Protein AF-0000000070054387 (afdb_homodimer)

InterPro domains:
  IPR000843 LacI-type HTH domain [PF00356] (3-48)
  IPR000843 LacI-type HTH domain [PR00036] (3-13)
  IPR000843 LacI-type HTH domain [PR00036] (13-23)
  IPR000843 LacI-type HTH domain [PS50932] (2-56)
  IPR000843 LacI-type HTH domain [SM00354] (1-71)
  IPR000843 LacI-type HTH domain [cd01392] (5-56)
  IPR010982 Lambda repressor-like, DNA-binding domain superfamily [G3DSA:1.10.260.40] (2-59)
  IPR010982 Lambda repressor-like, DNA-binding domain superfamily [SSF47413] (1-56)
  IPR028082 Periplasmic binding protein-like I [SSF53822] (61-331)
  IPR046335 Transcriptional regulator LacI/GalR-like, sensor domain [PF13377] (169-329)

Sequence (690 aa):
MATIKDVASLAGVSTATVSRVINQTAWVEPVTRGRVEKAMRDLNYRRNAAAIALAKRSGDMLGLLTGNLADPFFARLARGVEDVSRKQQYRLMVCSGGHDEEMEKAGLDFLINQGCEAIVVHASRLPDKELQRYAAHFPALVVVNRYIAGMANRCIWLENRSAARQATRYLLENGHRRIACVTSDLPIIDRQERLDGYRQALEEYGISPDPRWVISVPFNEEGGERAAHQLINSRLPLTAAVTFNDVMAAGIMRILHQRGVHLPQQLSIVGFDDVVLARYLYPALTTMHYPVEQMARCAAQMAIQLYQGVTPPPSSNRFKAELVIRDSVAPFFLGKCVVNSKDCDMATIKDVASLAGVSTATVSRVINQTAWVEPVTRGRVEKAMRDLNYRRNAAAIALAKRSGDMLGLLTGNLADPFFARLARGVEDVSRKQQYRLMVCSGGHDEEMEKAGLDFLINQGCEAIVVHASRLPDKELQRYAAHFPALVVVNRYIAGMANRCIWLENRSAARQATRYLLENGHRRIACVTSDLPIIDRQERLDGYRQALEEYGISPDPRWVISVPFNEEGGERAAHQLINSRLPLTAAVTFNDVMAAGIMRILHQRGVHLPQQLSIVGFDDVVLARYLYPALTTMHYPVEQMARCAAQMAIQLYQGVTPPPSSNRFKAELVIRDSVAPFFLGKCVVNSKDCD

Secondary structure (DSSP, 8-state):
---HHHHHHHHTS-HHHHHHHHHT-S---HHHHHHHHHHHHHTT----HHHHHHHSS-S-EEEEEES-TTSHHHHHHHHHHHHHHHHTTPEEEEEE-TT-HHHHHHHHHHHHHTT-SEEEE--SSS-HHHHHHHHHH-TTEEEES---GGGGGGEEEE-HHHHHHHHHHHHHHTT--SEEEEEESS--HHHHHHHHHHHHHHHHTT----GGGEEEE-SSHHHHHHHHHHHHHH-----EEEESSHHHHHHHHHHHHHTT--TTTS-EEE-SB--THHHHSSSPPBEEE--HHHHHHHHHHHHHHHHTTPPPP----EE--EEE--SS-----TT--SS-GGG--/---HHHHHHHHTS-HHHHHHHHHT-S---HHHHHHHHHHHHHTT----HHHHHHHHS-S-EEEEEES-TTSHHHHHHHHHHHHHHHHTTPEEEEEE-TT-HHHHHHHHHHHHHTT-SEEEE--SSS-HHHHHHHHHH-TTEEEES---GGGGGGEEEE-HHHHHHHHHHHHHHTT--SEEEEEESS--HHHHHHHHHHHHHHHHTT----GGGEEEE-SSHHHHHHHHHHHHHH-----EEEESSHHHHHHHHHHHHHTT--TTTS-EEE-SB--THHHHSSSPPBEEE--HHHHHHHHHHHHHHHHTTPPPP----EE--EEE--SS-----TT--SS-GGG--

Structure (mmCIF, N/CA/C/O backbone):
data_AF-0000000070054387-model_v1
#
loop_
_entity.id
_entity.type
_entity.pdbx_description
1 polymer 'HTH lacI-type domain-containing protein'
#
loop_
_atom_site.group_PDB
_atom_site.id
_atom_site.type_symbol
_atom_site.label_atom_id
_atom_site.label_alt_id
_atom_site.label_comp_id
_atom_site.label_asym_id
_atom_site.label_entity_id
_atom_site.label_seq_id
_atom_site.pdbx_PDB_ins_code
_atom_site.Cartn_x
_atom_site.Cartn_y
_atom_site.Cartn_z
_atom_site.occupancy
_atom_site.B_iso_or_equiv
_atom_site.auth_seq_id
_atom_site.auth_comp_id
_atom_site.auth_asym_id
_atom_site.auth_atom_id
_atom_site.pdbx_PDB_model_num
ATOM 1 N N . MET A 1 1 ? -13.156 -43.656 -15.141 1 55.91 1 MET A N 1
ATOM 2 C CA . MET A 1 1 ? -13.516 -42.312 -15.531 1 55.91 1 MET A CA 1
ATOM 3 C C . MET A 1 1 ? -13.188 -42.062 -17 1 55.91 1 MET A C 1
ATOM 5 O O . MET A 1 1 ? -12.242 -42.656 -17.547 1 55.91 1 MET A O 1
ATOM 9 N N . ALA A 1 2 ? -14.117 -41.531 -17.734 1 74.88 2 ALA A N 1
ATOM 10 C CA . ALA A 1 2 ? -13.93 -41.375 -19.172 1 74.88 2 ALA A CA 1
ATOM 11 C C . ALA A 1 2 ? -12.68 -40.531 -19.484 1 74.88 2 ALA A C 1
ATOM 13 O O . ALA A 1 2 ? -12.383 -39.562 -18.781 1 74.88 2 ALA A O 1
ATOM 14 N N . THR A 1 3 ? -11.836 -40.969 -20.312 1 75.12 3 THR A N 1
ATOM 15 C CA . THR A 1 3 ? -10.609 -40.312 -20.734 1 75.12 3 THR A CA 1
ATOM 16 C C . THR A 1 3 ? -10.828 -39.562 -22.031 1 75.12 3 THR A C 1
ATOM 18 O O . THR A 1 3 ? -11.867 -39.688 -22.672 1 75.12 3 THR A O 1
ATOM 21 N N . ILE A 1 4 ? -9.812 -38.719 -22.312 1 80 4 ILE A N 1
ATOM 22 C CA . ILE A 1 4 ? -9.875 -37.969 -23.562 1 80 4 ILE A CA 1
ATOM 23 C C . ILE A 1 4 ? -9.938 -38.969 -24.734 1 80 4 ILE A C 1
ATOM 25 O O . ILE A 1 4 ? -10.578 -38.688 -25.75 1 80 4 ILE A O 1
ATOM 29 N N . LYS A 1 5 ? -9.336 -40.125 -24.531 1 85.44 5 LYS A N 1
ATOM 30 C CA . LYS A 1 5 ? -9.375 -41.125 -25.562 1 85.44 5 LYS A CA 1
ATOM 31 C C . LYS A 1 5 ? -10.773 -41.719 -25.734 1 85.44 5 LYS A C 1
ATOM 33 O O . LYS A 1 5 ? -11.219 -41.969 -26.844 1 85.44 5 LYS A O 1
ATOM 38 N N . ASP A 1 6 ? -11.453 -41.781 -24.625 1 85.38 6 ASP A N 1
ATOM 39 C CA . ASP A 1 6 ? -12.828 -42.281 -24.656 1 85.38 6 ASP A CA 1
ATOM 40 C C . ASP A 1 6 ? -13.742 -41.281 -25.391 1 85.38 6 ASP A C 1
ATOM 42 O O . ASP A 1 6 ? -14.609 -41.688 -26.172 1 85.38 6 ASP A O 1
ATOM 46 N N . VAL A 1 7 ? -13.484 -40.031 -25.094 1 87.12 7 VAL A N 1
ATOM 47 C CA . VAL A 1 7 ? -14.258 -38.969 -25.75 1 87.12 7 VAL A CA 1
ATOM 48 C C . VAL A 1 7 ? -13.984 -39 -27.25 1 87.12 7 VAL A C 1
ATOM 50 O O . VAL A 1 7 ? -14.922 -38.906 -28.047 1 87.12 7 VAL A O 1
ATOM 53 N N . ALA A 1 8 ? -12.797 -39.125 -27.531 1 90.56 8 ALA A N 1
ATOM 54 C CA . ALA A 1 8 ? -12.398 -39.156 -28.922 1 90.56 8 ALA A CA 1
ATOM 55 C C . ALA A 1 8 ? -13.039 -40.344 -29.656 1 90.56 8 ALA A C 1
ATOM 57 O O . ALA A 1 8 ? -13.555 -40.188 -30.766 1 90.56 8 ALA A O 1
ATOM 58 N N . SER A 1 9 ? -12.984 -41.406 -29.031 1 91 9 SER A N 1
ATOM 59 C CA . SER A 1 9 ? -13.547 -42.625 -29.594 1 91 9 SER A CA 1
ATOM 60 C C . SER A 1 9 ? -15.055 -42.5 -29.797 1 91 9 SER A C 1
ATOM 62 O O . SER A 1 9 ? -15.57 -42.812 -30.859 1 91 9 SER A O 1
ATOM 64 N N . LEU A 1 10 ? -15.68 -41.938 -28.828 1 90 10 LEU A N 1
ATOM 65 C CA . LEU A 1 10 ? -17.125 -41.812 -28.906 1 90 10 LEU A CA 1
ATOM 66 C C . LEU A 1 10 ? -17.531 -40.781 -29.938 1 90 10 LEU A C 1
ATOM 68 O O . LEU A 1 10 ? -18.531 -40.938 -30.641 1 90 10 LEU A O 1
ATOM 72 N N . ALA A 1 11 ? -16.781 -39.75 -30.047 1 89.44 11 ALA A N 1
ATOM 73 C CA . ALA A 1 11 ? -17.062 -38.656 -30.953 1 89.44 11 ALA A CA 1
ATOM 74 C C . ALA A 1 11 ? -16.578 -38.969 -32.375 1 89.44 11 ALA A C 1
ATOM 76 O O . ALA A 1 11 ? -16.953 -38.281 -33.312 1 89.44 11 ALA A O 1
ATOM 77 N N . GLY A 1 12 ? -15.758 -40.062 -32.469 1 91.38 12 GLY A N 1
ATOM 78 C CA . GLY A 1 12 ? -15.211 -40.438 -33.781 1 91.38 12 GLY A CA 1
ATOM 79 C C . GLY A 1 12 ? -14.172 -39.469 -34.281 1 91.38 12 GLY A C 1
ATOM 80 O O . GLY A 1 12 ? -14.125 -39.188 -35.5 1 91.38 12 GLY A O 1
ATOM 81 N N . VAL A 1 13 ? -13.516 -38.875 -33.406 1 90.12 13 VAL A N 1
ATOM 82 C CA . VAL A 1 13 ? -12.477 -37.938 -33.781 1 90.12 13 VAL A CA 1
ATOM 83 C C . VAL A 1 13 ? -11.156 -38.312 -33.125 1 90.12 13 VAL A C 1
ATOM 85 O O . VAL A 1 13 ? -11.117 -39.219 -32.281 1 90.12 13 VAL A O 1
ATOM 88 N N . SER A 1 14 ? -10.117 -37.719 -33.531 1 84.44 14 SER A N 1
ATOM 89 C CA . SER A 1 14 ? -8.828 -37.938 -32.875 1 84.44 14 SER A CA 1
ATOM 90 C C . SER A 1 14 ? -8.797 -37.281 -31.5 1 84.44 14 SER A C 1
ATOM 92 O O . SER A 1 14 ? -9.578 -36.375 -31.203 1 84.44 14 SER A O 1
ATOM 94 N N . THR A 1 15 ? -7.867 -37.719 -30.641 1 84.94 15 THR A N 1
ATOM 95 C CA . THR A 1 15 ? -7.691 -37.094 -29.328 1 84.94 15 THR A CA 1
ATOM 96 C C . THR A 1 15 ? -7.258 -35.625 -29.484 1 84.94 15 THR A C 1
ATOM 98 O O . THR A 1 15 ? -7.586 -34.781 -28.641 1 84.94 15 THR A O 1
ATOM 101 N N . ALA A 1 16 ? -6.594 -35.281 -30.609 1 81.19 16 ALA A N 1
ATOM 102 C CA . ALA A 1 16 ? -6.176 -33.906 -30.891 1 81.19 16 ALA A CA 1
ATOM 103 C C . ALA A 1 16 ? -7.383 -33.031 -31.172 1 81.19 16 ALA A C 1
ATOM 105 O O . ALA A 1 16 ? -7.434 -31.875 -30.719 1 81.19 16 ALA A O 1
ATOM 106 N N . THR A 1 17 ? -8.312 -33.625 -31.797 1 82.44 17 THR A N 1
ATOM 107 C CA . THR A 1 17 ? -9.531 -32.875 -32.094 1 82.44 17 THR A CA 1
ATOM 108 C C . THR A 1 17 ? -10.352 -32.625 -30.828 1 82.44 17 THR A C 1
ATOM 110 O O . THR A 1 17 ? -10.883 -31.516 -30.641 1 82.44 17 THR A O 1
ATOM 113 N N . VAL A 1 18 ? -10.398 -33.656 -29.953 1 80.94 18 VAL A N 1
ATOM 114 C CA . VAL A 1 18 ? -11.078 -33.469 -28.672 1 80.94 18 VAL A CA 1
ATOM 115 C C . VAL A 1 18 ? -10.383 -32.375 -27.859 1 80.94 18 VAL A C 1
ATOM 117 O O . VAL A 1 18 ? -11.039 -31.5 -27.297 1 80.94 18 VAL A O 1
ATOM 120 N N . SER A 1 19 ? -9.125 -32.375 -27.938 1 74.69 19 SER A N 1
ATOM 121 C CA . SER A 1 19 ? -8.344 -31.359 -27.234 1 74.69 19 SER A CA 1
ATOM 122 C C . SER A 1 19 ? -8.602 -29.969 -27.781 1 74.69 19 SER A C 1
ATOM 124 O O . SER A 1 19 ? -8.766 -29.016 -27.016 1 74.69 19 SER A O 1
ATOM 126 N N . ARG A 1 20 ? -8.75 -29.906 -29.047 1 76.12 20 ARG A N 1
ATOM 127 C CA . ARG A 1 20 ? -9.023 -28.641 -29.703 1 76.12 20 ARG A CA 1
ATOM 128 C C . ARG A 1 20 ? -10.406 -28.109 -29.328 1 76.12 20 ARG A C 1
ATOM 130 O O . ARG A 1 20 ? -10.578 -26.906 -29.094 1 76.12 20 ARG A O 1
ATOM 137 N N . VAL A 1 21 ? -11.281 -28.984 -29.219 1 76.25 21 VAL A N 1
ATOM 138 C CA . VAL A 1 21 ? -12.648 -28.609 -28.891 1 76.25 21 VAL A CA 1
ATOM 139 C C . VAL A 1 21 ? -12.727 -28.188 -27.422 1 76.25 21 VAL A C 1
ATOM 141 O O . VAL A 1 21 ? -13.328 -27.156 -27.094 1 76.25 21 VAL A O 1
ATOM 144 N N . ILE A 1 22 ? -12.047 -28.922 -26.641 1 71.94 22 ILE A N 1
ATOM 145 C CA . ILE A 1 22 ? -12.109 -28.703 -25.203 1 71.94 22 ILE A CA 1
ATOM 146 C C . ILE A 1 22 ? -11.359 -27.422 -24.828 1 71.94 22 ILE A C 1
ATOM 148 O O . ILE A 1 22 ? -11.836 -26.625 -24.031 1 71.94 22 ILE A O 1
ATOM 152 N N . ASN A 1 23 ? -10.25 -27.203 -25.594 1 63.69 23 ASN A N 1
ATOM 153 C CA . ASN A 1 23 ? -9.367 -26.094 -25.25 1 63.69 23 ASN A CA 1
ATOM 154 C C . ASN A 1 23 ? -9.609 -24.875 -26.156 1 63.69 23 ASN A C 1
ATOM 156 O O . ASN A 1 23 ? -8.984 -23.828 -25.969 1 63.69 23 ASN A O 1
ATOM 160 N N . GLN A 1 24 ? -10.43 -25.016 -27.047 1 61.75 24 GLN A N 1
ATOM 161 C CA . GLN A 1 24 ? -10.805 -24 -28.016 1 61.75 24 GLN A CA 1
ATOM 162 C C . GLN A 1 24 ? -9.562 -23.359 -28.641 1 61.75 24 GLN A C 1
ATOM 164 O O . GLN A 1 24 ? -9.492 -22.141 -28.75 1 61.75 24 GLN A O 1
ATOM 169 N N . THR A 1 25 ? -8.578 -24.109 -28.922 1 56 25 THR A N 1
ATOM 170 C CA . THR A 1 25 ? -7.281 -23.625 -29.391 1 56 25 THR A CA 1
ATOM 171 C C . THR A 1 25 ? -7.266 -23.484 -30.906 1 56 25 THR A C 1
ATOM 173 O O . THR A 1 25 ? -6.406 -22.797 -31.469 1 56 25 THR A O 1
ATOM 176 N N . ALA A 1 26 ? -8.117 -24.266 -31.625 1 64 26 ALA A N 1
ATOM 177 C CA . ALA A 1 26 ? -8.195 -24.203 -33.094 1 64 26 ALA A CA 1
ATOM 178 C C . ALA A 1 26 ? -9.633 -24.359 -33.562 1 64 26 ALA A C 1
ATOM 180 O O . ALA A 1 26 ? -10.484 -24.875 -32.844 1 64 26 ALA A O 1
ATOM 181 N N . TRP A 1 27 ? -9.922 -23.797 -34.688 1 72.38 27 TRP A N 1
ATOM 182 C CA . TRP A 1 27 ? -11.25 -23.938 -35.281 1 72.38 27 TRP A CA 1
ATOM 183 C C . TRP A 1 27 ? -11.555 -25.406 -35.562 1 72.38 27 TRP A C 1
ATOM 185 O O . TRP A 1 27 ? -10.719 -26.141 -36.094 1 72.38 27 TRP A O 1
ATOM 195 N N . VAL A 1 28 ? -12.703 -25.812 -35.062 1 77.38 28 VAL A N 1
ATOM 196 C CA . VAL A 1 28 ? -13.266 -27.125 -35.344 1 77.38 28 VAL A CA 1
ATOM 197 C C . VAL A 1 28 ? -14.672 -26.984 -35.938 1 77.38 28 VAL A C 1
ATOM 199 O O . VAL A 1 28 ? -15.43 -26.109 -35.5 1 77.38 28 VAL A O 1
ATOM 202 N N . GLU A 1 29 ? -15.016 -27.656 -37.031 1 77.44 29 GLU A N 1
ATOM 203 C CA . GLU A 1 29 ? -16.328 -27.594 -37.656 1 77.44 29 GLU A CA 1
ATOM 204 C C . GLU A 1 29 ? -17.438 -27.781 -36.625 1 77.44 29 GLU A C 1
ATOM 206 O O . GLU A 1 29 ? -17.344 -28.625 -35.75 1 77.44 29 GLU A O 1
ATOM 211 N N . PRO A 1 30 ? -18.422 -27 -36.781 1 81.69 30 PRO A N 1
ATOM 212 C CA . PRO A 1 30 ? -19.516 -27.016 -35.812 1 81.69 30 PRO A CA 1
ATOM 213 C C . PRO A 1 30 ? -20.094 -28.406 -35.594 1 81.69 30 PRO A C 1
ATOM 215 O O . PRO A 1 30 ? -20.438 -28.766 -34.469 1 81.69 30 PRO A O 1
ATOM 218 N N . VAL A 1 31 ? -20.234 -29.172 -36.625 1 82.06 31 VAL A N 1
ATOM 219 C CA . VAL A 1 31 ? -20.797 -30.516 -36.531 1 82.06 31 VAL A CA 1
ATOM 220 C C . VAL A 1 31 ? -19.875 -31.406 -35.656 1 82.06 31 VAL A C 1
ATOM 222 O O . VAL A 1 31 ? -20.359 -32.156 -34.812 1 82.06 31 VAL A O 1
ATOM 225 N N . THR A 1 32 ? -18.594 -31.219 -35.812 1 85.19 32 THR A N 1
ATOM 226 C CA . THR A 1 32 ? -17.594 -31.984 -35.062 1 85.19 32 THR A CA 1
ATOM 227 C C . THR A 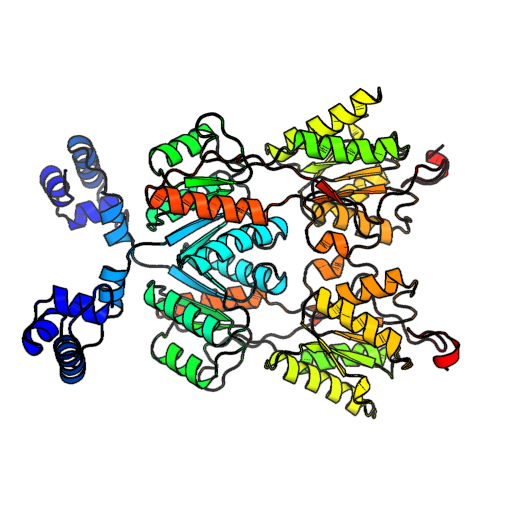1 32 ? -17.562 -31.531 -33.594 1 85.19 32 THR A C 1
ATOM 229 O O . THR A 1 32 ? -17.484 -32.375 -32.688 1 85.19 32 THR A O 1
ATOM 232 N N . ARG A 1 33 ? -17.562 -30.297 -33.375 1 83.31 33 ARG A N 1
ATOM 233 C CA . ARG A 1 33 ? -17.609 -29.75 -32.031 1 83.31 33 ARG A CA 1
ATOM 234 C C . ARG A 1 33 ? -18.812 -30.266 -31.266 1 83.31 33 ARG A C 1
ATOM 236 O O . ARG A 1 33 ? -18.703 -30.672 -30.094 1 83.31 33 ARG A O 1
ATOM 243 N N . GLY A 1 34 ? -19.875 -30.266 -31.922 1 84.81 34 GLY A N 1
ATOM 244 C CA . GLY A 1 34 ? -21.094 -30.797 -31.328 1 84.81 34 GLY A CA 1
ATOM 245 C C . GLY A 1 34 ? -20.969 -32.25 -30.922 1 84.81 34 GLY A C 1
ATOM 246 O O . GLY A 1 34 ? -21.406 -32.625 -29.828 1 84.81 34 GLY A O 1
ATOM 247 N N . ARG A 1 35 ? -20.391 -33.094 -31.75 1 85.25 35 ARG A N 1
ATOM 248 C CA . ARG A 1 35 ? -20.188 -34.531 -31.453 1 85.25 35 ARG A CA 1
ATOM 249 C C . ARG A 1 35 ? -19.297 -34.719 -30.234 1 85.25 35 ARG A C 1
ATOM 251 O O . ARG A 1 35 ? -19.562 -35.562 -29.391 1 85.25 35 ARG A O 1
ATOM 258 N N . VAL A 1 36 ? -18.266 -33.844 -30.219 1 86.88 36 VAL A N 1
ATOM 259 C CA . VAL A 1 36 ? -17.328 -33.938 -29.109 1 86.88 36 VAL A CA 1
ATOM 260 C C . VAL A 1 36 ? -18.016 -33.5 -27.797 1 86.88 36 VAL A C 1
ATOM 262 O O . VAL A 1 36 ? -17.906 -34.219 -26.797 1 86.88 36 VAL A O 1
ATOM 265 N N . GLU A 1 37 ? -18.703 -32.469 -27.844 1 82.94 37 GLU A N 1
ATOM 266 C CA . GLU A 1 37 ? -19.406 -31.969 -26.656 1 82.94 37 GLU A CA 1
ATOM 267 C C . GLU A 1 37 ? -20.453 -32.969 -26.188 1 82.94 37 GLU A C 1
ATOM 269 O O . GLU A 1 37 ? -20.625 -33.188 -24.984 1 82.94 37 GLU A O 1
ATOM 274 N N . LYS A 1 38 ? -21.234 -33.531 -27.125 1 81.31 38 LYS A N 1
ATOM 275 C CA . LYS A 1 38 ? -22.203 -34.594 -26.812 1 81.31 38 LYS A CA 1
ATOM 276 C C . LYS A 1 38 ? -21.531 -35.781 -26.188 1 81.31 38 LYS A C 1
ATOM 278 O O . LYS A 1 38 ? -22.016 -36.344 -25.188 1 81.31 38 LYS A O 1
ATOM 283 N N . ALA A 1 39 ? -20.391 -36.25 -26.719 1 86.81 39 ALA A N 1
ATOM 284 C CA . ALA A 1 39 ? -19.641 -37.375 -26.188 1 86.81 39 ALA A CA 1
ATOM 285 C C . ALA A 1 39 ? -19.156 -37.094 -24.766 1 86.81 39 ALA A C 1
ATOM 287 O O . ALA A 1 39 ? -19.188 -37.969 -23.906 1 86.81 39 ALA A O 1
ATOM 288 N N . MET A 1 40 ? -18.703 -35.844 -24.578 1 79.94 40 MET A N 1
ATOM 289 C CA . MET A 1 40 ? -18.266 -35.469 -23.25 1 79.94 40 MET A CA 1
ATOM 290 C C . MET A 1 40 ? -19.406 -35.562 -22.234 1 79.94 40 MET A C 1
ATOM 292 O O . MET A 1 40 ? -19.234 -36.062 -21.125 1 79.94 40 MET A O 1
ATOM 296 N N . ARG A 1 41 ? -20.531 -35.125 -22.609 1 78.25 41 ARG A N 1
ATOM 297 C CA . ARG A 1 41 ? -21.719 -35.188 -21.781 1 78.25 41 ARG A CA 1
ATOM 298 C C . ARG A 1 41 ? -22.141 -36.625 -21.531 1 78.25 41 ARG A C 1
ATOM 300 O O . ARG A 1 41 ? -22.438 -37 -20.391 1 78.25 41 ARG A O 1
ATOM 307 N N . ASP A 1 42 ? -22.156 -37.406 -22.578 1 81.38 42 ASP A N 1
ATOM 308 C CA . ASP A 1 42 ? -22.625 -38.812 -22.484 1 81.38 42 ASP A CA 1
ATOM 309 C C . ASP A 1 42 ? -21.703 -39.625 -21.594 1 81.38 42 ASP A C 1
ATOM 311 O O . ASP A 1 42 ? -22.156 -40.531 -20.891 1 81.38 42 ASP A O 1
ATOM 315 N N . LEU A 1 43 ? -20.422 -39.188 -21.688 1 81.56 43 LEU A N 1
ATOM 316 C CA . LEU A 1 43 ? -19.438 -39.969 -20.906 1 81.56 43 LEU A CA 1
ATOM 317 C C . LEU A 1 43 ? -19.188 -39.312 -19.562 1 81.56 43 LEU A C 1
ATOM 319 O O . LEU A 1 43 ? -18.375 -39.781 -18.766 1 81.56 43 LEU A O 1
ATOM 323 N N . ASN A 1 44 ? -19.969 -38.25 -19.328 1 74.31 44 ASN A N 1
ATOM 324 C CA . ASN A 1 44 ? -19.719 -37.438 -18.141 1 74.31 44 ASN A CA 1
ATOM 325 C C . ASN A 1 44 ? -18.234 -37.125 -17.984 1 74.31 44 ASN A C 1
ATOM 327 O O . ASN A 1 44 ? -17.656 -37.25 -16.906 1 74.31 44 ASN A O 1
ATOM 331 N N . TYR A 1 45 ? -17.75 -37 -19.203 1 65.56 45 TYR A N 1
ATOM 332 C CA . TYR A 1 45 ? -16.344 -36.625 -19.234 1 65.56 45 TYR A CA 1
ATOM 333 C C . TYR A 1 45 ? -16.141 -35.219 -18.734 1 65.56 45 TYR A C 1
ATOM 335 O O . TYR A 1 45 ? -16.75 -34.281 -19.234 1 65.56 45 TYR A O 1
ATOM 343 N N . ARG A 1 46 ? -15.602 -35.188 -17.578 1 54.84 46 ARG A N 1
ATOM 344 C CA . ARG A 1 46 ? -15.172 -33.906 -17.047 1 54.84 46 ARG A CA 1
ATOM 345 C C . ARG A 1 46 ? -13.664 -33.75 -17.172 1 54.84 46 ARG A C 1
ATOM 347 O O . ARG A 1 46 ? -12.906 -34.656 -16.859 1 54.84 46 ARG A O 1
ATOM 354 N N . ARG A 1 47 ? -13.344 -32.844 -17.938 1 47.72 47 ARG A N 1
ATOM 355 C CA . ARG A 1 47 ? -11.906 -32.562 -17.969 1 47.72 47 ARG A CA 1
ATOM 356 C C . ARG A 1 47 ? -11.297 -32.688 -16.578 1 47.72 47 ARG A C 1
ATOM 358 O O . ARG A 1 47 ? -11.789 -32.094 -15.617 1 47.72 47 ARG A O 1
ATOM 365 N N . ASN A 1 48 ? -10.758 -33.906 -16.422 1 41.75 48 ASN A N 1
ATOM 366 C CA . ASN A 1 48 ? -10.055 -33.906 -15.133 1 41.75 48 ASN A CA 1
ATOM 367 C C . ASN A 1 48 ? -9.289 -32.594 -14.914 1 41.75 48 ASN A C 1
ATOM 369 O O . ASN A 1 48 ? -8.555 -32.156 -15.797 1 41.75 48 ASN A O 1
ATOM 373 N N . ALA A 1 49 ? -9.742 -31.781 -14.156 1 41.44 49 ALA A N 1
ATOM 374 C CA . ALA A 1 49 ? -9.086 -30.531 -13.82 1 41.44 49 ALA A CA 1
ATOM 375 C C . ALA A 1 49 ? -7.566 -30.703 -13.766 1 41.44 49 ALA A C 1
ATOM 377 O O . ALA A 1 49 ? -6.82 -29.812 -14.18 1 41.44 49 ALA A O 1
ATOM 378 N N . ALA A 1 50 ? -7.168 -31.906 -13.414 1 40.47 50 ALA A N 1
ATOM 379 C CA . ALA A 1 50 ? -5.746 -32.219 -13.305 1 40.47 50 ALA A CA 1
ATOM 380 C C . ALA A 1 50 ? -5.109 -32.344 -14.688 1 40.47 50 ALA A C 1
ATOM 382 O O . ALA A 1 50 ? -3.998 -31.875 -14.922 1 40.47 50 ALA A O 1
ATOM 383 N N . ALA A 1 51 ? -5.754 -33.094 -15.586 1 42.44 51 ALA A N 1
ATOM 384 C CA . ALA A 1 51 ? -5.234 -33.281 -16.938 1 42.44 51 ALA A CA 1
ATOM 385 C C . ALA A 1 51 ? -5.281 -31.984 -17.719 1 42.44 51 ALA A C 1
ATOM 387 O O . ALA A 1 51 ? -4.352 -31.672 -18.469 1 42.44 51 ALA A O 1
ATOM 388 N N . ILE A 1 52 ? -6.34 -31.297 -17.641 1 40.34 52 ILE A N 1
ATOM 389 C CA . ILE A 1 52 ? -6.383 -29.938 -18.188 1 40.34 52 ILE A CA 1
ATOM 390 C C . ILE A 1 52 ? -5.324 -29.078 -17.5 1 40.34 52 ILE A C 1
ATOM 392 O O . ILE A 1 52 ? -4.625 -28.312 -18.156 1 40.34 52 ILE A O 1
ATOM 396 N N . ALA A 1 53 ? -5.219 -29.25 -16.281 1 40.66 53 ALA A N 1
ATOM 397 C CA . ALA A 1 53 ? -4.152 -28.578 -15.531 1 40.66 53 ALA A CA 1
ATOM 398 C C . ALA A 1 53 ? -2.779 -29 -16.047 1 40.66 53 ALA A C 1
ATOM 400 O O . ALA A 1 53 ? -1.88 -28.172 -16.203 1 40.66 53 ALA A O 1
ATOM 401 N N . LEU A 1 54 ? -2.617 -30.344 -16.266 1 39.97 54 LEU A N 1
ATOM 402 C CA . LEU A 1 54 ? -1.366 -30.875 -16.797 1 39.97 54 LEU A CA 1
ATOM 403 C C . LEU A 1 54 ? -1.126 -30.359 -18.219 1 39.97 54 LEU A C 1
ATOM 405 O O . LEU A 1 54 ? -0.002 -29.984 -18.562 1 39.97 54 LEU A O 1
ATOM 409 N N . ALA A 1 55 ? -2.049 -30.656 -19 1 39.25 55 ALA A N 1
ATOM 410 C CA . ALA A 1 55 ? -1.934 -30.172 -20.375 1 39.25 55 ALA A CA 1
ATOM 411 C C . ALA A 1 55 ? -1.861 -28.641 -20.422 1 39.25 55 ALA A C 1
ATOM 413 O O . ALA A 1 55 ? -1.148 -28.078 -21.25 1 39.25 55 ALA A O 1
ATOM 414 N N . LYS A 1 56 ? -2.809 -27.969 -19.656 1 40.22 56 LYS A N 1
ATOM 415 C CA . LYS A 1 56 ? -2.873 -26.516 -19.547 1 40.22 56 LYS A CA 1
ATOM 416 C C . LYS A 1 56 ? -1.873 -26 -18.516 1 40.22 56 LYS A C 1
ATOM 418 O O . LYS A 1 56 ? -1.901 -24.812 -18.156 1 40.22 56 LYS A O 1
ATOM 423 N N . ARG A 1 57 ? -1.575 -26.703 -17.578 1 43.19 57 ARG A N 1
ATOM 424 C CA . ARG A 1 57 ? -0.431 -26.328 -16.75 1 43.19 57 ARG A CA 1
ATOM 425 C C . ARG A 1 57 ? 0.485 -25.359 -17.5 1 43.19 57 ARG A C 1
ATOM 427 O O . ARG A 1 57 ? 1.562 -25.016 -17 1 43.19 57 ARG A O 1
ATOM 434 N N . SER A 1 58 ? 0.224 -25.484 -18.641 1 44.41 58 SER A N 1
ATOM 435 C CA . SER A 1 58 ? 1.097 -24.75 -19.547 1 44.41 58 SER A CA 1
ATOM 436 C C . SER A 1 58 ? 1.288 -23.312 -19.109 1 44.41 58 SER A C 1
ATOM 438 O O . SER A 1 58 ? 0.618 -22.844 -18.188 1 44.41 58 SER A O 1
ATOM 440 N N . GLY A 1 59 ? 1.725 -22.266 -20.047 1 55.91 59 GLY A N 1
ATOM 441 C CA . GLY A 1 59 ? 2.416 -21.172 -20.719 1 55.91 59 GLY A CA 1
ATOM 442 C C . GLY A 1 59 ? 1.824 -19.812 -20.406 1 55.91 59 GLY A C 1
ATOM 443 O O . GLY A 1 59 ? 0.804 -19.719 -19.719 1 55.91 59 GLY A O 1
ATOM 444 N N . ASP A 1 60 ? 2.24 -19.188 -19.766 1 79.06 60 ASP A N 1
ATOM 445 C CA . ASP A 1 60 ? 2.066 -17.734 -19.703 1 79.06 60 ASP A CA 1
ATOM 446 C C . ASP A 1 60 ? 2.115 -17.25 -18.25 1 79.06 60 ASP A C 1
ATOM 448 O O . ASP A 1 60 ? 1.213 -16.531 -17.812 1 79.06 60 ASP A O 1
ATOM 452 N N . MET A 1 61 ? 2.939 -17.844 -17.516 1 82.56 61 MET A N 1
ATOM 453 C CA . MET A 1 61 ? 3.186 -17.406 -16.141 1 82.56 61 MET A CA 1
ATOM 454 C C . MET A 1 61 ? 4.258 -16.328 -16.109 1 82.56 61 MET A C 1
ATOM 456 O O . MET A 1 61 ? 5.348 -16.5 -16.641 1 82.56 61 MET A O 1
ATOM 460 N N . LEU A 1 62 ? 3.805 -15.281 -15.57 1 93.06 62 LEU A N 1
ATOM 461 C CA . LEU A 1 62 ? 4.719 -14.172 -15.328 1 93.06 62 LEU A CA 1
ATOM 462 C C . LEU A 1 62 ? 5.105 -14.102 -13.852 1 93.06 62 LEU A C 1
ATOM 464 O O . LEU A 1 62 ? 4.234 -14.062 -12.977 1 93.06 62 LEU A O 1
ATOM 468 N N . GLY A 1 63 ? 6.398 -14.258 -13.555 1 93.5 63 GLY A N 1
ATOM 469 C CA . GLY A 1 63 ? 6.891 -14.141 -12.188 1 93.5 63 GLY A CA 1
ATOM 470 C C . GLY A 1 63 ? 7.312 -12.727 -11.836 1 93.5 63 GLY A C 1
ATOM 471 O O . GLY A 1 63 ? 7.852 -12 -12.672 1 93.5 63 GLY A O 1
ATOM 472 N N . LEU A 1 64 ? 7.086 -12.391 -10.586 1 95.12 64 LEU A N 1
ATOM 473 C CA . LEU A 1 64 ? 7.551 -11.117 -10.031 1 95.12 64 LEU A CA 1
ATOM 474 C C . LEU A 1 64 ? 8.289 -11.336 -8.719 1 95.12 64 LEU A C 1
ATOM 476 O O . LEU A 1 64 ? 7.711 -11.844 -7.754 1 95.12 64 LEU A O 1
ATOM 480 N N . LEU A 1 65 ? 9.547 -11.039 -8.703 1 94.44 65 LEU A N 1
ATOM 481 C CA . LEU A 1 65 ? 10.297 -10.875 -7.461 1 94.44 65 LEU A CA 1
ATOM 482 C C . LEU A 1 65 ? 10.328 -9.414 -7.035 1 94.44 65 LEU A C 1
ATOM 484 O O . LEU A 1 65 ? 10.82 -8.555 -7.773 1 94.44 65 LEU A O 1
ATOM 488 N N . THR A 1 66 ? 9.75 -9.164 -5.871 1 92.69 66 THR A N 1
ATOM 489 C CA . THR A 1 66 ? 9.625 -7.773 -5.457 1 92.69 66 THR A CA 1
ATOM 490 C C . THR A 1 66 ? 9.938 -7.617 -3.973 1 92.69 66 THR A C 1
ATOM 492 O O . THR A 1 66 ? 10.391 -8.562 -3.328 1 92.69 66 THR A O 1
ATOM 495 N N . GLY A 1 67 ? 9.922 -6.336 -3.488 1 89 67 GLY A N 1
ATOM 496 C CA . GLY A 1 67 ? 10.07 -6.047 -2.07 1 89 67 GLY A CA 1
ATOM 497 C C . GLY A 1 67 ? 8.789 -6.242 -1.283 1 89 67 GLY A C 1
ATOM 498 O O . GLY A 1 67 ? 7.922 -7.02 -1.682 1 89 67 GLY A O 1
ATOM 499 N N . ASN A 1 68 ? 8.758 -5.605 -0.12 1 85 68 ASN A N 1
ATOM 500 C CA . ASN A 1 68 ? 7.617 -5.684 0.781 1 85 68 ASN A CA 1
ATOM 501 C C . ASN A 1 68 ? 6.363 -5.078 0.153 1 85 68 ASN A C 1
ATOM 503 O O . ASN A 1 68 ? 6.301 -3.867 -0.071 1 85 68 ASN A O 1
ATOM 507 N N . LEU A 1 69 ? 5.367 -5.934 0.04 1 85.31 69 LEU A N 1
ATOM 508 C CA . LEU A 1 69 ? 4.152 -5.512 -0.647 1 85.31 69 LEU A CA 1
ATOM 509 C C . LEU A 1 69 ? 3.406 -4.457 0.162 1 85.31 69 LEU A C 1
ATOM 511 O O . LEU A 1 69 ? 2.559 -3.742 -0.375 1 85.31 69 LEU A O 1
ATOM 515 N N . ALA A 1 70 ? 3.68 -4.355 1.432 1 84.56 70 ALA A N 1
ATOM 516 C CA . ALA A 1 70 ? 2.992 -3.361 2.254 1 84.56 70 ALA A CA 1
ATOM 517 C C . ALA A 1 70 ? 3.611 -1.979 2.078 1 84.56 70 ALA A C 1
ATOM 519 O O . ALA A 1 70 ? 3.055 -0.979 2.537 1 84.56 70 ALA A O 1
ATOM 520 N N . ASP A 1 71 ? 4.758 -1.938 1.459 1 90.56 71 ASP A N 1
ATOM 521 C CA . ASP A 1 71 ? 5.359 -0.66 1.088 1 90.56 71 ASP A CA 1
ATOM 522 C C . ASP A 1 71 ? 4.719 -0.101 -0.182 1 90.56 71 ASP A C 1
ATOM 524 O O . ASP A 1 71 ? 4.66 -0.785 -1.206 1 90.56 71 ASP A O 1
ATOM 528 N N . PRO A 1 72 ? 4.285 1.182 -0.067 1 93.25 72 PRO A N 1
ATOM 529 C CA . PRO A 1 72 ? 3.531 1.726 -1.199 1 93.25 72 PRO A CA 1
ATOM 530 C C . PRO A 1 72 ? 4.34 1.735 -2.494 1 93.25 72 PRO A C 1
ATOM 532 O O . PRO A 1 72 ? 3.766 1.641 -3.584 1 93.25 72 PRO A O 1
ATOM 535 N N . PHE A 1 73 ? 5.629 1.833 -2.4 1 93.75 73 PHE A N 1
ATOM 536 C CA . PHE A 1 73 ? 6.465 1.796 -3.596 1 93.75 73 PHE A CA 1
ATOM 537 C C . PHE A 1 73 ? 6.371 0.439 -4.281 1 93.75 73 PHE A C 1
ATOM 539 O O . PHE A 1 73 ? 6.16 0.364 -5.492 1 93.75 73 PHE A O 1
ATOM 546 N N . PHE A 1 74 ? 6.418 -0.55 -3.559 1 93.38 74 PHE A N 1
ATOM 547 C CA . PHE A 1 74 ? 6.426 -1.897 -4.117 1 93.38 74 PHE A CA 1
ATOM 548 C C . PHE A 1 74 ? 5.016 -2.344 -4.477 1 93.38 74 PHE A C 1
ATOM 550 O O . PHE A 1 74 ? 4.824 -3.131 -5.402 1 93.38 74 PHE A O 1
ATOM 557 N N . ALA A 1 75 ? 4.102 -1.81 -3.742 1 90.56 75 ALA A N 1
ATOM 558 C CA . ALA A 1 75 ? 2.717 -2.064 -4.133 1 90.56 75 ALA A CA 1
ATOM 559 C C . ALA A 1 75 ? 2.438 -1.538 -5.539 1 90.56 75 ALA A C 1
ATOM 561 O O . ALA A 1 75 ? 1.778 -2.205 -6.336 1 90.56 75 ALA A O 1
ATOM 562 N N . ARG A 1 76 ? 2.928 -0.351 -5.828 1 93.12 76 ARG A N 1
ATOM 563 C CA . ARG A 1 76 ? 2.754 0.248 -7.145 1 93.12 76 ARG A CA 1
ATOM 564 C C . ARG A 1 76 ? 3.52 -0.532 -8.211 1 93.12 76 ARG A C 1
ATOM 566 O O . ARG A 1 76 ? 3.049 -0.683 -9.336 1 93.12 76 ARG A O 1
ATOM 573 N N . LEU A 1 77 ? 4.691 -0.946 -7.836 1 95.31 77 LEU A N 1
ATOM 574 C CA . LEU A 1 77 ? 5.465 -1.797 -8.734 1 95.31 77 LEU A CA 1
ATOM 575 C C . LEU A 1 77 ? 4.684 -3.055 -9.102 1 95.31 77 LEU A C 1
ATOM 577 O O . LEU A 1 77 ? 4.527 -3.373 -10.281 1 95.31 77 LEU A O 1
ATOM 581 N N . ALA A 1 78 ? 4.164 -3.711 -8.078 1 92.56 78 ALA A N 1
ATOM 582 C CA . ALA A 1 78 ? 3.396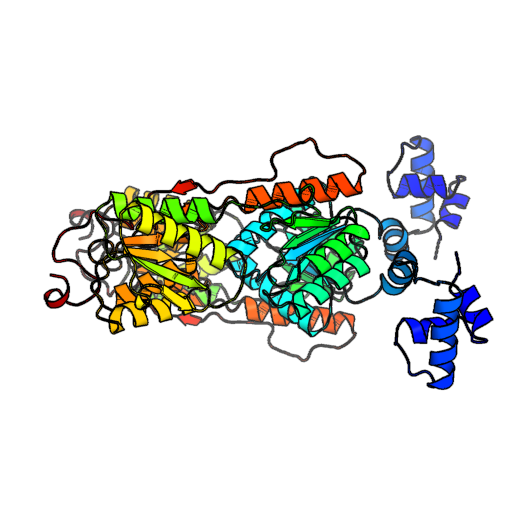 -4.938 -8.281 1 92.56 78 ALA A CA 1
ATOM 583 C C . ALA A 1 78 ? 2.145 -4.672 -9.117 1 92.56 78 ALA A C 1
ATOM 585 O O . ALA A 1 78 ? 1.763 -5.492 -9.953 1 92.56 78 ALA A O 1
ATOM 586 N N . ARG A 1 79 ? 1.536 -3.543 -8.875 1 90.44 79 ARG A N 1
ATOM 587 C CA . ARG A 1 79 ? 0.347 -3.172 -9.641 1 90.44 79 ARG A CA 1
ATOM 588 C C . ARG A 1 79 ? 0.667 -3.035 -11.125 1 90.44 79 ARG A C 1
ATOM 590 O O . ARG A 1 79 ? -0.116 -3.463 -11.977 1 90.44 79 ARG A O 1
ATOM 597 N N . GLY A 1 80 ? 1.763 -2.377 -11.453 1 94.19 80 GLY A N 1
ATOM 598 C CA . GLY A 1 80 ? 2.178 -2.248 -12.844 1 94.19 80 GLY A CA 1
ATOM 599 C C . GLY A 1 80 ? 2.354 -3.586 -13.539 1 94.19 80 GLY A C 1
ATOM 600 O O . GLY A 1 80 ? 1.897 -3.766 -14.672 1 94.19 80 GLY A O 1
ATOM 601 N N . VAL A 1 81 ? 2.961 -4.527 -12.82 1 95.12 81 VAL A N 1
ATOM 602 C CA . VAL A 1 81 ? 3.182 -5.859 -13.375 1 95.12 81 VAL A CA 1
ATOM 603 C C . VAL A 1 81 ? 1.85 -6.594 -13.516 1 95.12 81 VAL A C 1
ATOM 605 O O . VAL A 1 81 ? 1.596 -7.25 -14.523 1 95.12 81 VAL A O 1
ATOM 608 N N . GLU A 1 82 ? 1.043 -6.484 -12.5 1 90 82 GLU A N 1
ATOM 609 C CA . GLU A 1 82 ? -0.263 -7.137 -12.492 1 90 82 GLU A CA 1
ATOM 610 C C . GLU A 1 82 ? -1.128 -6.645 -13.648 1 90 82 GLU A C 1
ATOM 612 O O . GLU A 1 82 ? -1.839 -7.434 -14.281 1 90 82 GLU A O 1
ATOM 617 N N . ASP A 1 83 ? -1.107 -5.375 -13.914 1 89.94 83 ASP A N 1
ATOM 618 C CA . ASP A 1 83 ? -1.876 -4.789 -15.008 1 89.94 83 ASP A CA 1
ATOM 619 C C . ASP A 1 83 ? -1.521 -5.441 -16.344 1 89.94 83 ASP A C 1
ATOM 621 O O . ASP A 1 83 ? -2.406 -5.801 -17.109 1 89.94 83 ASP A O 1
ATOM 625 N N . VAL A 1 84 ? -0.282 -5.559 -16.578 1 93.25 84 VAL A N 1
ATOM 626 C CA . VAL A 1 84 ? 0.187 -6.16 -17.812 1 93.25 84 VAL A CA 1
ATOM 627 C C . VAL A 1 84 ? -0.193 -7.641 -17.844 1 93.25 84 VAL A C 1
ATOM 629 O O . VAL A 1 84 ? -0.657 -8.148 -18.875 1 93.25 84 VAL A O 1
ATOM 632 N N . SER A 1 85 ? 0.082 -8.305 -16.688 1 90 85 SER A N 1
ATOM 633 C CA . SER A 1 85 ? -0.26 -9.719 -16.609 1 90 85 SER A CA 1
ATOM 634 C C . SER A 1 85 ? -1.733 -9.953 -16.938 1 90 85 SER A C 1
ATOM 636 O O . SER A 1 85 ? -2.074 -10.875 -17.672 1 90 85 SER A O 1
ATOM 638 N N . ARG A 1 86 ? -2.525 -9.164 -16.438 1 82.5 86 ARG A N 1
ATOM 639 C CA . ARG A 1 86 ? -3.965 -9.273 -16.656 1 82.5 86 ARG A CA 1
ATOM 640 C C . ARG A 1 86 ? -4.32 -9.008 -18.109 1 82.5 86 ARG A C 1
ATOM 642 O O . ARG A 1 86 ? -5.047 -9.789 -18.734 1 82.5 86 ARG A O 1
ATOM 649 N N . LYS A 1 87 ? -3.854 -7.992 -18.672 1 86.06 87 LYS A N 1
ATOM 650 C CA . LYS A 1 87 ? -4.16 -7.594 -20.031 1 86.06 87 LYS A CA 1
ATOM 651 C C . LYS A 1 87 ? -3.689 -8.648 -21.031 1 86.06 87 LYS A C 1
ATOM 653 O O . LYS A 1 87 ? -4.336 -8.875 -22.062 1 86.06 87 LYS A O 1
ATOM 658 N N . GLN A 1 88 ? -2.613 -9.266 -20.703 1 88.56 88 GLN A N 1
ATOM 659 C CA . GLN A 1 88 ? -2.035 -10.234 -21.625 1 88.56 88 GLN A CA 1
ATOM 660 C C . GLN A 1 88 ? -2.416 -11.664 -21.219 1 88.56 88 GLN A C 1
ATOM 662 O O . GLN A 1 88 ? -1.927 -12.625 -21.812 1 88.56 88 GLN A O 1
ATOM 667 N N . GLN A 1 89 ? -3.207 -11.703 -20.141 1 80.38 89 GLN A N 1
ATOM 668 C CA . GLN A 1 89 ? -3.777 -12.961 -19.672 1 80.38 89 GLN A CA 1
ATOM 669 C C . GLN A 1 89 ? -2.688 -13.906 -19.188 1 80.38 89 GLN A C 1
ATOM 671 O O . GLN A 1 89 ? -2.684 -15.094 -19.531 1 80.38 89 GLN A O 1
ATOM 676 N N . TYR A 1 90 ? -1.654 -13.344 -18.641 1 83.56 90 TYR A N 1
ATOM 677 C CA . TYR A 1 90 ? -0.648 -14.125 -17.922 1 83.56 90 TYR A CA 1
ATOM 678 C C . TYR A 1 90 ? -1.034 -14.32 -16.469 1 83.56 90 TYR A C 1
ATOM 680 O O . TYR A 1 90 ? -1.64 -13.43 -15.859 1 83.56 90 TYR A O 1
ATOM 688 N N . ARG A 1 91 ? -0.596 -15.438 -15.984 1 76.88 91 ARG A N 1
ATOM 689 C CA . ARG A 1 91 ? -0.679 -15.656 -14.539 1 76.88 91 ARG A CA 1
ATOM 690 C C . ARG A 1 91 ? 0.479 -14.969 -13.82 1 76.88 91 ARG A C 1
ATOM 692 O O . ARG A 1 91 ? 1.635 -15.102 -14.227 1 76.88 91 ARG A O 1
ATOM 699 N N . LEU A 1 92 ? 0.045 -14.281 -12.742 1 87.88 92 LEU A N 1
ATOM 700 C CA . LEU A 1 92 ? 1.107 -13.578 -12.031 1 87.88 92 LEU A CA 1
ATOM 701 C C . LEU A 1 92 ? 1.484 -14.312 -10.75 1 87.88 92 LEU A C 1
ATOM 703 O O . LEU A 1 92 ? 0.634 -14.539 -9.883 1 87.88 92 LEU A O 1
ATOM 707 N N . MET A 1 93 ? 2.713 -14.727 -10.664 1 85.5 93 MET A N 1
ATOM 708 C CA . MET A 1 93 ? 3.289 -15.281 -9.438 1 85.5 93 MET A CA 1
ATOM 709 C C . MET A 1 93 ? 4.188 -14.258 -8.75 1 85.5 93 MET A C 1
ATOM 711 O O . MET A 1 93 ? 5.082 -13.688 -9.375 1 85.5 93 MET A O 1
ATOM 715 N N . VAL A 1 94 ? 3.934 -14.109 -7.469 1 87.81 94 VAL A N 1
ATOM 716 C CA . VAL A 1 94 ? 4.648 -13.047 -6.773 1 87.81 94 VAL A CA 1
ATOM 717 C C . VAL A 1 94 ? 5.465 -13.641 -5.625 1 87.81 94 VAL A C 1
ATOM 719 O O . VAL A 1 94 ? 4.973 -14.484 -4.875 1 87.81 94 VAL A O 1
ATOM 722 N N . CYS A 1 95 ? 6.699 -13.164 -5.508 1 83.88 95 CYS A N 1
ATOM 723 C CA . CYS A 1 95 ? 7.582 -13.461 -4.387 1 83.88 95 CYS A CA 1
ATOM 724 C C . CYS A 1 95 ? 8.219 -12.188 -3.838 1 83.88 95 CYS A C 1
ATOM 726 O O . CYS A 1 95 ? 8.547 -11.273 -4.602 1 83.88 95 CYS A O 1
ATOM 728 N N . SER A 1 96 ? 8.32 -12.203 -2.508 1 84.62 96 SER A N 1
ATOM 729 C CA . SER A 1 96 ? 9 -11.07 -1.885 1 84.62 96 SER A CA 1
ATOM 730 C C . SER A 1 96 ? 10.414 -11.438 -1.455 1 84.62 96 SER A C 1
ATOM 732 O O . SER A 1 96 ? 10.625 -12.461 -0.796 1 84.62 96 SER A O 1
ATOM 734 N N . GLY A 1 97 ? 11.383 -10.617 -1.837 1 82.31 97 GLY A N 1
ATOM 735 C CA . GLY A 1 97 ? 12.773 -10.859 -1.483 1 82.31 97 GLY A CA 1
ATOM 736 C C . GLY A 1 97 ? 13.234 -10.055 -0.283 1 82.31 97 GLY A C 1
ATOM 737 O O . GLY A 1 97 ? 14.273 -10.352 0.31 1 82.31 97 GLY A O 1
ATOM 738 N N . GLY A 1 98 ? 12.523 -8.953 0.059 1 79.12 98 GLY A N 1
ATOM 739 C CA . GLY A 1 98 ? 12.695 -8.203 1.292 1 79.12 98 GLY A CA 1
ATOM 740 C C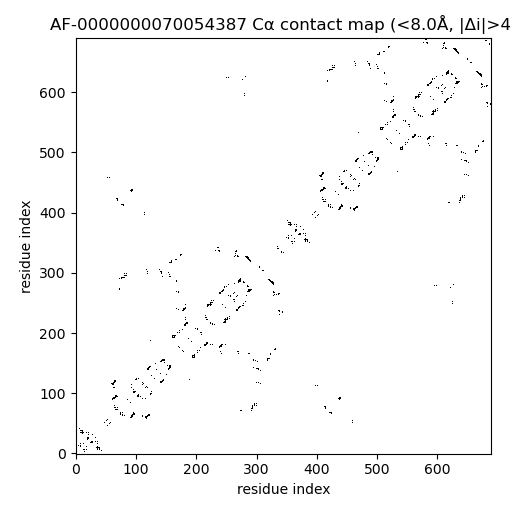 . GLY A 1 98 ? 14.047 -7.512 1.382 1 79.12 98 GLY A C 1
ATOM 741 O O . GLY A 1 98 ? 14.617 -7.387 2.469 1 79.12 98 GLY A O 1
ATOM 742 N N . HIS A 1 99 ? 14.758 -7.281 0.383 1 88.88 99 HIS A N 1
ATOM 743 C CA . HIS A 1 99 ? 16.078 -6.66 0.344 1 88.88 99 HIS A CA 1
ATOM 744 C C . HIS A 1 99 ? 17.109 -7.508 1.076 1 88.88 99 HIS A C 1
ATOM 746 O O . HIS A 1 99 ? 17.922 -6.984 1.839 1 88.88 99 HIS A O 1
ATOM 752 N N . ASP A 1 100 ? 16.984 -8.711 0.968 1 90.19 100 ASP A N 1
ATOM 753 C CA . ASP A 1 100 ? 17.891 -9.703 1.527 1 90.19 100 ASP A CA 1
ATOM 754 C C . ASP A 1 100 ? 18.438 -10.633 0.439 1 90.19 100 ASP A C 1
ATOM 756 O O . ASP A 1 100 ? 17.656 -11.227 -0.312 1 90.19 100 ASP A O 1
ATOM 760 N N . GLU A 1 101 ? 19.75 -10.734 0.413 1 93.06 101 GLU A N 1
ATOM 761 C CA . GLU A 1 101 ? 20.391 -11.461 -0.677 1 93.06 101 GLU A CA 1
ATOM 762 C C . GLU A 1 101 ? 19.891 -12.906 -0.747 1 93.06 101 GLU A C 1
ATOM 764 O O . GLU A 1 101 ? 19.516 -13.391 -1.82 1 93.06 101 GLU A O 1
ATOM 769 N N . GLU A 1 102 ? 19.844 -13.555 0.36 1 89.88 102 GLU A N 1
ATOM 770 C CA . GLU A 1 102 ? 19.422 -14.953 0.397 1 89.88 102 GLU A CA 1
ATOM 771 C C . GLU A 1 102 ? 17.953 -15.102 0.02 1 89.88 102 GLU A C 1
ATOM 773 O O . GLU A 1 102 ? 17.594 -16.031 -0.705 1 89.88 102 GLU A O 1
ATOM 778 N N . MET A 1 103 ? 17.172 -14.227 0.462 1 86.25 103 MET A N 1
ATOM 779 C CA . MET A 1 103 ? 15.75 -14.273 0.165 1 86.25 103 MET A CA 1
ATOM 780 C C . MET A 1 103 ? 15.484 -13.961 -1.304 1 86.25 103 MET A C 1
ATOM 782 O O . MET A 1 103 ? 14.609 -14.562 -1.924 1 86.25 103 MET A O 1
ATOM 786 N N . GLU A 1 104 ? 16.203 -13.008 -1.819 1 92.75 104 GLU A N 1
ATOM 787 C CA . GLU A 1 104 ? 16.062 -12.68 -3.236 1 92.75 104 GLU A CA 1
ATOM 788 C C . GLU A 1 104 ? 16.484 -13.859 -4.113 1 92.75 104 GLU A C 1
ATOM 790 O O . GLU A 1 104 ? 15.797 -14.188 -5.086 1 92.75 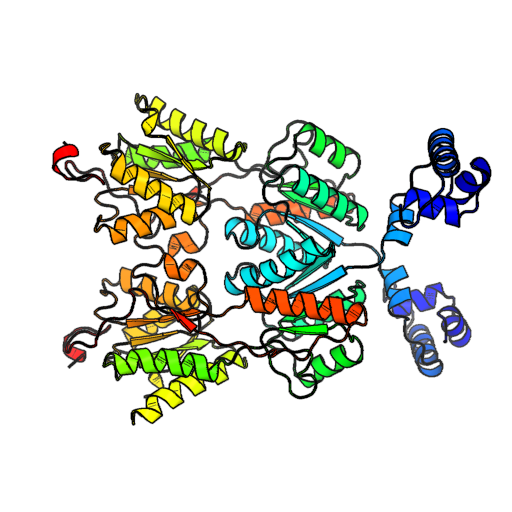104 GLU A O 1
ATOM 795 N N . LYS A 1 105 ? 17.578 -14.484 -3.727 1 91.94 105 LYS A N 1
ATOM 796 C CA . LYS A 1 105 ? 18.031 -15.664 -4.457 1 91.94 105 LYS A CA 1
ATOM 797 C C . LYS A 1 105 ? 17 -16.781 -4.391 1 91.94 105 LYS A C 1
ATOM 799 O O . LYS A 1 105 ? 16.641 -17.375 -5.414 1 91.94 105 LYS A O 1
ATOM 804 N N . ALA A 1 106 ? 16.547 -17.031 -3.227 1 83.75 106 ALA A N 1
ATOM 805 C CA . ALA A 1 106 ? 15.547 -18.078 -3.027 1 83.75 106 ALA A CA 1
ATOM 806 C C . ALA A 1 106 ? 14.273 -17.797 -3.824 1 83.75 106 ALA A C 1
ATOM 808 O O . ALA A 1 106 ? 13.664 -18.703 -4.391 1 83.75 106 ALA A O 1
ATOM 809 N N . GLY A 1 107 ? 13.891 -16.531 -3.795 1 85.25 107 GLY A N 1
ATOM 810 C CA . GLY A 1 107 ? 12.711 -16.141 -4.551 1 85.25 107 GLY A CA 1
ATOM 811 C C . GLY A 1 107 ? 12.867 -16.344 -6.047 1 85.25 107 GLY A C 1
ATOM 812 O O . GLY A 1 107 ? 11.953 -16.859 -6.707 1 85.25 107 GLY A O 1
ATOM 813 N N . LEU A 1 108 ? 13.977 -15.953 -6.551 1 90.38 108 LEU A N 1
ATOM 814 C CA . LEU A 1 108 ? 14.242 -16.094 -7.977 1 90.38 108 LEU A CA 1
ATOM 815 C C . LEU A 1 108 ? 14.297 -17.578 -8.367 1 90.38 108 LEU A C 1
ATOM 817 O O . LEU A 1 108 ? 13.695 -17.969 -9.367 1 90.38 108 LEU A O 1
ATOM 821 N N . ASP A 1 109 ? 15.016 -18.344 -7.602 1 85.56 109 ASP A N 1
ATOM 822 C CA . ASP A 1 109 ? 15.07 -19.781 -7.832 1 85.56 109 ASP A CA 1
ATOM 823 C C . ASP A 1 109 ? 13.672 -20.406 -7.82 1 85.56 109 ASP A C 1
ATOM 825 O O . ASP A 1 109 ? 13.359 -21.25 -8.656 1 85.56 109 ASP A O 1
ATOM 829 N N . PHE A 1 110 ? 12.992 -19.969 -6.953 1 78 110 PHE A N 1
ATOM 830 C CA . PHE A 1 110 ? 11.633 -20.469 -6.805 1 78 110 PHE A CA 1
ATOM 831 C C . PHE A 1 110 ? 10.812 -20.172 -8.047 1 78 110 PHE A C 1
ATOM 833 O O . PHE A 1 110 ? 10.156 -21.078 -8.594 1 78 110 PHE A O 1
ATOM 840 N N . LEU A 1 111 ? 10.758 -18.938 -8.461 1 84.56 111 LEU A N 1
ATOM 841 C CA . LEU A 1 111 ? 9.992 -18.547 -9.648 1 84.56 111 LEU A CA 1
ATOM 842 C C . LEU A 1 111 ? 10.422 -19.359 -10.859 1 84.56 111 LEU A C 1
ATOM 844 O O . LEU A 1 111 ? 9.57 -19.828 -11.633 1 84.56 111 LEU A O 1
ATOM 848 N N . ILE A 1 112 ? 11.695 -19.547 -11.039 1 84.44 112 ILE A N 1
ATOM 849 C CA . ILE A 1 112 ? 12.234 -20.312 -12.164 1 84.44 112 ILE A CA 1
ATOM 850 C C . ILE A 1 112 ? 11.797 -21.766 -12.07 1 84.44 112 ILE A C 1
ATOM 852 O O . ILE A 1 112 ? 11.297 -22.328 -13.039 1 84.44 112 ILE A O 1
ATOM 856 N N . ASN A 1 113 ? 11.945 -22.266 -10.93 1 73.38 113 ASN A N 1
ATOM 857 C CA . ASN A 1 113 ? 11.633 -23.688 -10.719 1 73.38 113 ASN A CA 1
ATOM 858 C C . ASN A 1 113 ? 10.141 -23.953 -10.859 1 73.38 113 ASN A C 1
ATOM 860 O O . ASN A 1 113 ? 9.742 -25.078 -11.164 1 73.38 113 ASN A O 1
ATOM 864 N N . GLN A 1 114 ? 9.328 -22.922 -10.648 1 71.5 114 GLN A N 1
ATOM 865 C CA . GLN A 1 114 ? 7.883 -23.062 -10.75 1 71.5 114 GLN A CA 1
ATOM 866 C C . GLN A 1 114 ? 7.43 -22.969 -12.203 1 71.5 114 GLN A C 1
ATOM 868 O O . GLN A 1 114 ? 6.246 -23.156 -12.508 1 71.5 114 GLN A O 1
ATOM 873 N N . GLY A 1 115 ? 8.297 -22.641 -13.031 1 74.62 115 GLY A N 1
ATOM 874 C CA . GLY A 1 115 ? 7.984 -22.703 -14.453 1 74.62 115 GLY A CA 1
ATOM 875 C C . GLY A 1 115 ? 7.539 -21.375 -15.023 1 74.62 115 GLY A C 1
ATOM 876 O O . GLY A 1 115 ? 6.844 -21.328 -16.031 1 74.62 115 GLY A O 1
ATOM 877 N N . CYS A 1 116 ? 7.824 -20.281 -14.281 1 84.75 116 CYS A N 1
ATOM 878 C CA . CYS A 1 116 ? 7.559 -18.984 -14.891 1 84.75 116 CYS A CA 1
ATOM 879 C C . CYS A 1 116 ? 8.312 -18.844 -16.219 1 84.75 116 CYS A C 1
ATOM 881 O O . CYS A 1 116 ? 9.492 -19.172 -16.297 1 84.75 116 CYS A O 1
ATOM 883 N N . GLU A 1 117 ? 7.574 -18.422 -17.203 1 89.19 117 GLU A N 1
ATOM 884 C CA . GLU A 1 117 ? 8.164 -18.281 -18.531 1 89.19 117 GLU A CA 1
ATOM 885 C C . GLU A 1 117 ? 8.828 -16.922 -18.703 1 89.19 117 GLU A C 1
ATOM 887 O O . GLU A 1 117 ? 9.734 -16.766 -19.516 1 89.19 117 GLU A O 1
ATOM 892 N N . ALA A 1 118 ? 8.328 -15.977 -18.031 1 95.56 118 ALA A N 1
ATOM 893 C CA . ALA A 1 118 ? 8.883 -14.633 -17.953 1 95.56 118 ALA A CA 1
ATOM 894 C C . ALA A 1 118 ? 8.945 -14.141 -16.5 1 95.56 118 ALA A C 1
ATOM 896 O O . ALA A 1 118 ? 8.117 -14.531 -15.68 1 95.56 118 ALA A O 1
ATOM 897 N N . ILE A 1 119 ? 10.023 -13.32 -16.203 1 96.69 119 ILE A N 1
ATOM 898 C CA . ILE A 1 119 ? 10.18 -12.883 -14.82 1 96.69 119 ILE A CA 1
ATOM 899 C C . ILE A 1 119 ? 10.617 -11.422 -14.789 1 96.69 119 ILE A C 1
ATOM 901 O O . ILE A 1 119 ? 11.523 -11.023 -15.523 1 96.69 119 ILE A O 1
ATOM 905 N N . VAL A 1 120 ? 9.914 -10.672 -14.023 1 98 120 VAL A N 1
ATOM 906 C CA . VAL A 1 120 ? 10.352 -9.336 -13.641 1 98 120 VAL A CA 1
ATOM 907 C C . VAL A 1 120 ? 11.031 -9.383 -12.273 1 98 120 VAL A C 1
ATOM 909 O O . VAL A 1 120 ? 10.453 -9.906 -11.305 1 98 120 VAL A O 1
ATOM 912 N N . VAL A 1 121 ? 12.242 -8.789 -12.195 1 97.75 121 VAL A N 1
ATOM 913 C CA . VAL A 1 121 ? 13.031 -8.945 -10.977 1 97.75 121 VAL A CA 1
ATOM 914 C C . VAL A 1 121 ? 13.383 -7.574 -10.406 1 97.75 121 VAL A C 1
ATOM 916 O O . VAL A 1 121 ? 14.062 -6.781 -11.07 1 97.75 121 VAL A O 1
ATOM 919 N N . HIS A 1 122 ? 12.875 -7.34 -9.273 1 97.19 122 HIS A N 1
ATOM 920 C CA . HIS A 1 122 ? 13.461 -6.305 -8.43 1 97.19 122 HIS A CA 1
ATOM 921 C C . HIS A 1 122 ? 14.336 -6.914 -7.336 1 97.19 122 HIS A C 1
ATOM 923 O O . HIS A 1 122 ? 13.828 -7.488 -6.375 1 97.19 122 HIS A O 1
ATOM 929 N N . ALA A 1 123 ? 15.664 -6.727 -7.445 1 95.25 123 ALA A N 1
ATOM 930 C CA . ALA A 1 123 ? 16.641 -7.25 -6.496 1 95.25 123 ALA A CA 1
ATOM 931 C C . ALA A 1 123 ? 17.719 -6.211 -6.195 1 95.25 123 ALA A C 1
ATOM 933 O O . ALA A 1 123 ? 18.484 -5.828 -7.082 1 95.25 123 ALA A O 1
ATOM 934 N N . SER A 1 124 ? 17.719 -5.859 -4.949 1 92.94 124 SER A N 1
ATOM 935 C CA . SER A 1 124 ? 18.656 -4.801 -4.566 1 92.94 124 SER A CA 1
ATOM 936 C C . SER A 1 124 ? 19.922 -5.379 -3.961 1 92.94 124 SER A C 1
ATOM 938 O O . SER A 1 124 ? 20.953 -4.703 -3.91 1 92.94 124 SER A O 1
ATOM 940 N N . ARG A 1 125 ? 19.875 -6.641 -3.559 1 94.31 125 ARG A N 1
ATOM 941 C CA . ARG A 1 125 ? 20.984 -7.152 -2.762 1 94.31 125 ARG A CA 1
ATOM 942 C C . ARG A 1 125 ? 21.734 -8.266 -3.5 1 94.31 125 ARG A C 1
ATOM 944 O O . ARG A 1 125 ? 22.891 -8.562 -3.186 1 94.31 125 ARG A O 1
ATOM 951 N N . LEU A 1 126 ? 21.125 -8.883 -4.453 1 94.88 126 LEU A N 1
ATOM 952 C CA . LEU A 1 126 ? 21.812 -9.875 -5.266 1 94.88 126 LEU A CA 1
ATOM 953 C C . LEU A 1 126 ? 22.953 -9.234 -6.059 1 94.88 126 LEU A C 1
ATOM 955 O O . LEU A 1 126 ? 22.766 -8.188 -6.684 1 94.88 126 LEU A O 1
ATOM 959 N N . PRO A 1 127 ? 24.078 -9.859 -6.039 1 95.56 127 PRO A N 1
ATOM 960 C CA . PRO A 1 127 ? 25.188 -9.289 -6.809 1 95.56 127 PRO A CA 1
ATOM 961 C C . PRO A 1 127 ? 24.922 -9.281 -8.312 1 95.56 127 PRO A C 1
ATOM 963 O O . PRO A 1 127 ? 24.234 -10.172 -8.828 1 95.56 127 PRO A O 1
ATOM 966 N N . ASP A 1 128 ? 25.578 -8.344 -9 1 96 128 ASP A N 1
ATOM 967 C CA . ASP A 1 128 ? 25.406 -8.203 -10.445 1 96 128 ASP A CA 1
ATOM 968 C C . ASP A 1 128 ? 25.75 -9.5 -11.164 1 96 128 ASP A C 1
ATOM 970 O O . ASP A 1 128 ? 25.031 -9.93 -12.062 1 96 128 ASP A O 1
ATOM 974 N N . LYS A 1 129 ? 26.812 -10.086 -10.734 1 95.38 129 LYS A N 1
ATOM 975 C CA . LYS A 1 129 ? 27.297 -11.305 -11.383 1 95.38 129 LYS A CA 1
ATOM 976 C C . LYS A 1 129 ? 26.266 -12.422 -11.273 1 95.38 129 LYS A C 1
ATOM 978 O O . LYS A 1 129 ? 26.094 -13.203 -12.211 1 95.38 129 LYS A O 1
ATOM 983 N N . GLU A 1 130 ? 25.656 -12.469 -10.156 1 95 130 GLU A N 1
ATOM 984 C CA . GLU A 1 130 ? 24.656 -13.508 -9.953 1 95 130 GLU A CA 1
ATOM 985 C C . GLU A 1 130 ? 23.422 -13.266 -10.828 1 95 130 GLU A C 1
ATOM 987 O O . GLU A 1 130 ? 22.875 -14.203 -11.414 1 95 130 GLU A O 1
ATOM 992 N N . LEU A 1 131 ? 22.953 -12.047 -10.938 1 96.38 131 LEU A N 1
ATOM 993 C CA . LEU A 1 131 ? 21.828 -11.719 -11.789 1 96.38 131 LEU A CA 1
ATOM 994 C C . LEU A 1 131 ? 22.141 -11.992 -13.258 1 96.38 131 LEU A C 1
ATOM 996 O O . LEU A 1 131 ? 21.281 -12.453 -14.008 1 96.38 131 LEU A O 1
ATOM 1000 N N . GLN A 1 132 ? 23.359 -11.719 -13.633 1 95 132 GLN A N 1
ATOM 1001 C CA . GLN A 1 132 ? 23.797 -12 -14.992 1 95 132 GLN A CA 1
ATOM 1002 C C . GLN A 1 132 ? 23.781 -13.5 -15.273 1 95 132 GLN A C 1
ATOM 1004 O O . GLN A 1 132 ? 23.438 -13.922 -16.375 1 95 132 GLN A O 1
ATOM 1009 N N . ARG A 1 133 ? 24.188 -14.25 -14.281 1 93.25 133 ARG A N 1
ATOM 1010 C CA . ARG A 1 133 ? 24.141 -15.703 -14.414 1 93.25 133 ARG A CA 1
ATOM 1011 C C . ARG A 1 133 ? 22.719 -16.203 -14.625 1 93.25 133 ARG A C 1
ATOM 1013 O O . ARG A 1 133 ? 22.469 -17.031 -15.492 1 93.25 133 ARG A O 1
ATOM 1020 N N . TYR A 1 134 ? 21.812 -15.734 -13.797 1 93.25 134 TYR A N 1
ATOM 1021 C CA . TYR A 1 134 ? 20.406 -16.094 -13.969 1 93.25 134 TYR A CA 1
ATOM 1022 C C . TYR A 1 134 ? 19.922 -15.711 -15.367 1 93.25 134 TYR A C 1
ATOM 1024 O O . TYR A 1 134 ? 19.25 -16.5 -16.031 1 93.25 134 TYR A O 1
ATOM 1032 N N . ALA A 1 135 ? 20.266 -14.484 -15.797 1 92.88 135 ALA A N 1
ATOM 1033 C CA . ALA A 1 135 ? 19.797 -13.953 -17.078 1 92.88 135 ALA A CA 1
ATOM 1034 C C . ALA A 1 135 ? 20.344 -14.773 -18.234 1 92.88 135 ALA A C 1
ATOM 1036 O O . ALA A 1 135 ? 19.672 -14.906 -19.281 1 92.88 135 ALA A O 1
ATOM 1037 N N . ALA A 1 136 ? 21.516 -15.281 -18.109 1 90.5 136 ALA A N 1
ATOM 1038 C CA . ALA A 1 136 ? 22.125 -16.094 -19.156 1 90.5 136 ALA A CA 1
ATOM 1039 C C . ALA A 1 136 ? 21.344 -17.391 -19.375 1 90.5 136 ALA A C 1
ATOM 1041 O O . ALA A 1 136 ? 21.25 -17.875 -20.5 1 90.5 136 ALA A O 1
ATOM 1042 N N . HIS A 1 137 ? 20.734 -17.844 -18.344 1 89.94 137 HIS A N 1
ATOM 1043 C CA . HIS A 1 137 ? 20.031 -19.125 -18.422 1 89.94 137 HIS A CA 1
ATOM 1044 C C . HIS A 1 137 ? 18.516 -18.906 -18.516 1 89.94 137 HIS A C 1
ATOM 1046 O O . HIS A 1 137 ? 17.766 -19.859 -18.75 1 89.94 137 HIS A O 1
ATOM 1052 N N . PHE A 1 138 ? 18.094 -17.719 -18.281 1 91.81 138 PHE A N 1
ATOM 1053 C CA . PHE A 1 138 ? 16.688 -17.344 -18.359 1 91.81 138 PHE A CA 1
ATOM 1054 C C . PHE A 1 138 ? 16.5 -16.078 -19.188 1 91.81 138 PHE A C 1
ATOM 1056 O O . PHE A 1 138 ? 16.375 -14.984 -18.641 1 91.81 138 PHE A O 1
ATOM 1063 N N . PRO A 1 139 ? 16.375 -16.203 -20.484 1 88.62 139 PRO A N 1
ATOM 1064 C CA . PRO A 1 139 ? 16.438 -15.047 -21.391 1 88.62 139 PRO A CA 1
ATOM 1065 C C . PRO A 1 139 ? 15.297 -14.055 -21.141 1 88.62 139 PRO A C 1
ATOM 1067 O O . PRO A 1 139 ? 15.445 -12.867 -21.422 1 88.62 139 PRO A O 1
ATOM 1070 N N . ALA A 1 140 ? 14.18 -14.5 -20.609 1 95.62 140 ALA A N 1
ATOM 1071 C CA . ALA A 1 140 ? 13.023 -13.633 -20.422 1 95.62 140 ALA A CA 1
ATOM 1072 C C . ALA A 1 140 ? 13 -13.062 -19 1 95.62 140 ALA A C 1
ATOM 1074 O O . ALA A 1 140 ? 11.938 -12.922 -18.391 1 95.62 140 ALA A O 1
ATOM 1075 N N . LEU A 1 141 ? 14.164 -12.797 -18.453 1 96.62 141 LEU A N 1
ATOM 1076 C CA . LEU A 1 141 ? 14.352 -12.133 -17.156 1 96.62 141 LEU A CA 1
ATOM 1077 C C . LEU A 1 141 ? 14.695 -10.664 -17.344 1 96.62 141 LEU A C 1
ATOM 1079 O O . LEU A 1 141 ? 15.648 -10.32 -18.047 1 96.62 141 LEU A O 1
ATOM 1083 N N . VAL A 1 142 ? 13.844 -9.805 -16.812 1 97.31 142 VAL A N 1
ATOM 1084 C CA . VAL A 1 142 ? 14.055 -8.367 -16.891 1 97.31 142 VAL A CA 1
ATOM 1085 C C . VAL A 1 142 ? 14.219 -7.777 -15.5 1 97.31 142 VAL A C 1
ATOM 1087 O O . VAL A 1 142 ? 13.43 -8.062 -14.602 1 97.31 142 VAL A O 1
ATOM 1090 N N . VAL A 1 143 ? 15.281 -7.023 -15.312 1 97.38 143 VAL A N 1
ATOM 1091 C CA . VAL A 1 143 ? 15.578 -6.379 -14.039 1 97.38 143 VAL A CA 1
ATOM 1092 C C . VAL A 1 143 ? 15 -4.965 -14.023 1 97.38 143 VAL A C 1
ATOM 1094 O O . VAL A 1 143 ? 15.227 -4.188 -14.961 1 97.38 143 VAL A O 1
ATOM 1097 N N . VAL A 1 144 ? 14.219 -4.684 -12.992 1 96.94 144 VAL A N 1
ATOM 1098 C CA . VAL A 1 144 ? 13.625 -3.357 -12.875 1 96.94 144 VAL A CA 1
ATOM 1099 C C . VAL A 1 144 ? 14.281 -2.602 -11.719 1 96.94 144 VAL A C 1
ATOM 1101 O O . VAL A 1 144 ? 14.648 -3.201 -10.711 1 96.94 144 VAL A O 1
ATOM 1104 N N . ASN A 1 145 ? 14.508 -1.33 -11.875 1 95.44 145 ASN A N 1
ATOM 1105 C CA . ASN A 1 145 ? 15.039 -0.398 -10.883 1 95.44 145 ASN A CA 1
ATOM 1106 C C . ASN A 1 145 ? 16.516 -0.649 -10.609 1 95.44 145 ASN A C 1
ATOM 1108 O O . ASN A 1 145 ? 16.969 -0.541 -9.469 1 95.44 145 ASN A O 1
ATOM 1112 N N . ARG A 1 146 ? 17.234 -1.092 -11.602 1 94.81 146 ARG A N 1
ATOM 1113 C CA . ARG A 1 146 ? 18.672 -1.332 -11.5 1 94.81 146 ARG A CA 1
ATOM 1114 C C . ARG A 1 146 ? 19.312 -1.423 -12.883 1 94.81 146 ARG A C 1
ATOM 1116 O O . ARG A 1 146 ? 18.734 -2.006 -13.805 1 94.81 146 ARG A O 1
ATOM 1123 N N . TYR A 1 147 ? 20.438 -0.783 -13 1 94.44 147 TYR A N 1
ATOM 1124 C CA . TYR A 1 147 ? 21.234 -0.885 -14.227 1 94.44 147 TYR A CA 1
ATOM 1125 C C . TYR A 1 147 ? 22.406 -1.838 -14.031 1 94.44 147 TYR A C 1
ATOM 1127 O O . TYR A 1 147 ? 23.188 -1.693 -13.086 1 94.44 147 TYR A O 1
ATOM 1135 N N . ILE A 1 148 ? 22.484 -2.762 -14.875 1 94.56 148 ILE A N 1
ATOM 1136 C CA . ILE A 1 148 ? 23.609 -3.684 -14.93 1 94.56 148 ILE A CA 1
ATOM 1137 C C . ILE A 1 148 ? 24.234 -3.664 -16.328 1 94.56 148 ILE A C 1
ATOM 1139 O O . ILE A 1 148 ? 23.594 -4.078 -17.297 1 94.56 148 ILE A O 1
ATOM 1143 N N . ALA A 1 149 ? 25.438 -3.277 -16.484 1 91.5 149 ALA A N 1
ATOM 1144 C CA . ALA A 1 149 ? 26.078 -3.047 -17.766 1 91.5 149 ALA A CA 1
ATOM 1145 C C . ALA A 1 149 ? 26.062 -4.309 -18.625 1 91.5 149 ALA A C 1
ATOM 1147 O O . ALA A 1 149 ? 25.781 -4.246 -19.828 1 91.5 149 ALA A O 1
ATOM 1148 N N . GLY A 1 150 ? 26.297 -5.465 -18.203 1 90.81 150 GLY A N 1
ATOM 1149 C CA . GLY A 1 150 ? 26.406 -6.707 -18.953 1 90.81 150 GLY A CA 1
ATOM 1150 C C . GLY A 1 150 ? 25.062 -7.227 -19.438 1 90.81 150 GLY A C 1
ATOM 1151 O O . GLY A 1 150 ? 25 -8.18 -20.219 1 90.81 150 GLY A O 1
ATOM 1152 N N . MET A 1 151 ? 24 -6.52 -19.109 1 92.56 151 MET A N 1
ATOM 1153 C CA . MET A 1 151 ? 22.656 -6.914 -19.516 1 92.56 151 MET A CA 1
ATOM 1154 C C . MET A 1 151 ? 21.719 -5.707 -19.562 1 92.56 151 MET A C 1
ATOM 1156 O O . MET A 1 151 ? 20.562 -5.797 -19.156 1 92.56 151 MET A O 1
ATOM 1160 N N . ALA A 1 152 ? 22.25 -4.633 -20.062 1 91.5 152 ALA A N 1
ATOM 1161 C CA . ALA A 1 152 ? 21.562 -3.35 -20.062 1 91.5 152 ALA A CA 1
ATOM 1162 C C . ALA A 1 152 ? 20.25 -3.43 -20.844 1 91.5 152 ALA A C 1
ATOM 1164 O O . ALA A 1 152 ? 19.266 -2.771 -20.5 1 91.5 152 ALA A O 1
ATOM 1165 N N . ASN A 1 153 ? 20.25 -4.211 -21.859 1 91.31 153 ASN A N 1
ATOM 1166 C CA . ASN A 1 153 ? 19.078 -4.328 -22.719 1 91.31 153 ASN A CA 1
ATOM 1167 C C . ASN A 1 153 ? 17.906 -4.996 -22 1 91.31 153 ASN A C 1
ATOM 1169 O O . ASN A 1 153 ? 16.781 -4.965 -22.469 1 91.31 153 ASN A O 1
ATOM 1173 N N . ARG A 1 154 ? 18.156 -5.512 -20.828 1 94.44 154 ARG A N 1
ATOM 1174 C CA . ARG A 1 154 ? 17.125 -6.172 -20.031 1 94.44 154 ARG A CA 1
ATOM 1175 C C . ARG A 1 154 ? 16.969 -5.5 -18.672 1 94.44 154 ARG A C 1
ATOM 1177 O O . ARG A 1 154 ? 16.453 -6.109 -17.719 1 94.44 154 ARG A O 1
ATOM 1184 N N . CYS A 1 155 ? 17.453 -4.324 -18.625 1 95.75 155 CYS A N 1
ATOM 1185 C CA . CYS A 1 155 ? 17.297 -3.514 -17.422 1 95.75 155 CYS A CA 1
ATOM 1186 C C . CYS A 1 155 ? 16.406 -2.311 -17.688 1 95.75 155 CYS A C 1
ATOM 1188 O O . CYS A 1 155 ? 16.484 -1.695 -18.75 1 95.75 155 CYS A O 1
ATOM 1190 N N . ILE A 1 156 ? 15.477 -2.09 -16.844 1 96.81 156 ILE A N 1
ATOM 1191 C CA . ILE A 1 156 ? 14.711 -0.85 -16.766 1 96.81 156 ILE A CA 1
ATOM 1192 C C . ILE A 1 156 ? 15.094 -0.09 -15.5 1 96.81 156 ILE A C 1
ATOM 1194 O O . ILE A 1 156 ? 14.984 -0.623 -14.391 1 96.81 156 ILE A O 1
ATOM 1198 N N . TRP A 1 157 ? 15.602 1.156 -15.633 1 95.62 157 TRP A N 1
ATOM 1199 C CA . TRP A 1 157 ? 16.125 1.794 -14.43 1 95.62 157 TRP A CA 1
ATOM 1200 C C . TRP A 1 157 ? 15.859 3.295 -14.453 1 95.62 157 TRP A C 1
ATOM 1202 O O . TRP A 1 157 ? 15.367 3.832 -15.445 1 95.62 157 TRP A O 1
ATOM 1212 N N . LEU A 1 158 ? 16.016 3.916 -13.289 1 96.62 158 LEU A N 1
ATOM 1213 C CA . LEU A 1 158 ? 15.867 5.352 -13.086 1 96.62 158 LEU A CA 1
ATOM 1214 C C . LEU A 1 158 ? 17.219 5.996 -12.758 1 96.62 158 LEU A C 1
ATOM 1216 O O . LEU A 1 158 ? 18.062 5.375 -12.117 1 96.62 158 LEU A O 1
ATOM 1220 N N . GLU A 1 159 ? 17.406 7.246 -13.156 1 95.12 159 GLU A N 1
ATOM 1221 C CA . GLU A 1 159 ? 18.594 8.016 -12.828 1 95.12 159 GLU A CA 1
ATOM 1222 C C . GLU A 1 159 ? 18.484 8.641 -11.445 1 95.12 159 GLU A C 1
ATOM 1224 O O . GLU A 1 159 ? 18.188 9.836 -11.312 1 95.12 159 GLU A O 1
ATOM 1229 N N . ASN A 1 160 ? 18.891 7.957 -10.508 1 97.25 160 ASN A N 1
ATOM 1230 C CA . ASN A 1 160 ? 18.734 8.359 -9.117 1 97.25 160 ASN A CA 1
ATOM 1231 C C . ASN A 1 160 ? 19.594 9.586 -8.797 1 97.25 160 ASN A C 1
ATOM 1233 O O . ASN A 1 160 ? 19.141 10.5 -8.102 1 97.25 160 ASN A O 1
ATOM 1237 N N . ARG A 1 161 ? 20.812 9.578 -9.266 1 97.81 161 ARG A N 1
ATOM 1238 C CA . ARG A 1 161 ? 21.734 10.656 -8.938 1 97.81 161 ARG A CA 1
ATOM 1239 C C . ARG A 1 161 ? 21.203 12 -9.422 1 97.81 161 ARG A C 1
ATOM 1241 O O . ARG A 1 161 ? 21.141 12.961 -8.656 1 97.81 161 ARG A O 1
ATOM 1248 N N . SER A 1 162 ? 20.797 11.984 -10.656 1 98.06 162 SER A N 1
ATOM 1249 C CA . SER A 1 162 ? 20.25 13.219 -11.234 1 98.06 162 SER A CA 1
ATOM 1250 C C . SER A 1 162 ? 19 13.664 -10.508 1 98.06 162 SER A C 1
ATOM 1252 O O . SER A 1 162 ? 18.781 14.867 -10.289 1 98.06 162 SER A O 1
ATOM 1254 N N . ALA A 1 163 ? 18.172 12.75 -10.172 1 98.5 163 ALA A N 1
ATOM 1255 C CA . ALA A 1 163 ? 16.938 13.062 -9.477 1 98.5 163 ALA A CA 1
ATOM 1256 C C . ALA A 1 163 ? 17.203 13.656 -8.102 1 98.5 163 ALA A C 1
ATOM 1258 O O . ALA A 1 163 ? 16.594 14.656 -7.711 1 98.5 163 ALA A O 1
ATOM 1259 N N . ALA A 1 164 ? 18.125 13.055 -7.395 1 98.75 164 ALA A N 1
ATOM 1260 C CA . ALA A 1 164 ? 18.469 13.539 -6.059 1 98.75 164 ALA A CA 1
ATOM 1261 C C . ALA A 1 164 ? 19.141 14.906 -6.129 1 98.75 164 ALA A C 1
ATOM 1263 O O . ALA A 1 164 ? 18.938 15.75 -5.258 1 98.75 164 ALA A O 1
ATOM 1264 N N . ARG A 1 165 ? 19.953 15.086 -7.121 1 98.81 165 ARG A N 1
ATOM 1265 C CA . ARG A 1 165 ? 20.578 16.391 -7.355 1 98.81 165 ARG A CA 1
ATOM 1266 C C . ARG A 1 165 ? 19.516 17.469 -7.57 1 98.81 165 ARG A C 1
ATOM 1268 O O . ARG A 1 165 ? 19.609 18.547 -7 1 98.81 165 ARG A O 1
ATOM 1275 N N . GLN A 1 166 ? 18.547 17.141 -8.32 1 98.81 166 GLN A N 1
ATOM 1276 C CA . GLN A 1 166 ? 17.469 18.094 -8.602 1 98.81 166 GLN A CA 1
ATOM 1277 C C . GLN A 1 166 ? 16.672 18.422 -7.34 1 98.81 166 GLN A C 1
ATOM 1279 O O . GLN A 1 166 ? 16.328 19.578 -7.105 1 98.81 166 GLN A O 1
ATOM 1284 N N . ALA A 1 167 ? 16.375 17.406 -6.582 1 98.88 167 ALA A N 1
ATOM 1285 C CA . ALA A 1 167 ? 15.656 17.609 -5.328 1 98.88 167 ALA A CA 1
ATOM 1286 C C . ALA A 1 167 ? 16.406 18.562 -4.402 1 98.88 167 ALA A C 1
ATOM 1288 O O . ALA A 1 167 ? 15.82 19.484 -3.846 1 98.88 167 ALA A O 1
ATOM 1289 N N . THR A 1 168 ? 17.672 18.328 -4.285 1 98.88 168 THR A N 1
ATOM 1290 C CA . THR A 1 168 ? 18.516 19.141 -3.418 1 98.88 168 THR A CA 1
ATOM 1291 C C . THR A 1 168 ? 18.656 20.547 -3.975 1 98.88 168 THR A C 1
ATOM 1293 O O . THR A 1 168 ? 18.594 21.531 -3.229 1 98.88 168 THR A O 1
ATOM 1296 N N . ARG A 1 169 ? 18.859 20.672 -5.227 1 98.81 169 ARG A N 1
ATOM 1297 C CA . ARG A 1 169 ? 19 21.953 -5.891 1 98.81 169 ARG A CA 1
ATOM 1298 C C . ARG A 1 169 ? 17.766 22.828 -5.668 1 98.81 169 ARG A C 1
ATOM 1300 O O . ARG A 1 169 ? 17.875 24.031 -5.492 1 98.81 169 ARG A O 1
ATOM 1307 N N . TYR A 1 170 ? 16.609 22.203 -5.703 1 98.88 170 TYR A N 1
ATOM 1308 C CA . TYR A 1 170 ? 15.367 22.938 -5.477 1 98.88 170 TYR A CA 1
ATOM 1309 C C . TYR A 1 170 ? 15.391 23.625 -4.121 1 98.88 170 TYR A C 1
ATOM 1311 O O . TYR A 1 170 ? 14.969 24.781 -4.004 1 98.88 170 TYR A O 1
ATOM 1319 N N . LEU A 1 171 ? 15.852 22.906 -3.113 1 98.75 171 LEU A N 1
ATOM 1320 C CA . LEU A 1 171 ? 15.969 23.5 -1.784 1 98.75 171 LEU A CA 1
ATOM 1321 C C . LEU A 1 171 ? 17 24.625 -1.777 1 98.75 171 LEU A C 1
ATOM 1323 O O . LEU A 1 171 ? 16.781 25.672 -1.169 1 98.75 171 LEU A O 1
ATOM 1327 N N . LEU A 1 172 ? 18.125 24.438 -2.494 1 98.56 172 LEU A N 1
ATOM 1328 C CA . LEU A 1 172 ? 19.172 25.453 -2.602 1 98.56 172 LEU A CA 1
ATOM 1329 C C . LEU A 1 172 ? 18.641 26.703 -3.299 1 98.56 172 LEU A C 1
ATOM 1331 O O . LEU A 1 172 ? 18.938 27.828 -2.875 1 98.56 172 LEU A O 1
ATOM 1335 N N . GLU A 1 173 ? 17.844 26.469 -4.316 1 98.31 173 GLU A N 1
ATOM 1336 C CA . GLU A 1 173 ? 17.266 27.562 -5.074 1 98.31 173 GLU A CA 1
ATOM 1337 C C . GLU A 1 173 ? 16.266 28.359 -4.227 1 98.31 173 GLU A C 1
ATOM 1339 O O . GLU A 1 173 ? 16 29.531 -4.492 1 98.31 173 GLU A O 1
ATOM 1344 N N . ASN A 1 174 ? 15.742 27.734 -3.207 1 98 174 ASN A N 1
ATOM 1345 C CA . ASN A 1 174 ? 14.82 28.391 -2.283 1 98 174 ASN A CA 1
ATOM 1346 C C . ASN A 1 174 ? 15.562 29.016 -1.106 1 98 174 ASN A C 1
ATOM 1348 O O . ASN A 1 174 ? 14.938 29.422 -0.122 1 98 174 ASN A O 1
ATOM 1352 N N . GLY A 1 175 ? 16.859 29 -1.152 1 97.31 175 GLY A N 1
ATOM 1353 C CA . GLY A 1 175 ? 17.656 29.781 -0.219 1 97.31 175 GLY A CA 1
ATOM 1354 C C . GLY A 1 175 ? 18.25 28.953 0.901 1 97.31 175 GLY A C 1
ATOM 1355 O O . GLY A 1 175 ? 19.047 29.453 1.696 1 97.31 175 GLY A O 1
ATOM 1356 N N . HIS A 1 176 ? 17.953 27.688 0.973 1 97.69 176 HIS A N 1
ATOM 1357 C CA . HIS A 1 176 ? 18.5 26.828 2.027 1 97.69 176 HIS A CA 1
ATOM 1358 C C . HIS A 1 176 ? 19.969 26.5 1.771 1 97.69 176 HIS A C 1
ATOM 1360 O O . HIS A 1 176 ? 20.359 26.297 0.624 1 97.69 176 HIS A O 1
ATOM 1366 N N . ARG A 1 177 ? 20.75 26.453 2.85 1 97.06 177 ARG A N 1
ATOM 1367 C CA . ARG A 1 177 ? 22.156 26.141 2.721 1 97.06 177 ARG A CA 1
ATOM 1368 C C . ARG A 1 177 ? 22.562 25.016 3.662 1 97.06 177 ARG A C 1
ATOM 1370 O O . ARG A 1 177 ? 23.609 24.391 3.479 1 97.06 177 ARG A O 1
ATOM 1377 N N . ARG A 1 178 ? 21.828 24.828 4.699 1 96.62 178 ARG A N 1
ATOM 1378 C CA . ARG A 1 178 ? 22.016 23.734 5.648 1 96.62 178 ARG A CA 1
ATOM 1379 C C . ARG A 1 178 ? 20.906 22.688 5.508 1 96.62 178 ARG A C 1
ATOM 1381 O O . ARG A 1 178 ? 19.859 22.797 6.164 1 96.62 178 ARG A O 1
ATOM 1388 N N . ILE A 1 179 ? 21.203 21.688 4.703 1 98.06 179 ILE A N 1
ATOM 1389 C CA . ILE A 1 179 ? 20.203 20.734 4.254 1 98.06 179 ILE A CA 1
ATOM 1390 C C . ILE A 1 179 ? 20.578 19.328 4.695 1 98.06 179 ILE A C 1
ATOM 1392 O O . ILE A 1 179 ? 21.656 18.828 4.328 1 98.06 179 ILE A O 1
ATOM 1396 N N . ALA A 1 180 ? 19.766 18.734 5.473 1 98.44 180 ALA A N 1
ATOM 1397 C CA . ALA A 1 180 ? 20 17.344 5.883 1 98.44 180 ALA A CA 1
ATOM 1398 C C . ALA A 1 180 ? 19.656 16.375 4.758 1 98.44 180 ALA A C 1
ATOM 1400 O O . ALA A 1 180 ? 18.812 16.672 3.91 1 98.44 180 ALA A O 1
ATOM 1401 N N . CYS A 1 181 ? 20.344 15.273 4.75 1 98.81 181 CYS A N 1
ATOM 1402 C CA . CYS A 1 181 ? 20 14.133 3.91 1 98.81 181 CYS A CA 1
ATOM 1403 C C . CYS A 1 181 ? 19.625 12.93 4.762 1 98.81 181 CYS A C 1
ATOM 1405 O O . CYS A 1 181 ? 20.484 12.328 5.41 1 98.81 181 CYS A O 1
ATOM 1407 N N . VAL A 1 182 ? 18.359 12.609 4.777 1 98.81 182 VAL A N 1
ATOM 1408 C CA . VAL A 1 182 ? 17.906 11.414 5.469 1 98.81 182 VAL A CA 1
ATOM 1409 C C . VAL A 1 182 ? 17.844 10.242 4.488 1 98.81 182 VAL A C 1
ATOM 1411 O O . VAL A 1 182 ? 17.047 10.25 3.549 1 98.81 182 VAL A O 1
ATOM 1414 N N . THR A 1 183 ? 18.672 9.234 4.715 1 98.62 183 THR A N 1
ATOM 1415 C CA . THR A 1 183 ? 18.844 8.18 3.727 1 98.62 183 THR A CA 1
ATOM 1416 C C . THR A 1 183 ? 18.75 6.801 4.379 1 98.62 183 THR A C 1
ATOM 1418 O O . THR A 1 183 ? 18.5 6.699 5.586 1 98.62 183 THR A O 1
ATOM 1421 N N . SER A 1 184 ? 18.766 5.766 3.537 1 97.62 184 SER A N 1
ATOM 1422 C CA . SER A 1 184 ? 18.656 4.379 3.982 1 97.62 184 SER A CA 1
ATOM 1423 C C . SER A 1 184 ? 19.938 3.92 4.68 1 97.62 184 SER A C 1
ATOM 1425 O O . SER A 1 184 ? 21.031 4.34 4.312 1 97.62 184 SER A O 1
ATOM 1427 N N . ASP A 1 185 ? 19.766 3.02 5.641 1 97.19 185 ASP A N 1
ATOM 1428 C CA . ASP A 1 185 ? 20.938 2.426 6.289 1 97.19 185 ASP A CA 1
ATOM 1429 C C . ASP A 1 185 ? 21.359 1.14 5.582 1 97.19 185 ASP A C 1
ATOM 1431 O O . ASP A 1 185 ? 22.375 0.539 5.934 1 97.19 185 ASP A O 1
ATOM 1435 N N . LEU A 1 186 ? 20.625 0.708 4.562 1 93.81 186 LEU A N 1
ATOM 1436 C CA . LEU A 1 186 ? 21.016 -0.451 3.762 1 93.81 186 LEU A CA 1
ATOM 1437 C C . LEU A 1 186 ? 21.984 -0.052 2.652 1 93.81 186 LEU A C 1
ATOM 1439 O O . LEU A 1 186 ? 21.828 1.012 2.047 1 93.81 186 LEU A O 1
ATOM 1443 N N . PRO A 1 187 ? 22.938 -0.892 2.441 1 93 187 PRO A N 1
ATOM 1444 C CA . PRO A 1 187 ? 23.891 -0.608 1.371 1 93 187 PRO A CA 1
ATOM 1445 C C . PRO A 1 187 ? 23.359 -0.97 -0.013 1 93 187 PRO A C 1
ATOM 1447 O O . PRO A 1 187 ? 23.844 -1.919 -0.637 1 93 187 PRO A O 1
ATOM 1450 N N . ILE A 1 188 ? 22.484 -0.218 -0.554 1 93.25 188 ILE A N 1
ATOM 1451 C CA . ILE A 1 188 ? 21.891 -0.452 -1.865 1 93.25 188 ILE A CA 1
ATOM 1452 C C . ILE A 1 188 ? 22.312 0.657 -2.828 1 93.25 188 ILE A C 1
ATOM 1454 O O . ILE A 1 188 ? 22.688 1.753 -2.4 1 93.25 188 ILE A O 1
ATOM 1458 N N . ILE A 1 189 ? 22.25 0.404 -4.02 1 93.38 189 ILE A N 1
ATOM 1459 C CA . ILE A 1 189 ? 22.781 1.303 -5.043 1 93.38 189 ILE A CA 1
ATOM 1460 C C . ILE A 1 189 ? 21.969 2.596 -5.059 1 93.38 189 ILE A C 1
ATOM 1462 O O . ILE A 1 189 ? 22.5 3.674 -5.312 1 93.38 189 ILE A O 1
ATOM 1466 N N . ASP A 1 190 ? 20.672 2.535 -4.824 1 95.44 190 ASP A N 1
ATOM 1467 C CA . ASP A 1 190 ? 19.828 3.721 -4.77 1 95.44 190 ASP A CA 1
ATOM 1468 C C . ASP A 1 190 ? 20.344 4.723 -3.74 1 95.44 190 ASP A C 1
ATOM 1470 O O . ASP A 1 190 ? 20.359 5.93 -3.992 1 95.44 190 ASP A O 1
ATOM 1474 N N . ARG A 1 191 ? 20.688 4.203 -2.617 1 96.88 191 ARG A N 1
ATOM 1475 C CA . ARG A 1 191 ? 21.234 5.055 -1.564 1 96.88 191 ARG A CA 1
ATOM 1476 C C . ARG A 1 191 ? 22.484 5.797 -2.049 1 96.88 191 ARG A C 1
ATOM 1478 O O . ARG A 1 191 ? 22.578 7.016 -1.902 1 96.88 191 ARG A O 1
ATOM 1485 N N . GLN A 1 192 ? 23.406 5.062 -2.594 1 96.94 192 GLN A N 1
ATOM 1486 C CA . GLN A 1 192 ? 24.672 5.641 -3.037 1 96.94 192 GLN A CA 1
ATOM 1487 C C . GLN A 1 192 ? 24.438 6.719 -4.09 1 96.94 192 GLN A C 1
ATOM 1489 O O . GLN A 1 192 ? 25 7.816 -3.994 1 96.94 192 GLN A O 1
ATOM 1494 N N . GLU A 1 193 ? 23.641 6.41 -5.004 1 97.62 193 GLU A N 1
ATOM 1495 C CA . GLU A 1 193 ? 23.391 7.332 -6.109 1 97.62 193 GLU A CA 1
ATOM 1496 C C . GLU A 1 193 ? 22.688 8.594 -5.625 1 97.62 193 GLU A C 1
ATOM 1498 O O . GLU A 1 193 ? 23.031 9.703 -6.043 1 97.62 193 GLU A O 1
ATOM 1503 N N . ARG A 1 194 ? 21.688 8.453 -4.77 1 98.44 194 ARG A N 1
ATOM 1504 C CA . ARG A 1 194 ? 20.969 9.609 -4.266 1 98.44 194 ARG A CA 1
ATOM 1505 C C . ARG A 1 194 ? 21.859 10.469 -3.373 1 98.44 194 ARG A C 1
ATOM 1507 O O . ARG A 1 194 ? 21.797 11.703 -3.426 1 98.44 194 ARG A O 1
ATOM 1514 N N . LEU A 1 195 ? 22.703 9.828 -2.568 1 98.31 195 LEU A N 1
ATOM 1515 C CA . LEU A 1 195 ? 23.656 10.57 -1.759 1 98.31 195 LEU A CA 1
ATOM 1516 C C . LEU A 1 195 ? 24.641 11.352 -2.643 1 98.31 195 LEU A C 1
ATOM 1518 O O . LEU A 1 195 ? 24.969 12.5 -2.344 1 98.31 195 LEU A O 1
ATOM 1522 N N . ASP A 1 196 ? 25.109 10.688 -3.695 1 98.44 196 ASP A N 1
ATOM 1523 C CA . ASP A 1 196 ? 26 11.352 -4.633 1 98.44 196 ASP A CA 1
ATOM 1524 C C . ASP A 1 196 ? 25.344 12.578 -5.254 1 98.44 196 ASP A C 1
ATOM 1526 O O . ASP A 1 196 ? 25.984 13.617 -5.418 1 98.44 196 ASP A O 1
ATOM 1530 N N . GLY A 1 197 ? 24.078 12.406 -5.605 1 98.81 197 GLY A N 1
ATOM 1531 C CA . GLY A 1 197 ? 23.344 13.531 -6.152 1 98.81 197 GLY A CA 1
ATOM 1532 C C . GLY A 1 197 ? 23.188 14.68 -5.172 1 98.81 197 GLY A C 1
ATOM 1533 O O . GLY A 1 197 ? 23.344 15.844 -5.543 1 98.81 197 GLY A O 1
ATOM 1534 N N . TYR A 1 198 ? 22.922 14.336 -3.934 1 98.81 198 TYR A N 1
ATOM 1535 C CA . TYR A 1 198 ? 22.828 15.297 -2.84 1 98.81 198 TYR A CA 1
ATOM 1536 C C . TYR A 1 198 ? 24.141 16.062 -2.684 1 98.81 198 TYR A C 1
ATOM 1538 O O . TYR A 1 198 ? 24.141 17.297 -2.67 1 98.81 198 TYR A O 1
ATOM 1546 N N . ARG A 1 199 ? 25.219 15.414 -2.65 1 98.75 199 ARG A N 1
ATOM 1547 C CA . ARG A 1 199 ? 26.531 16.016 -2.463 1 98.75 199 ARG A CA 1
ATOM 1548 C C . ARG A 1 199 ? 26.906 16.875 -3.656 1 98.75 199 ARG A C 1
ATOM 1550 O O . ARG A 1 199 ? 27.469 17.969 -3.488 1 98.75 199 ARG A O 1
ATOM 1557 N N . GLN A 1 200 ? 26.594 16.375 -4.809 1 98.69 200 GLN A N 1
ATOM 1558 C CA . GLN A 1 200 ? 26.906 17.125 -6.031 1 98.69 200 GLN A CA 1
ATOM 1559 C C . GLN A 1 200 ? 26.188 18.469 -6.055 1 98.69 200 GLN A C 1
ATOM 1561 O O . GLN A 1 200 ? 26.781 19.484 -6.426 1 98.69 200 GLN A O 1
ATOM 1566 N N . ALA A 1 201 ? 24.938 18.453 -5.695 1 98.81 201 ALA A N 1
ATOM 1567 C CA . ALA A 1 201 ? 24.156 19.703 -5.66 1 98.81 201 ALA A CA 1
ATOM 1568 C C . ALA A 1 201 ? 24.781 20.703 -4.691 1 98.81 201 ALA A C 1
ATOM 1570 O O . ALA A 1 201 ? 24.891 21.891 -5.004 1 98.81 201 ALA A O 1
ATOM 1571 N N . LEU A 1 202 ? 25.156 20.25 -3.52 1 98.75 202 LEU A N 1
ATOM 1572 C CA . LEU A 1 202 ? 25.781 21.109 -2.531 1 98.75 202 LEU A CA 1
ATOM 1573 C C . LEU A 1 202 ? 27.094 21.672 -3.057 1 98.75 202 LEU A C 1
ATOM 1575 O O . LEU A 1 202 ? 27.375 22.859 -2.914 1 98.75 202 LEU A O 1
ATOM 1579 N N . GLU A 1 203 ? 27.844 20.797 -3.682 1 98.38 203 GLU A N 1
ATOM 1580 C CA . GLU A 1 203 ? 29.141 21.203 -4.23 1 98.38 203 GLU A CA 1
ATOM 1581 C C . GLU A 1 203 ? 28.984 22.297 -5.277 1 98.38 203 GLU A C 1
ATOM 1583 O O . GLU A 1 203 ? 29.797 23.219 -5.336 1 98.38 203 GLU A O 1
ATOM 1588 N N . GLU A 1 204 ? 28 22.188 -6.043 1 98.12 204 GLU A N 1
ATOM 1589 C CA . GLU A 1 204 ? 27.719 23.172 -7.082 1 98.12 204 GLU A CA 1
ATOM 1590 C C . GLU A 1 204 ? 27.453 24.547 -6.477 1 98.12 204 GLU A C 1
ATOM 1592 O O . GLU A 1 204 ? 27.609 25.578 -7.148 1 98.12 204 GLU A O 1
ATOM 1597 N N . TYR A 1 205 ? 27.078 24.594 -5.301 1 97.88 205 TYR A N 1
ATOM 1598 C CA . TYR A 1 205 ? 26.812 25.844 -4.602 1 97.88 205 TYR A CA 1
ATOM 1599 C C . TYR A 1 205 ? 27.938 26.188 -3.635 1 97.88 205 TYR A C 1
ATOM 1601 O O . TYR A 1 205 ? 27.797 27.078 -2.801 1 97.88 205 TYR A O 1
ATOM 1609 N N . GLY A 1 206 ? 28.969 25.375 -3.67 1 97.94 206 GLY A N 1
ATOM 1610 C CA . GLY A 1 206 ? 30.156 25.641 -2.863 1 97.94 206 GLY A CA 1
ATOM 1611 C C . GLY A 1 206 ? 29.984 25.25 -1.406 1 97.94 206 GLY A C 1
ATOM 1612 O O . GLY A 1 206 ? 30.625 25.828 -0.524 1 97.94 206 GLY A O 1
ATOM 1613 N N . ILE A 1 207 ? 29.078 24.359 -1.118 1 97.75 207 ILE A N 1
ATOM 1614 C CA . ILE A 1 207 ? 28.812 23.969 0.256 1 97.75 207 ILE A CA 1
ATOM 1615 C C . ILE A 1 207 ? 29.438 22.594 0.533 1 97.75 207 ILE A C 1
ATOM 1617 O O . ILE A 1 207 ? 29.25 21.656 -0.24 1 97.75 207 ILE A O 1
ATOM 1621 N N . SER A 1 208 ? 30.234 22.5 1.611 1 95.5 208 SER A N 1
ATOM 1622 C CA . SER A 1 208 ? 30.719 21.234 2.135 1 95.5 208 SER A CA 1
ATOM 1623 C C . SER A 1 208 ? 29.875 20.75 3.312 1 95.5 208 SER A C 1
ATOM 1625 O O . SER A 1 208 ? 29.938 21.328 4.398 1 95.5 208 SER A O 1
ATOM 1627 N N . PRO A 1 209 ? 29.25 19.734 3.102 1 93.19 209 PRO A N 1
ATOM 1628 C CA . PRO A 1 209 ? 28.328 19.344 4.164 1 93.19 209 PRO A CA 1
ATOM 1629 C C . PRO A 1 209 ? 29.031 18.781 5.387 1 93.19 209 PRO A C 1
ATOM 1631 O O . PRO A 1 209 ? 30.031 18.078 5.25 1 93.19 209 PRO A O 1
ATOM 1634 N N . ASP A 1 210 ? 28.5 19.156 6.578 1 93.62 210 ASP A N 1
ATOM 1635 C CA . ASP A 1 210 ? 28.859 18.438 7.805 1 93.62 210 ASP A CA 1
ATOM 1636 C C . ASP A 1 210 ? 28.453 16.969 7.727 1 93.62 210 ASP A C 1
ATOM 1638 O O . ASP A 1 210 ? 27.359 16.641 7.27 1 93.62 210 ASP A O 1
ATOM 1642 N N . PRO A 1 211 ? 29.375 16.078 8.07 1 94.5 211 PRO A N 1
ATOM 1643 C CA . PRO A 1 211 ? 29.016 14.664 8.023 1 94.5 211 PRO A CA 1
ATOM 1644 C C . PRO A 1 211 ? 27.75 14.344 8.82 1 94.5 211 PRO A C 1
ATOM 1646 O O . PRO A 1 211 ? 27.047 13.383 8.508 1 94.5 211 PRO A O 1
ATOM 1649 N N . ARG A 1 212 ? 27.469 15.227 9.805 1 94.25 212 ARG A N 1
ATOM 1650 C CA . ARG A 1 212 ? 26.312 15.008 10.672 1 94.25 212 ARG A CA 1
ATOM 1651 C C . ARG A 1 212 ? 25.016 15.344 9.945 1 94.25 212 ARG A C 1
ATOM 1653 O O . ARG A 1 212 ? 23.938 15.008 10.422 1 94.25 212 ARG A O 1
ATOM 1660 N N . TRP A 1 213 ? 25.109 15.867 8.766 1 97.5 213 TRP A N 1
ATOM 1661 C CA . TRP A 1 213 ? 23.922 16.203 7.988 1 97.5 213 TRP A CA 1
ATOM 1662 C C . TRP A 1 213 ? 23.297 14.953 7.375 1 97.5 213 TRP A C 1
ATOM 1664 O O . TRP A 1 213 ? 22.141 14.969 6.953 1 97.5 213 TRP A O 1
ATOM 1674 N N . VAL A 1 214 ? 24.109 13.883 7.305 1 98.31 214 VAL A N 1
ATOM 1675 C CA . VAL A 1 214 ? 23.625 12.641 6.723 1 98.31 214 VAL A CA 1
ATOM 1676 C C . VAL A 1 214 ? 23.125 11.711 7.824 1 98.31 214 VAL A C 1
ATOM 1678 O O . VAL A 1 214 ? 23.891 11.305 8.703 1 98.31 214 VAL A O 1
ATOM 1681 N N . ILE A 1 215 ? 21.844 11.453 7.812 1 98.38 215 ILE A N 1
ATOM 1682 C CA . ILE A 1 215 ? 21.203 10.586 8.797 1 98.38 215 ILE A CA 1
ATOM 1683 C C . ILE A 1 215 ? 20.781 9.273 8.133 1 98.38 215 ILE A C 1
ATOM 1685 O O . ILE A 1 215 ? 20 9.273 7.18 1 98.38 215 ILE A O 1
ATOM 1689 N N . SER A 1 216 ? 21.328 8.117 8.586 1 98.5 216 SER A N 1
ATOM 1690 C CA . SER A 1 216 ? 21.062 6.793 8.031 1 98.5 216 SER A CA 1
ATOM 1691 C C . SER A 1 216 ? 20.141 5.988 8.938 1 98.5 216 SER A C 1
ATOM 1693 O O . SER A 1 216 ? 20.5 5.695 10.086 1 98.5 216 SER A O 1
ATOM 1695 N N . VAL A 1 217 ? 18.984 5.691 8.422 1 98.5 217 VAL A N 1
ATOM 1696 C CA . VAL A 1 217 ? 17.953 4.98 9.188 1 98.5 217 VAL A CA 1
ATOM 1697 C C . VAL A 1 217 ? 17.203 4.016 8.266 1 98.5 217 VAL A C 1
ATOM 1699 O O . VAL A 1 217 ? 17.375 4.059 7.047 1 98.5 217 VAL A O 1
ATOM 1702 N N . PRO A 1 218 ? 16.406 3.041 8.789 1 97 218 PRO A N 1
ATOM 1703 C CA . PRO A 1 218 ? 15.562 2.215 7.926 1 97 218 PRO A CA 1
ATOM 1704 C C . PRO A 1 218 ? 14.641 3.045 7.039 1 97 218 PRO A C 1
ATOM 1706 O O . PRO A 1 218 ? 14.094 4.059 7.484 1 97 218 PRO A O 1
ATOM 1709 N N . PHE A 1 219 ? 14.477 2.672 5.781 1 96.19 219 PHE A N 1
ATOM 1710 C CA . PHE A 1 219 ? 13.797 3.537 4.824 1 96.19 219 PHE A CA 1
ATOM 1711 C C . PHE A 1 219 ? 12.289 3.318 4.867 1 96.19 219 PHE A C 1
ATOM 1713 O O . PHE A 1 219 ? 11.656 3.104 3.83 1 96.19 219 PHE A O 1
ATOM 1720 N N . ASN A 1 220 ? 11.703 3.266 6.02 1 96.5 220 ASN A N 1
ATOM 1721 C CA . ASN A 1 220 ? 10.273 3.205 6.277 1 96.5 220 ASN A CA 1
ATOM 1722 C C . ASN A 1 220 ? 9.82 4.332 7.203 1 96.5 220 ASN A C 1
ATOM 1724 O O . ASN A 1 220 ? 10.617 5.207 7.555 1 96.5 220 ASN A O 1
ATOM 1728 N N . GLU A 1 221 ? 8.57 4.375 7.547 1 97.62 221 GLU A N 1
ATOM 1729 C CA . GLU A 1 221 ? 8 5.441 8.367 1 97.62 221 GLU A CA 1
ATOM 1730 C C . GLU A 1 221 ? 8.68 5.508 9.734 1 97.62 221 GLU A C 1
ATOM 1732 O O . GLU A 1 221 ? 9.031 6.59 10.203 1 97.62 221 GLU A O 1
ATOM 1737 N N . GLU A 1 222 ? 8.906 4.379 10.336 1 97.69 222 GLU A N 1
ATOM 1738 C CA . GLU A 1 222 ? 9.555 4.336 11.641 1 97.69 222 GLU A CA 1
ATOM 1739 C C . GLU A 1 222 ? 10.977 4.883 11.57 1 97.69 222 GLU A C 1
ATOM 1741 O O . GLU A 1 222 ? 11.43 5.551 12.5 1 97.69 222 GLU A O 1
ATOM 1746 N N . GLY A 1 223 ? 11.633 4.508 10.547 1 98.5 223 GLY A N 1
ATOM 1747 C CA . GLY A 1 223 ? 12.938 5.117 10.328 1 98.5 223 GLY A CA 1
ATOM 1748 C C . GLY A 1 223 ? 12.875 6.629 10.195 1 98.5 223 GLY A C 1
ATOM 1749 O O . GLY A 1 223 ? 13.742 7.34 10.711 1 98.5 223 GLY A O 1
ATOM 1750 N N . GLY A 1 224 ? 11.875 7.129 9.492 1 98.69 224 GLY A N 1
ATOM 1751 C CA . GLY A 1 224 ? 11.648 8.562 9.422 1 98.69 224 GLY A CA 1
ATOM 1752 C C . GLY A 1 224 ? 11.438 9.203 10.781 1 98.69 224 GLY A C 1
ATOM 1753 O O . GLY A 1 224 ? 11.953 10.289 11.055 1 98.69 224 GLY A O 1
ATOM 1754 N N . GLU A 1 225 ? 10.688 8.508 11.609 1 98.56 225 GLU A N 1
ATOM 1755 C CA . GLU A 1 225 ? 10.461 8.992 12.961 1 98.56 225 GLU A CA 1
ATOM 1756 C C . GLU A 1 225 ? 11.773 9.094 13.734 1 98.56 225 GLU A C 1
ATOM 1758 O O . GLU A 1 225 ? 12.016 10.078 14.438 1 98.56 225 GLU A O 1
ATOM 1763 N N . ARG A 1 226 ? 12.57 8.109 13.602 1 98.56 226 ARG A N 1
ATOM 1764 C CA . ARG A 1 226 ? 13.883 8.117 14.242 1 98.56 226 ARG A CA 1
ATOM 1765 C C . ARG A 1 226 ? 14.734 9.273 13.734 1 98.56 226 ARG A C 1
ATOM 1767 O O . ARG A 1 226 ? 15.43 9.93 14.508 1 98.56 226 ARG A O 1
ATOM 1774 N N . ALA A 1 227 ? 14.688 9.461 12.477 1 98.62 227 ALA A N 1
ATOM 1775 C CA . ALA A 1 227 ? 15.445 10.555 11.875 1 98.62 227 ALA A CA 1
ATOM 1776 C C . ALA A 1 227 ? 15.016 11.906 12.438 1 98.62 227 ALA A C 1
ATOM 1778 O O . ALA A 1 227 ? 15.844 12.781 12.664 1 98.62 227 ALA A O 1
ATOM 1779 N N . ALA A 1 228 ? 13.734 12.102 12.633 1 98.31 228 ALA A N 1
ATOM 1780 C CA . ALA A 1 228 ? 13.219 13.344 13.203 1 98.31 228 ALA A CA 1
ATOM 1781 C C . ALA A 1 228 ? 13.82 13.609 14.578 1 98.31 228 ALA A C 1
ATOM 1783 O O . ALA A 1 228 ? 14.219 14.734 14.891 1 98.31 228 ALA A O 1
ATOM 1784 N N . HIS A 1 229 ? 13.852 12.562 15.352 1 97.5 229 HIS A N 1
ATOM 1785 C CA . HIS A 1 229 ? 14.445 12.688 16.672 1 97.5 229 HIS A CA 1
ATOM 1786 C C . HIS A 1 229 ? 15.922 13.078 16.578 1 97.5 229 HIS A C 1
ATOM 1788 O O . HIS A 1 229 ? 16.391 13.914 17.359 1 97.5 229 HIS A O 1
ATOM 1794 N N . GLN A 1 230 ? 16.578 12.516 15.664 1 96.81 230 GLN A N 1
ATOM 1795 C CA . GLN A 1 230 ? 17.984 12.852 15.469 1 96.81 230 GLN A CA 1
ATOM 1796 C C . GLN A 1 230 ? 18.141 14.297 15.008 1 96.81 230 GLN A C 1
ATOM 1798 O O . GLN A 1 230 ? 19.047 15 15.461 1 96.81 230 GLN A O 1
ATOM 1803 N N . LEU A 1 231 ? 17.312 14.734 14.102 1 95.25 231 LEU A N 1
ATOM 1804 C CA . LEU A 1 231 ? 17.328 16.109 13.625 1 95.25 231 LEU A CA 1
ATOM 1805 C C . LEU A 1 231 ? 17.156 17.094 14.781 1 95.25 231 LEU A C 1
ATOM 1807 O O . LEU A 1 231 ? 17.906 18.062 14.898 1 95.25 231 LEU A O 1
ATOM 1811 N N . ILE A 1 232 ? 16.219 16.797 15.656 1 93.25 232 ILE A N 1
ATOM 1812 C CA . ILE A 1 232 ? 15.891 17.656 16.781 1 93.25 232 ILE A CA 1
ATOM 1813 C C . ILE A 1 232 ? 17.047 17.641 17.781 1 93.25 232 ILE A C 1
ATOM 1815 O O . ILE A 1 232 ? 17.484 18.703 18.25 1 93.25 232 ILE A O 1
ATOM 1819 N N . ASN A 1 233 ? 17.594 16.438 18.031 1 91.44 233 ASN A N 1
ATOM 1820 C CA . ASN A 1 233 ? 18.594 16.25 19.062 1 91.44 233 ASN A CA 1
ATOM 1821 C C . ASN A 1 233 ? 19.969 16.75 18.625 1 91.44 233 ASN A C 1
ATOM 1823 O O . ASN A 1 233 ? 20.828 17.047 19.453 1 91.44 233 ASN A O 1
ATOM 1827 N N . SER A 1 234 ? 20.188 16.781 17.328 1 88.88 234 SER A N 1
ATOM 1828 C CA . SER A 1 234 ? 21.5 17.203 16.812 1 88.88 234 SER A CA 1
ATOM 1829 C C . SER A 1 234 ? 21.766 18.656 17.156 1 88.88 234 SER A C 1
ATOM 1831 O O . SER A 1 234 ? 22.938 19.078 17.188 1 88.88 234 SER A O 1
ATOM 1833 N N . ARG A 1 235 ? 20.797 19.5 17.297 1 86.75 235 ARG A N 1
ATOM 1834 C CA . ARG A 1 235 ? 20.875 20.938 17.578 1 86.75 235 ARG A CA 1
ATOM 1835 C C . ARG A 1 235 ? 21.562 21.672 16.453 1 86.75 235 ARG A C 1
ATOM 1837 O O . ARG A 1 235 ? 22.109 22.766 16.656 1 86.75 235 ARG A O 1
ATOM 1844 N N . LEU A 1 236 ? 21.625 21.016 15.328 1 89.81 236 LEU A N 1
ATOM 1845 C CA . LEU A 1 236 ? 22.141 21.672 14.133 1 89.81 236 LEU A CA 1
ATOM 1846 C C . LEU A 1 236 ? 21.109 22.594 13.523 1 89.81 236 LEU A C 1
ATOM 1848 O O . LEU A 1 236 ? 19.906 22.297 13.539 1 89.81 236 LEU A O 1
ATOM 1852 N N . PRO A 1 237 ? 21.531 23.719 13.016 1 91.12 237 PRO A N 1
ATOM 1853 C CA . PRO A 1 237 ? 20.578 24.688 12.445 1 91.12 237 PRO A CA 1
ATOM 1854 C C . PRO A 1 237 ? 20.141 24.312 11.031 1 91.12 237 PRO A C 1
ATOM 1856 O O . PRO A 1 237 ? 20.188 25.141 10.125 1 91.12 237 PRO A O 1
ATOM 1859 N N . LEU A 1 238 ? 19.656 23.203 10.883 1 94.62 238 LEU A N 1
ATOM 1860 C CA . LEU A 1 238 ? 19.156 22.719 9.602 1 94.62 238 LEU A CA 1
ATOM 1861 C C . LEU A 1 238 ? 17.812 23.344 9.266 1 94.62 238 LEU A C 1
ATOM 1863 O O . LEU A 1 238 ? 16.953 23.5 10.141 1 94.62 238 LEU A O 1
ATOM 1867 N N . THR A 1 239 ? 17.719 23.734 8.031 1 96.38 239 THR A N 1
ATOM 1868 C CA . THR A 1 239 ? 16.484 24.422 7.633 1 96.38 239 THR A CA 1
ATOM 1869 C C . THR A 1 239 ? 15.742 23.625 6.57 1 96.38 239 THR A C 1
ATOM 1871 O O . THR A 1 239 ? 14.625 24 6.184 1 96.38 239 THR A O 1
ATOM 1874 N N . ALA A 1 240 ? 16.359 22.531 6.082 1 98.12 240 ALA A N 1
ATOM 1875 C CA . ALA A 1 240 ? 15.719 21.688 5.066 1 98.12 240 ALA A CA 1
ATOM 1876 C C . ALA A 1 240 ? 16.234 20.266 5.133 1 98.12 240 ALA A C 1
ATOM 1878 O O . ALA A 1 240 ? 17.266 20 5.758 1 98.12 240 ALA A O 1
ATOM 1879 N N . ALA A 1 241 ? 15.484 19.391 4.543 1 98.69 241 ALA A N 1
ATOM 1880 C CA . ALA A 1 241 ? 15.883 17.984 4.445 1 98.69 241 ALA A CA 1
ATOM 1881 C C . ALA A 1 241 ? 15.414 17.375 3.133 1 98.69 241 ALA A C 1
ATOM 1883 O O . ALA A 1 241 ? 14.312 17.656 2.668 1 98.69 241 ALA A O 1
ATOM 1884 N N . VAL A 1 242 ? 16.266 16.625 2.525 1 98.88 242 VAL A N 1
ATOM 1885 C CA . VAL A 1 242 ? 15.875 15.68 1.494 1 98.88 242 VAL A CA 1
ATOM 1886 C C . VAL A 1 242 ? 15.812 14.273 2.086 1 98.88 242 VAL A C 1
ATOM 1888 O O . VAL A 1 242 ? 16.641 13.906 2.918 1 98.88 242 VAL A O 1
ATOM 1891 N N . THR A 1 243 ? 14.781 13.57 1.764 1 98.88 243 THR A N 1
ATOM 1892 C CA . THR A 1 243 ? 14.625 12.227 2.316 1 98.88 243 THR A CA 1
ATOM 1893 C C . THR A 1 243 ? 14.742 11.18 1.219 1 98.88 243 THR A C 1
ATOM 1895 O O . THR A 1 243 ? 14.438 11.453 0.055 1 98.88 243 THR A O 1
ATOM 1898 N N . PHE A 1 244 ? 15.133 9.992 1.605 1 98.75 244 PHE A N 1
ATOM 1899 C CA . PHE A 1 244 ? 15.336 8.859 0.711 1 98.75 244 PHE A CA 1
ATOM 1900 C C . PHE A 1 244 ? 14.039 8.5 0.001 1 98.75 244 PHE A C 1
ATOM 1902 O O . PHE A 1 244 ? 14.047 8.117 -1.172 1 98.75 244 PHE A O 1
ATOM 1909 N N . ASN A 1 245 ? 12.914 8.57 0.707 1 98.38 245 ASN A N 1
ATOM 1910 C CA . ASN A 1 245 ? 11.602 8.297 0.136 1 98.38 245 ASN A CA 1
ATOM 1911 C C . ASN A 1 245 ? 10.5 9.008 0.914 1 98.38 245 ASN A C 1
ATOM 1913 O O . ASN A 1 245 ? 10.758 9.602 1.965 1 98.38 245 ASN A O 1
ATOM 1917 N N . ASP A 1 246 ? 9.32 9 0.402 1 98.69 246 ASP A N 1
ATOM 1918 C CA . ASP A 1 246 ? 8.18 9.742 0.931 1 98.69 246 ASP A CA 1
ATOM 1919 C C . ASP A 1 246 ? 7.789 9.234 2.316 1 98.69 246 ASP A C 1
ATOM 1921 O O . ASP A 1 246 ? 7.387 10.023 3.18 1 98.69 246 ASP A O 1
ATOM 1925 N N . VAL A 1 247 ? 7.875 7.961 2.576 1 98.12 247 VAL A N 1
ATOM 1926 C CA . VAL A 1 247 ? 7.391 7.41 3.838 1 98.12 247 VAL A CA 1
ATOM 1927 C C . VAL A 1 247 ? 8.297 7.863 4.98 1 98.12 247 VAL A C 1
ATOM 1929 O O . VAL A 1 247 ? 7.832 8.062 6.105 1 98.12 247 VAL A O 1
ATOM 1932 N N . MET A 1 248 ? 9.586 8.047 4.715 1 98.56 248 MET A N 1
ATOM 1933 C CA . MET A 1 248 ? 10.477 8.617 5.723 1 98.56 248 MET A CA 1
ATOM 1934 C C . MET A 1 248 ? 10.086 10.062 6.027 1 98.56 248 MET A C 1
ATOM 1936 O O . MET A 1 248 ? 10.133 10.492 7.18 1 98.56 248 MET A O 1
ATOM 1940 N N . ALA A 1 249 ? 9.758 10.789 4.969 1 98.88 249 ALA A N 1
ATOM 1941 C CA . ALA A 1 249 ? 9.281 12.156 5.164 1 98.88 249 ALA A CA 1
ATOM 1942 C C . ALA A 1 249 ? 8.039 12.172 6.055 1 98.88 249 ALA A C 1
ATOM 1944 O O . ALA A 1 249 ? 7.914 13.023 6.938 1 98.88 249 ALA A O 1
ATOM 1945 N N . ALA A 1 250 ? 7.16 11.242 5.824 1 98.69 250 ALA A N 1
ATOM 1946 C CA . ALA A 1 250 ? 5.953 11.133 6.641 1 98.69 250 ALA A CA 1
ATOM 1947 C C . ALA A 1 250 ? 6.301 10.945 8.117 1 98.69 250 ALA A C 1
ATOM 1949 O O . ALA A 1 250 ? 5.707 11.586 8.984 1 98.69 250 ALA A O 1
ATOM 1950 N N . GLY A 1 251 ? 7.25 10.047 8.383 1 98.75 251 GLY A N 1
ATOM 1951 C CA . GLY A 1 251 ? 7.699 9.828 9.75 1 98.75 251 GLY A CA 1
ATOM 1952 C C . GLY A 1 251 ? 8.281 11.07 10.391 1 98.75 251 GLY A C 1
ATOM 1953 O O . GLY A 1 251 ? 7.988 11.383 11.547 1 98.75 251 GLY A O 1
ATOM 1954 N N . ILE A 1 252 ? 9.062 11.789 9.633 1 98.75 252 ILE A N 1
ATOM 1955 C CA . ILE A 1 252 ? 9.672 13.031 10.117 1 98.75 252 ILE A CA 1
ATOM 1956 C C . ILE A 1 252 ? 8.578 14.039 10.461 1 98.75 252 ILE A C 1
ATOM 1958 O O . ILE A 1 252 ? 8.578 14.617 11.555 1 98.75 252 ILE A O 1
ATOM 1962 N N . MET A 1 253 ? 7.641 14.234 9.562 1 98.5 253 MET A N 1
ATOM 1963 C CA . MET A 1 253 ? 6.586 15.227 9.734 1 98.5 253 MET A CA 1
ATOM 1964 C C . MET A 1 253 ? 5.742 14.914 10.969 1 98.5 253 MET A C 1
ATOM 1966 O O . MET A 1 253 ? 5.371 15.82 11.719 1 98.5 253 MET A O 1
ATOM 1970 N N . ARG A 1 254 ? 5.441 13.625 11.148 1 98.06 254 ARG A N 1
ATOM 1971 C CA . ARG A 1 254 ? 4.629 13.234 12.297 1 98.06 254 ARG A CA 1
ATOM 1972 C C . ARG A 1 254 ? 5.277 13.672 13.602 1 98.06 254 ARG A C 1
ATOM 1974 O O . ARG A 1 254 ? 4.637 14.32 14.438 1 98.06 254 ARG A O 1
ATOM 1981 N N . ILE A 1 255 ? 6.555 13.336 13.773 1 97.94 255 ILE A N 1
ATOM 1982 C CA . ILE A 1 255 ? 7.266 13.633 15.016 1 97.94 255 ILE A CA 1
ATOM 1983 C C . ILE A 1 255 ? 7.418 15.141 15.172 1 97.94 255 ILE A C 1
ATOM 1985 O O . ILE A 1 255 ? 7.238 15.68 16.266 1 97.94 255 ILE A O 1
ATOM 1989 N N . LEU A 1 256 ? 7.703 15.883 14.109 1 97.12 256 LEU A N 1
ATOM 1990 C CA . LEU A 1 256 ? 7.863 17.328 14.18 1 97.12 256 LEU A CA 1
ATOM 1991 C C . LEU A 1 256 ? 6.551 18 14.562 1 97.12 256 LEU A C 1
ATOM 1993 O O . LEU A 1 256 ? 6.543 18.938 15.359 1 97.12 256 LEU A O 1
ATOM 1997 N N . HIS A 1 257 ? 5.457 17.5 14.008 1 96.25 257 HIS A N 1
ATOM 1998 C CA . HIS A 1 257 ? 4.145 18 14.406 1 96.25 257 HIS A CA 1
ATOM 1999 C C . HIS A 1 257 ? 3.91 17.781 15.898 1 96.25 257 HIS A C 1
ATOM 2001 O O . HIS A 1 257 ? 3.422 18.688 16.594 1 96.25 257 HIS A O 1
ATOM 2007 N N . GLN A 1 258 ? 4.266 16.641 16.328 1 94.69 258 GLN A N 1
ATOM 2008 C CA . GLN A 1 258 ? 4.07 16.312 17.734 1 94.69 258 GLN A CA 1
ATOM 2009 C C . GLN A 1 258 ? 4.887 17.219 18.641 1 94.69 258 GLN A C 1
ATOM 2011 O O . GLN A 1 258 ? 4.508 17.469 19.797 1 94.69 258 GLN A O 1
ATOM 2016 N N . ARG A 1 259 ? 5.906 17.75 18.094 1 94.06 259 ARG A N 1
ATOM 2017 C CA . ARG A 1 259 ? 6.801 18.609 18.859 1 94.06 259 ARG A CA 1
ATOM 2018 C C . ARG A 1 259 ? 6.469 20.078 18.656 1 94.06 259 ARG A C 1
ATOM 2020 O O . ARG A 1 259 ? 7.203 20.953 19.125 1 94.06 259 ARG A O 1
ATOM 2027 N N . GLY A 1 260 ? 5.449 20.344 17.938 1 92.75 260 GLY A N 1
ATOM 2028 C CA . GLY A 1 260 ? 4.984 21.719 17.734 1 92.75 260 GLY A CA 1
ATOM 2029 C C . GLY A 1 260 ? 5.797 22.484 16.703 1 92.75 260 GLY A C 1
ATOM 2030 O O . GLY A 1 260 ? 5.773 23.719 16.688 1 92.75 260 GLY A O 1
ATOM 2031 N N . VAL A 1 261 ? 6.574 21.766 15.891 1 93.38 261 VAL A N 1
ATOM 2032 C CA . VAL A 1 261 ? 7.355 22.391 14.836 1 93.38 261 VAL A CA 1
ATOM 2033 C C . VAL A 1 261 ? 6.441 22.766 13.664 1 93.38 261 VAL A C 1
ATOM 2035 O O . VAL A 1 261 ? 5.645 21.938 13.211 1 93.38 261 VAL A O 1
ATOM 2038 N N . HIS A 1 262 ? 6.574 23.984 13.211 1 93.5 262 HIS A N 1
ATOM 2039 C CA . HIS A 1 262 ? 5.754 24.453 12.094 1 93.5 262 HIS A CA 1
ATOM 2040 C C . HIS A 1 262 ? 6.414 24.125 10.758 1 93.5 262 HIS A C 1
ATOM 2042 O O . HIS A 1 262 ? 7.516 24.594 10.469 1 93.5 262 HIS A O 1
ATOM 2048 N N . LEU A 1 263 ? 5.746 23.391 9.984 1 96 263 LEU A N 1
ATOM 2049 C CA . LEU A 1 263 ? 6.219 23.031 8.656 1 96 263 LEU A CA 1
ATOM 2050 C C . LEU A 1 263 ? 5.43 23.781 7.582 1 96 263 LEU A C 1
ATOM 2052 O O . LEU A 1 263 ? 4.215 23.938 7.699 1 96 263 LEU A O 1
ATOM 2056 N N . PRO A 1 264 ? 6.121 24.203 6.531 1 96.19 264 PRO A N 1
ATOM 2057 C CA . PRO A 1 264 ? 7.543 24.078 6.207 1 96.19 264 PRO A CA 1
ATOM 2058 C C . PRO A 1 264 ? 8.383 25.219 6.777 1 96.19 264 PRO A C 1
ATOM 2060 O O . PRO A 1 264 ? 9.586 25.312 6.488 1 96.19 264 PRO A O 1
ATOM 2063 N N . GLN A 1 265 ? 7.848 26.094 7.562 1 94.62 265 GLN A N 1
ATOM 2064 C CA . GLN A 1 265 ? 8.5 27.328 7.973 1 94.62 265 GLN A CA 1
ATOM 2065 C C . GLN A 1 265 ? 9.797 27.047 8.727 1 94.62 265 GLN A C 1
ATOM 2067 O O . GLN A 1 265 ? 10.773 27.797 8.578 1 94.62 265 GLN A O 1
ATOM 2072 N N . GLN A 1 266 ? 9.812 25.969 9.492 1 94.56 266 GLN A N 1
ATOM 2073 C CA . GLN A 1 266 ? 10.984 25.703 10.32 1 94.56 266 GLN A CA 1
ATOM 2074 C C . GLN A 1 266 ? 11.836 24.594 9.703 1 94.56 266 GLN A C 1
ATOM 2076 O O . GLN A 1 266 ? 13.008 24.438 10.062 1 94.56 266 GLN A O 1
ATOM 2081 N N . LEU A 1 267 ? 11.219 23.828 8.812 1 97.06 267 LEU A N 1
ATOM 2082 C CA . LEU A 1 267 ? 11.961 22.812 8.078 1 97.06 267 LEU A CA 1
ATOM 2083 C C . LEU A 1 267 ? 11.258 22.469 6.766 1 97.06 267 LEU A C 1
ATOM 2085 O O . LEU A 1 267 ? 10.172 21.906 6.766 1 97.06 267 LEU A O 1
ATOM 2089 N N . SER A 1 268 ? 11.898 22.812 5.68 1 98.44 268 SER A N 1
ATOM 2090 C CA . SER A 1 268 ? 11.43 22.375 4.367 1 98.44 268 SER A CA 1
ATOM 2091 C C . SER A 1 268 ? 11.828 20.922 4.09 1 98.44 268 SER A C 1
ATOM 2093 O O . SER A 1 268 ? 12.93 20.5 4.438 1 98.44 268 SER A O 1
ATOM 2095 N N . ILE A 1 269 ? 10.922 20.172 3.484 1 98.81 269 ILE A N 1
ATOM 2096 C CA . ILE A 1 269 ? 11.195 18.766 3.258 1 98.81 269 ILE A CA 1
ATOM 2097 C C . ILE A 1 269 ? 10.875 18.391 1.812 1 98.81 269 ILE A C 1
ATOM 2099 O O . ILE A 1 269 ? 9.828 18.781 1.284 1 98.81 269 ILE A O 1
ATOM 2103 N N . VAL A 1 270 ? 11.75 17.703 1.12 1 98.94 270 VAL A N 1
ATOM 2104 C CA . VAL A 1 270 ? 11.516 17.109 -0.19 1 98.94 270 VAL A CA 1
ATOM 2105 C C . VAL A 1 270 ? 11.625 15.586 -0.091 1 98.94 270 VAL A C 1
ATOM 2107 O O . VAL A 1 270 ? 12.594 15.062 0.466 1 98.94 270 VAL A O 1
ATOM 2110 N N . GLY A 1 271 ? 10.602 14.953 -0.603 1 98.81 271 GLY A N 1
ATOM 2111 C CA . GLY A 1 271 ? 10.602 13.5 -0.588 1 98.81 271 GLY A CA 1
ATOM 2112 C C . GLY A 1 271 ? 11.047 12.891 -1.903 1 98.81 271 GLY A C 1
ATOM 2113 O O . GLY A 1 271 ? 11.703 13.555 -2.711 1 98.81 271 GLY A O 1
ATOM 2114 N N . PHE A 1 272 ? 10.797 11.625 -2.08 1 98.69 272 PHE A N 1
ATOM 2115 C CA . PHE A 1 272 ? 11.133 10.836 -3.26 1 98.69 272 PHE A CA 1
ATOM 2116 C C . PHE A 1 272 ? 10.148 9.688 -3.451 1 98.69 272 PHE A C 1
ATOM 2118 O O . PHE A 1 272 ? 9.727 9.062 -2.479 1 98.69 272 PHE A O 1
ATOM 2125 N N . ASP A 1 273 ? 9.758 9.375 -4.699 1 97.88 273 ASP A N 1
ATOM 2126 C CA . ASP A 1 273 ? 8.891 8.297 -5.148 1 97.88 273 ASP A CA 1
ATOM 2127 C C . ASP A 1 273 ? 7.551 8.836 -5.645 1 97.88 273 ASP A C 1
ATOM 2129 O O . ASP A 1 273 ? 7.027 8.367 -6.664 1 97.88 273 ASP A O 1
ATOM 2133 N N . ASP A 1 274 ? 7.016 9.805 -4.844 1 98.19 274 ASP A N 1
ATOM 2134 C CA . ASP A 1 274 ? 5.691 10.352 -5.121 1 98.19 274 ASP A CA 1
ATOM 2135 C C . ASP A 1 274 ? 4.613 9.281 -4.977 1 98.19 274 ASP A C 1
ATOM 2137 O O . ASP A 1 274 ? 3.812 9.07 -5.887 1 98.19 274 ASP A O 1
ATOM 2141 N N . VAL A 1 275 ? 4.684 8.547 -3.887 1 96.5 275 VAL A N 1
ATOM 2142 C CA . VAL A 1 275 ? 3.598 7.625 -3.568 1 96.5 275 VAL A CA 1
ATOM 2143 C C . VAL A 1 275 ? 2.354 8.414 -3.16 1 96.5 275 VAL A C 1
ATOM 2145 O O . VAL A 1 275 ? 2.434 9.617 -2.893 1 96.5 275 VAL A O 1
ATOM 2148 N N . VAL A 1 276 ? 1.243 7.766 -3.072 1 94.31 276 VAL A N 1
ATOM 2149 C CA . VAL A 1 276 ? -0.036 8.438 -2.869 1 94.31 276 VAL A CA 1
ATOM 2150 C C . VAL A 1 276 ? -0.007 9.219 -1.557 1 94.31 276 VAL A C 1
ATOM 2152 O O . VAL A 1 276 ? -0.558 10.32 -1.47 1 94.31 276 VAL A O 1
ATOM 2155 N N . LEU A 1 277 ? 0.641 8.703 -0.605 1 95.38 277 LEU A N 1
ATOM 2156 C CA . LEU A 1 277 ? 0.769 9.289 0.724 1 95.38 277 LEU A CA 1
ATOM 2157 C C . LEU A 1 277 ? 1.279 10.727 0.637 1 95.38 277 LEU A C 1
ATOM 2159 O O . LEU A 1 277 ? 0.868 11.586 1.421 1 95.38 277 LEU A O 1
ATOM 2163 N N . ALA A 1 278 ? 2.109 11.008 -0.279 1 98 278 ALA A N 1
ATOM 2164 C CA . ALA A 1 278 ? 2.783 12.297 -0.405 1 98 278 ALA A CA 1
ATOM 2165 C C . ALA A 1 278 ? 1.774 13.43 -0.595 1 98 278 ALA A C 1
ATOM 2167 O O . ALA A 1 278 ? 1.983 14.539 -0.112 1 98 278 ALA A O 1
ATOM 2168 N N . ARG A 1 279 ? 0.675 13.117 -1.229 1 97.25 279 ARG A N 1
ATOM 2169 C CA . ARG A 1 279 ? -0.351 14.109 -1.548 1 97.25 279 ARG A CA 1
ATOM 2170 C C . ARG A 1 279 ? -1.202 14.43 -0.323 1 97.25 279 ARG A C 1
ATOM 2172 O O . ARG A 1 279 ? -1.806 15.5 -0.244 1 97.25 279 ARG A O 1
ATOM 2179 N N . TYR A 1 280 ? -1.172 13.547 0.631 1 97.75 280 TYR A N 1
ATOM 2180 C CA . TYR A 1 280 ? -2.17 13.664 1.688 1 97.75 280 TYR A CA 1
ATOM 2181 C C . TYR A 1 280 ? -1.514 14 3.021 1 97.75 280 TYR A C 1
ATOM 2183 O O . TYR A 1 280 ? -2.195 14.133 4.039 1 97.75 280 TYR A O 1
ATOM 2191 N N . LEU A 1 281 ? -0.223 14.156 2.994 1 98.12 281 LEU A N 1
ATOM 2192 C CA . LEU A 1 281 ? 0.474 14.695 4.16 1 98.12 281 LEU A CA 1
ATOM 2193 C C . LEU A 1 281 ? 0.139 16.172 4.363 1 98.12 281 LEU A C 1
ATOM 2195 O O . LEU A 1 281 ? -0.475 16.797 3.498 1 98.12 281 LEU A O 1
ATOM 2199 N N . TYR A 1 282 ? 0.479 16.656 5.59 1 97.31 282 TYR A N 1
ATOM 2200 C CA . TYR A 1 282 ? 0.311 18.078 5.875 1 97.31 282 TYR A CA 1
ATOM 2201 C C . TYR A 1 282 ? 1.592 18.672 6.449 1 97.31 282 TYR A C 1
ATOM 2203 O O . TYR A 1 282 ? 2.01 18.312 7.551 1 97.31 282 TYR A O 1
ATOM 2211 N N . PRO A 1 283 ? 2.184 19.625 5.773 1 97.44 283 PRO A N 1
ATOM 2212 C CA . PRO A 1 283 ? 1.851 20.062 4.418 1 97.44 283 PRO A CA 1
ATOM 2213 C C . PRO A 1 283 ? 2.047 18.969 3.377 1 97.44 283 PRO A C 1
ATOM 2215 O O . PRO A 1 283 ? 2.805 18.016 3.609 1 97.44 283 PRO A O 1
ATOM 2218 N N . ALA A 1 284 ? 1.288 19.078 2.223 1 98.38 284 ALA A N 1
ATOM 2219 C CA . ALA A 1 284 ? 1.489 18.141 1.126 1 98.38 284 ALA A CA 1
ATOM 2220 C C . ALA A 1 284 ? 2.947 18.125 0.678 1 98.38 284 ALA A C 1
ATOM 2222 O O . ALA A 1 284 ? 3.574 19.172 0.542 1 98.38 284 ALA A O 1
ATOM 2223 N N . LEU A 1 285 ? 3.42 16.984 0.399 1 98.75 285 LEU A N 1
ATOM 2224 C CA . LEU A 1 285 ? 4.859 16.781 0.299 1 98.75 285 LEU A CA 1
ATOM 2225 C C . LEU A 1 285 ? 5.352 17.062 -1.116 1 98.75 285 LEU A C 1
ATOM 2227 O O . LEU A 1 285 ? 4.898 16.438 -2.074 1 98.75 285 LEU A O 1
ATOM 2231 N N . THR A 1 286 ? 6.246 18.062 -1.244 1 98.88 286 THR A N 1
ATOM 2232 C CA . THR A 1 286 ? 7.066 18.172 -2.445 1 98.88 286 THR A CA 1
ATOM 2233 C C . THR A 1 286 ? 7.969 16.938 -2.59 1 98.88 286 THR A C 1
ATOM 2235 O O . THR A 1 286 ? 8.586 16.5 -1.616 1 98.88 286 THR A O 1
ATOM 2238 N N . THR A 1 287 ? 8.008 16.359 -3.795 1 98.88 287 THR A N 1
ATOM 2239 C CA . THR A 1 287 ? 8.711 15.086 -3.941 1 98.88 287 THR A CA 1
ATOM 2240 C C . THR A 1 287 ? 9.188 14.898 -5.379 1 98.88 287 THR A C 1
ATOM 2242 O O . THR A 1 287 ? 8.875 15.703 -6.254 1 98.88 287 THR A O 1
ATOM 2245 N N . MET A 1 288 ? 10.109 13.961 -5.59 1 98.88 288 MET A N 1
ATOM 2246 C CA . MET A 1 288 ? 10.477 13.508 -6.926 1 98.88 288 MET A CA 1
ATOM 2247 C C . MET A 1 288 ? 9.578 12.367 -7.383 1 98.88 288 MET A C 1
ATOM 2249 O O . MET A 1 288 ? 9.508 11.32 -6.73 1 98.88 288 MET A O 1
ATOM 2253 N N . HIS A 1 289 ? 8.914 12.578 -8.445 1 98.69 289 HIS A N 1
ATOM 2254 C CA . HIS A 1 289 ? 8.039 11.539 -8.984 1 98.69 289 HIS A CA 1
ATOM 2255 C C . HIS A 1 289 ? 8.852 10.43 -9.648 1 98.69 289 HIS A C 1
ATOM 2257 O O . HIS A 1 289 ? 9.484 10.641 -10.68 1 98.69 289 HIS A O 1
ATOM 2263 N N . TYR A 1 290 ? 8.883 9.289 -9.023 1 97.88 290 TYR A N 1
ATOM 2264 C CA . TYR A 1 290 ? 9.461 8.047 -9.523 1 97.88 290 TYR A CA 1
ATOM 2265 C C . TYR A 1 290 ? 8.422 7.238 -10.289 1 97.88 290 TYR A C 1
ATOM 2267 O O . TYR A 1 290 ? 7.504 6.672 -9.688 1 97.88 290 TYR A O 1
ATOM 2275 N N . PRO A 1 291 ? 8.484 7.172 -11.617 1 97.44 291 PRO A N 1
ATOM 2276 C CA . PRO A 1 291 ? 7.438 6.496 -12.383 1 97.44 291 PRO A CA 1
ATOM 2277 C C . PRO A 1 291 ? 7.559 4.973 -12.328 1 97.44 291 PRO A C 1
ATOM 2279 O O . PRO A 1 291 ? 7.586 4.316 -13.375 1 97.44 291 PRO A O 1
ATOM 2282 N N . VAL A 1 292 ? 7.449 4.398 -11.172 1 96.69 292 VAL A N 1
ATOM 2283 C CA . VAL A 1 292 ? 7.762 2.996 -10.93 1 96.69 292 VAL A CA 1
ATOM 2284 C C . VAL A 1 292 ? 6.688 2.111 -11.57 1 96.69 292 VAL A C 1
ATOM 2286 O O . VAL A 1 292 ? 6.984 1.019 -12.055 1 96.69 292 VAL A O 1
ATOM 2289 N N . GLU A 1 293 ? 5.441 2.504 -11.523 1 95.5 293 GLU A N 1
ATOM 2290 C CA . GLU A 1 293 ? 4.379 1.717 -12.141 1 95.5 293 GLU A CA 1
ATOM 2291 C C . GLU A 1 293 ? 4.598 1.571 -13.641 1 95.5 293 GLU A C 1
ATOM 2293 O O . GLU A 1 293 ? 4.434 0.482 -14.195 1 95.5 293 GLU A O 1
ATOM 2298 N N . GLN A 1 294 ? 4.922 2.678 -14.258 1 96.69 294 GLN A N 1
ATOM 2299 C CA . GLN A 1 294 ? 5.234 2.646 -15.68 1 96.69 294 GLN A CA 1
ATOM 2300 C C . GLN A 1 294 ? 6.457 1.78 -15.961 1 96.69 294 GLN A C 1
ATOM 2302 O O . GLN A 1 294 ? 6.477 1.011 -16.922 1 96.69 294 GLN A O 1
ATOM 2307 N N . MET A 1 295 ? 7.453 1.947 -15.203 1 97.06 295 MET A N 1
ATOM 2308 C CA . MET A 1 295 ? 8.656 1.136 -15.32 1 97.06 295 MET A CA 1
ATOM 2309 C C . MET A 1 295 ? 8.328 -0.349 -15.211 1 97.06 295 MET A C 1
ATOM 2311 O O . MET A 1 295 ? 8.828 -1.162 -15.984 1 97.06 295 MET A O 1
ATOM 2315 N N . ALA A 1 296 ? 7.477 -0.658 -14.242 1 97.25 296 ALA A N 1
ATOM 2316 C CA . ALA A 1 296 ? 7.086 -2.045 -14 1 97.25 296 ALA A CA 1
ATOM 2317 C C . ALA A 1 296 ? 6.297 -2.6 -15.188 1 97.25 296 ALA A C 1
ATOM 2319 O O . ALA A 1 296 ? 6.48 -3.754 -15.578 1 97.25 296 ALA A O 1
ATOM 2320 N N . ARG A 1 297 ? 5.395 -1.807 -15.734 1 96.94 297 ARG A N 1
ATOM 2321 C CA . ARG A 1 297 ? 4.66 -2.211 -16.938 1 96.94 297 ARG A CA 1
ATOM 2322 C C . ARG A 1 297 ? 5.617 -2.506 -18.078 1 96.94 297 ARG A C 1
ATOM 2324 O O . ARG A 1 297 ? 5.473 -3.52 -18.766 1 96.94 297 ARG A O 1
ATOM 2331 N N . CYS A 1 298 ? 6.555 -1.604 -18.25 1 96.25 298 CYS A N 1
ATOM 2332 C CA . CYS A 1 298 ? 7.551 -1.779 -19.297 1 96.25 298 CYS A CA 1
ATOM 2333 C C . CYS A 1 298 ? 8.344 -3.064 -19.094 1 96.25 298 CYS A C 1
ATOM 2335 O O . CYS A 1 298 ? 8.57 -3.816 -20.047 1 96.25 298 CYS A O 1
ATOM 2337 N N . ALA A 1 299 ? 8.719 -3.299 -17.859 1 97.06 299 ALA A N 1
ATOM 2338 C CA . ALA A 1 299 ? 9.492 -4.492 -17.531 1 97.06 299 ALA A CA 1
ATOM 2339 C C . ALA A 1 299 ? 8.695 -5.762 -17.828 1 97.06 299 ALA A C 1
ATOM 2341 O O . ALA A 1 299 ? 9.219 -6.719 -18.406 1 97.06 299 ALA A O 1
ATOM 2342 N N . ALA A 1 300 ? 7.469 -5.766 -17.406 1 96.94 300 ALA A N 1
ATOM 2343 C CA . ALA A 1 300 ? 6.594 -6.914 -17.625 1 96.94 300 ALA A CA 1
ATOM 2344 C C . ALA A 1 300 ? 6.383 -7.168 -19.109 1 96.94 300 ALA A C 1
ATOM 2346 O O . ALA A 1 300 ? 6.477 -8.305 -19.578 1 96.94 300 ALA A O 1
ATOM 2347 N N . GLN A 1 301 ? 6.109 -6.102 -19.844 1 95.88 301 GLN A N 1
ATOM 2348 C CA . GLN A 1 301 ? 5.926 -6.211 -21.297 1 95.88 301 GLN A CA 1
ATOM 2349 C C . GLN A 1 301 ? 7.18 -6.762 -21.969 1 95.88 301 GLN A C 1
ATOM 2351 O O . GLN A 1 301 ? 7.098 -7.66 -22.797 1 95.88 301 GLN A O 1
ATOM 2356 N N . MET A 1 302 ? 8.281 -6.23 -21.594 1 95.62 302 MET A N 1
ATOM 2357 C CA . MET A 1 302 ? 9.547 -6.672 -22.156 1 95.62 302 MET A CA 1
ATOM 2358 C C . MET A 1 302 ? 9.805 -8.148 -21.859 1 95.62 302 MET A C 1
ATOM 2360 O O . MET A 1 302 ? 10.211 -8.906 -22.734 1 95.62 302 MET A O 1
ATOM 2364 N N . ALA A 1 303 ? 9.594 -8.547 -20.609 1 96.44 303 ALA A N 1
ATOM 2365 C CA . ALA A 1 303 ? 9.812 -9.938 -20.219 1 96.44 303 ALA A CA 1
ATOM 2366 C C . ALA A 1 303 ? 8.961 -10.883 -21.062 1 96.44 303 ALA A C 1
ATOM 2368 O O . ALA A 1 303 ? 9.461 -11.898 -21.562 1 96.44 303 ALA A O 1
ATOM 2369 N N . ILE A 1 304 ? 7.742 -10.523 -21.234 1 94.88 304 ILE A N 1
ATOM 2370 C CA . ILE A 1 304 ? 6.82 -11.359 -21.984 1 94.88 304 ILE A CA 1
ATOM 2371 C C . ILE A 1 304 ? 7.238 -11.383 -23.453 1 94.88 304 ILE A C 1
ATOM 2373 O O . ILE A 1 304 ? 7.227 -12.445 -24.094 1 94.88 304 ILE A O 1
ATOM 2377 N N . GLN A 1 305 ? 7.598 -10.227 -23.984 1 94.12 305 GLN A N 1
ATOM 2378 C CA . GLN A 1 305 ? 8.055 -10.148 -25.375 1 94.12 305 GLN A CA 1
ATOM 2379 C C . GLN A 1 305 ? 9.281 -11.031 -25.594 1 94.12 305 GLN A C 1
ATOM 2381 O O . GLN A 1 305 ? 9.375 -11.734 -26.609 1 94.12 305 GLN A O 1
ATOM 2386 N N . LEU A 1 306 ? 10.211 -10.945 -24.703 1 93.25 306 LEU A N 1
ATOM 2387 C CA . LEU A 1 306 ? 11.414 -11.766 -24.797 1 93.25 306 LEU A CA 1
ATOM 2388 C C . LEU A 1 306 ? 11.062 -13.25 -24.781 1 93.25 306 LEU A C 1
ATOM 2390 O O . LEU A 1 306 ? 11.633 -14.031 -25.547 1 93.25 306 LEU A O 1
ATOM 2394 N N . TYR A 1 307 ? 10.172 -13.562 -23.938 1 92.62 307 TYR A N 1
ATOM 2395 C CA . TYR A 1 307 ? 9.711 -14.945 -23.891 1 92.62 307 TYR A CA 1
ATOM 2396 C C . TYR A 1 307 ? 9.109 -15.367 -25.234 1 92.62 307 TYR A C 1
ATOM 2398 O O . TYR A 1 307 ? 9.312 -16.5 -25.688 1 92.62 307 TYR A O 1
ATOM 2406 N N . GLN A 1 308 ? 8.375 -14.445 -25.812 1 91.75 308 GLN A N 1
ATOM 2407 C CA . GLN A 1 308 ? 7.691 -14.727 -27.078 1 91.75 308 GLN A CA 1
ATOM 2408 C C . GLN A 1 308 ? 8.656 -14.664 -28.25 1 91.75 308 GLN A C 1
ATOM 2410 O O . GLN A 1 308 ? 8.266 -14.906 -29.391 1 91.75 308 GLN A O 1
ATOM 2415 N N . GLY A 1 309 ? 9.852 -14.289 -28.031 1 90.12 309 GLY A N 1
ATOM 2416 C CA . GLY A 1 309 ? 10.852 -14.234 -29.078 1 90.12 309 GLY A CA 1
ATOM 2417 C C . GLY A 1 309 ? 10.82 -12.938 -29.875 1 90.12 309 GLY A C 1
ATOM 2418 O O . GLY A 1 309 ? 11.305 -12.875 -31 1 90.12 309 GLY A O 1
ATOM 2419 N N . VAL A 1 310 ? 10.164 -11.992 -29.328 1 85.44 310 VAL A N 1
ATOM 2420 C CA . VAL A 1 310 ? 10.094 -10.672 -29.953 1 85.44 310 VAL A CA 1
ATOM 2421 C C . VAL A 1 310 ? 11.188 -9.773 -29.391 1 85.44 310 VAL A C 1
ATOM 2423 O O . VAL A 1 310 ? 11.383 -9.703 -28.188 1 85.44 310 VAL A O 1
ATOM 2426 N N . THR A 1 311 ? 12.039 -9.266 -30.281 1 77.38 311 THR A N 1
ATOM 2427 C CA . THR A 1 311 ? 13.039 -8.312 -29.828 1 77.38 311 THR A CA 1
ATOM 2428 C C . THR A 1 311 ? 12.406 -6.949 -29.562 1 77.38 311 THR A C 1
ATOM 2430 O O . THR A 1 311 ? 11.82 -6.34 -30.453 1 77.38 311 THR A O 1
ATOM 2433 N N . PRO A 1 312 ? 12.492 -6.582 -28.344 1 73.38 312 PRO A N 1
ATOM 2434 C CA . PRO A 1 312 ? 11.906 -5.266 -28.078 1 73.38 312 PRO A CA 1
ATOM 2435 C C . PRO A 1 312 ? 12.617 -4.145 -28.828 1 73.38 312 PRO A C 1
ATOM 2437 O O . PRO A 1 312 ? 13.82 -4.23 -29.078 1 73.38 312 PRO A O 1
ATOM 2440 N N . PRO A 1 313 ? 11.781 -3.236 -29.391 1 65.12 313 PRO A N 1
ATOM 2441 C CA . PRO A 1 313 ? 12.43 -2.111 -30.062 1 65.12 313 PRO A CA 1
ATOM 2442 C C . PRO A 1 313 ? 13.398 -1.357 -29.156 1 65.12 313 PRO A C 1
ATOM 2444 O O . PRO A 1 313 ? 13.234 -1.374 -27.922 1 65.12 313 PRO A O 1
ATOM 2447 N N . PRO A 1 314 ? 14.43 -0.847 -29.859 1 62.84 314 PRO A N 1
ATOM 2448 C CA . PRO A 1 314 ? 15.344 -0.037 -29.062 1 62.84 314 PRO A CA 1
ATOM 2449 C C . PRO A 1 314 ? 14.648 1.12 -28.344 1 62.84 314 PRO A C 1
ATOM 2451 O O . PRO A 1 314 ? 13.93 1.897 -28.984 1 62.84 314 PRO A O 1
ATOM 2454 N N . SER A 1 315 ? 14.109 0.923 -27.25 1 64.94 315 SER A N 1
ATOM 2455 C CA . SER A 1 315 ? 13.57 2.014 -26.438 1 64.94 315 SER A CA 1
ATOM 2456 C C . SER A 1 315 ? 14.453 2.291 -25.219 1 64.94 315 SER A C 1
ATOM 2458 O O . SER A 1 315 ? 15.266 1.447 -24.828 1 64.94 315 SER A O 1
ATOM 2460 N N . SER A 1 316 ? 14.406 3.547 -24.953 1 76.69 316 SER A N 1
ATOM 2461 C CA . SER A 1 316 ? 15.172 3.895 -23.75 1 76.69 316 SER A CA 1
ATOM 2462 C C . SER A 1 316 ? 14.578 3.238 -22.516 1 76.69 316 SER A C 1
ATOM 2464 O O . SER A 1 316 ? 13.406 3.428 -22.203 1 76.69 316 SER A O 1
ATOM 2466 N N . ASN A 1 317 ? 15.305 2.311 -22.016 1 90.94 317 ASN A N 1
ATOM 2467 C CA . ASN A 1 317 ? 14.977 1.634 -20.766 1 90.94 317 ASN A CA 1
ATOM 2468 C C . ASN A 1 317 ? 15.273 2.518 -19.547 1 90.94 317 ASN A C 1
ATOM 2470 O O . ASN A 1 317 ? 15.047 2.109 -18.406 1 90.94 317 ASN A O 1
ATOM 2474 N N . ARG A 1 318 ? 15.711 3.684 -19.953 1 93.5 318 ARG A N 1
ATOM 2475 C CA . ARG A 1 318 ? 16.094 4.641 -18.922 1 93.5 318 ARG A CA 1
ATOM 2476 C C . ARG A 1 318 ? 14.953 5.609 -18.625 1 93.5 318 ARG A C 1
ATOM 2478 O O . ARG A 1 318 ? 14.375 6.199 -19.531 1 93.5 318 ARG A O 1
ATOM 2485 N N . PHE A 1 319 ? 14.641 5.789 -17.359 1 96.44 319 PHE A N 1
ATOM 2486 C CA . PHE A 1 319 ? 13.578 6.695 -16.922 1 96.44 319 PHE A CA 1
ATOM 2487 C C . PHE A 1 319 ? 14.148 7.828 -16.078 1 96.44 319 PHE A C 1
ATOM 2489 O O . PHE A 1 319 ? 15.281 7.746 -15.602 1 96.44 319 PHE A O 1
ATOM 2496 N N . LYS A 1 320 ? 13.406 8.859 -16.016 1 96.81 320 LYS A N 1
ATOM 2497 C CA . LYS A 1 320 ? 13.773 10.023 -15.211 1 96.81 320 LYS A CA 1
ATOM 2498 C C . LYS A 1 320 ? 12.672 10.367 -14.211 1 96.81 320 LYS A C 1
ATOM 2500 O O . LYS A 1 320 ? 11.492 10.164 -14.484 1 96.81 320 LYS A O 1
ATOM 2505 N N . ALA A 1 321 ? 13.141 10.82 -13.07 1 97.75 321 ALA A N 1
ATOM 2506 C CA . ALA A 1 321 ? 12.188 11.344 -12.102 1 97.75 321 ALA A CA 1
ATOM 2507 C C . ALA A 1 321 ? 11.906 12.82 -12.352 1 97.75 321 ALA A C 1
ATOM 2509 O O . ALA A 1 321 ? 12.703 13.516 -12.984 1 97.75 321 ALA A O 1
ATOM 2510 N N . GLU A 1 322 ? 10.742 13.266 -11.906 1 98.38 322 GLU A N 1
ATOM 2511 C CA . GLU A 1 322 ? 10.352 14.664 -12.07 1 98.38 322 GLU A CA 1
ATOM 2512 C C . GLU A 1 322 ? 9.969 15.289 -10.734 1 98.38 322 GLU A C 1
ATOM 2514 O O . GLU A 1 322 ? 9.32 14.641 -9.898 1 98.38 322 GLU A O 1
ATOM 2519 N N . LEU A 1 323 ? 10.367 16.531 -10.625 1 98.81 323 LEU A N 1
ATOM 2520 C CA . LEU A 1 323 ? 10.031 17.266 -9.406 1 98.81 323 LEU A CA 1
ATOM 2521 C C . LEU A 1 323 ? 8.547 17.625 -9.383 1 98.81 323 LEU A C 1
ATOM 2523 O O . LEU A 1 323 ? 8.031 18.203 -10.344 1 98.81 323 LEU A O 1
ATOM 2527 N N . VAL A 1 324 ? 7.84 17.234 -8.398 1 98.81 324 VAL A N 1
ATOM 2528 C CA . VAL A 1 324 ? 6.457 17.609 -8.141 1 98.81 324 VAL A CA 1
ATOM 2529 C C . VAL A 1 324 ? 6.395 18.562 -6.945 1 98.81 324 VAL A C 1
ATOM 2531 O O . VAL A 1 324 ? 6.609 18.141 -5.805 1 98.81 324 VAL A O 1
ATOM 2534 N N . ILE A 1 325 ? 6.086 19.766 -7.219 1 98.75 325 ILE A N 1
ATOM 2535 C CA . ILE A 1 325 ? 6.086 20.797 -6.191 1 98.75 325 ILE A CA 1
ATOM 2536 C C . ILE A 1 325 ? 4.727 20.844 -5.5 1 98.75 325 ILE A C 1
ATOM 2538 O O . ILE A 1 325 ? 3.689 20.938 -6.16 1 98.75 325 ILE A O 1
ATOM 2542 N N . ARG A 1 326 ? 4.789 20.688 -4.137 1 98.06 326 ARG A N 1
ATOM 2543 C CA . ARG A 1 326 ? 3.6 20.875 -3.312 1 98.06 326 ARG A CA 1
ATOM 2544 C C . ARG A 1 326 ? 3.857 21.859 -2.186 1 98.06 326 ARG A C 1
ATOM 2546 O O . ARG A 1 326 ? 4.426 22.938 -2.416 1 98.06 326 ARG A O 1
ATOM 2553 N N . ASP A 1 327 ? 3.49 21.547 -0.924 1 97.69 327 ASP A N 1
ATOM 2554 C CA . ASP A 1 327 ? 3.416 22.609 0.069 1 97.69 327 ASP A CA 1
ATOM 2555 C C . ASP A 1 327 ? 4.504 22.453 1.128 1 97.69 327 ASP A C 1
ATOM 2557 O O . ASP A 1 327 ? 4.582 23.25 2.068 1 97.69 327 ASP A O 1
ATOM 2561 N N . SER A 1 328 ? 5.422 21.516 0.948 1 98.5 328 SER A N 1
ATOM 2562 C CA . SER A 1 328 ? 6.312 21.188 2.057 1 98.5 328 SER A CA 1
ATOM 2563 C C . SER A 1 328 ? 7.633 21.938 1.947 1 98.5 328 SER A C 1
ATOM 2565 O O . SER A 1 328 ? 8.602 21.609 2.645 1 98.5 328 SER A O 1
ATOM 2567 N N . VAL A 1 329 ? 7.781 22.922 1.037 1 98.5 329 VAL A N 1
ATOM 2568 C CA . VAL A 1 329 ? 8.992 23.719 0.905 1 98.5 329 VAL A CA 1
ATOM 2569 C C . VAL A 1 329 ? 8.633 25.203 0.976 1 98.5 329 VAL A C 1
ATOM 2571 O O . VAL A 1 329 ? 7.723 25.672 0.282 1 98.5 329 VAL A O 1
ATOM 2574 N N . ALA A 1 330 ? 9.258 25.906 1.895 1 96.88 330 ALA A N 1
ATOM 2575 C CA . ALA A 1 330 ? 9.156 27.359 2.006 1 96.88 330 ALA A CA 1
ATOM 2576 C C . ALA A 1 330 ? 10.508 28.031 1.772 1 96.88 330 ALA A C 1
ATOM 2578 O O . ALA A 1 330 ? 11.555 27.438 2.014 1 96.88 330 ALA A O 1
ATOM 2579 N N . PRO A 1 331 ? 10.484 29.266 1.195 1 94.88 331 PRO A N 1
ATOM 2580 C CA . PRO A 1 331 ? 11.75 30 1.105 1 94.88 331 PRO A CA 1
ATOM 2581 C C . PRO A 1 331 ? 12.43 30.172 2.463 1 94.88 331 PRO A C 1
ATOM 2583 O O . PRO A 1 331 ? 11.75 30.328 3.479 1 94.88 331 PRO A O 1
ATOM 2586 N N . PHE A 1 332 ? 13.719 30.078 2.4 1 91.12 332 PHE A N 1
ATOM 2587 C CA . PHE A 1 332 ? 14.469 30.281 3.637 1 91.12 332 PHE A CA 1
ATOM 2588 C C . PHE A 1 332 ? 14.258 31.688 4.184 1 91.12 332 PHE A C 1
ATOM 2590 O O . PHE A 1 332 ? 14.281 32.656 3.428 1 91.12 332 PHE A O 1
ATOM 2597 N N . PHE A 1 333 ? 13.766 31.734 5.348 1 78.31 333 PHE A N 1
ATOM 2598 C CA . PHE A 1 333 ? 13.711 33 6.078 1 78.31 333 PHE A CA 1
ATOM 2599 C C . PHE A 1 333 ? 14.547 32.906 7.352 1 78.31 333 PHE A C 1
ATOM 2601 O O . PHE A 1 333 ? 14.484 31.922 8.078 1 78.31 333 PHE A O 1
ATOM 2608 N N . LEU A 1 334 ? 15.305 33.875 7.582 1 69.81 334 LEU A N 1
ATOM 2609 C CA . LEU A 1 334 ? 16.203 33.938 8.727 1 69.81 334 LEU A CA 1
ATOM 2610 C C . LEU A 1 334 ? 15.445 33.719 10.031 1 69.81 334 LEU A C 1
ATOM 2612 O O . LEU A 1 334 ? 14.336 34.219 10.203 1 69.81 334 LEU A O 1
ATOM 2616 N N . GLY A 1 335 ? 15.938 32.906 10.961 1 64.44 335 GLY A N 1
ATOM 2617 C CA . GLY A 1 335 ? 15.422 32.719 12.297 1 64.44 335 GLY A CA 1
ATOM 2618 C C . GLY A 1 335 ? 14.453 31.547 12.391 1 64.44 335 GLY A C 1
ATOM 2619 O O . GLY A 1 335 ? 13.938 31.25 13.469 1 64.44 335 GLY A O 1
ATOM 2620 N N . LYS A 1 336 ? 14.266 30.844 11.336 1 71.5 336 LYS A N 1
ATOM 2621 C CA . LYS A 1 336 ? 13.297 29.75 11.406 1 71.5 336 LYS A CA 1
ATOM 2622 C C . LYS A 1 336 ? 13.953 28.406 11.086 1 71.5 336 LYS A C 1
ATOM 2624 O O . LYS A 1 336 ? 14.391 28.188 9.961 1 71.5 336 LYS A O 1
ATOM 2629 N N . CYS A 1 337 ? 14.258 27.531 12.156 1 78.69 337 CYS A N 1
ATOM 2630 C CA . CYS A 1 337 ? 14.82 26.203 11.984 1 78.69 337 CYS A CA 1
ATOM 2631 C C . CYS A 1 337 ? 14.203 25.219 12.977 1 78.69 337 CYS A C 1
ATOM 2633 O O . CYS A 1 337 ? 13.305 25.578 13.734 1 78.69 337 CYS A O 1
ATOM 2635 N N . VAL A 1 338 ? 14.461 23.969 12.742 1 76.94 338 VAL A N 1
ATOM 2636 C CA . VAL A 1 338 ? 13.852 22.906 13.523 1 76.94 338 VAL A CA 1
ATOM 2637 C C . VAL A 1 338 ? 14.258 23.031 14.984 1 76.94 338 VAL A C 1
ATOM 2639 O O . VAL A 1 338 ? 13.523 22.594 15.883 1 76.94 338 VAL A O 1
ATOM 2642 N N . VAL A 1 339 ? 15.414 23.578 15.164 1 69.56 339 VAL A N 1
ATOM 2643 C CA . VAL A 1 339 ? 15.891 23.734 16.531 1 69.56 339 VAL A CA 1
ATOM 2644 C C . VAL A 1 339 ? 15.477 25.094 17.078 1 69.56 339 VAL A C 1
ATOM 2646 O O . VAL A 1 339 ? 15.023 25.953 16.328 1 69.56 339 VAL A O 1
ATOM 2649 N N . ASN A 1 340 ? 15.43 25.25 18.422 1 55.69 340 ASN A N 1
ATOM 2650 C CA . ASN A 1 340 ? 15.039 26.484 19.078 1 55.69 340 ASN A CA 1
ATOM 2651 C C . ASN A 1 340 ? 15.727 27.688 18.453 1 55.69 340 ASN A C 1
ATOM 2653 O O . ASN A 1 340 ? 16.859 27.594 17.984 1 55.69 340 ASN A O 1
ATOM 2657 N N . SER A 1 341 ? 14.859 28.781 18.141 1 54.66 341 SER A N 1
ATOM 2658 C CA . SER A 1 341 ? 15.156 30.047 17.484 1 54.66 341 SER A CA 1
ATOM 2659 C C . SER A 1 341 ? 16.547 30.547 17.844 1 54.66 341 SER A C 1
ATOM 2661 O O . SER A 1 341 ? 17.25 31.125 17.016 1 54.66 341 SER A O 1
ATOM 2663 N N . LYS A 1 342 ? 16.984 30.359 19.109 1 53.38 342 LYS A N 1
ATOM 2664 C CA . LYS A 1 342 ? 18.266 30.938 19.531 1 53.38 342 LYS A CA 1
ATOM 2665 C C . LYS A 1 342 ? 19.438 30.297 18.797 1 53.38 342 LYS A C 1
ATOM 2667 O O . LYS A 1 342 ? 20.484 30.922 18.641 1 53.38 342 LYS A O 1
ATOM 2672 N N . ASP A 1 343 ? 19.281 29.141 18.25 1 50.5 343 ASP A N 1
ATOM 2673 C CA . ASP A 1 343 ? 20.375 28.422 17.609 1 50.5 343 ASP A CA 1
ATOM 2674 C C . ASP A 1 343 ? 20.312 28.547 16.094 1 50.5 343 ASP A C 1
ATOM 2676 O O . ASP A 1 343 ? 21.188 28.031 15.383 1 50.5 343 ASP A O 1
ATOM 2680 N N . CYS A 1 344 ? 19.359 29.156 15.602 1 55.03 344 CYS A N 1
ATOM 2681 C CA . CYS A 1 344 ? 19.125 29.203 14.164 1 55.03 344 CYS A CA 1
ATOM 2682 C C . CYS A 1 344 ? 19.828 30.391 13.523 1 55.03 344 CYS A C 1
ATOM 2684 O O . CYS A 1 344 ? 19.812 30.547 12.305 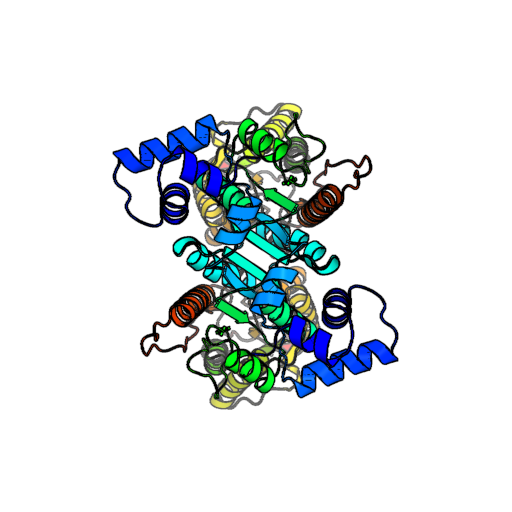1 55.03 344 CYS A O 1
ATOM 2686 N N . ASP A 1 345 ? 20.344 31.406 14.344 1 47.31 345 ASP A N 1
ATOM 2687 C CA . ASP A 1 345 ? 21.016 32.594 13.812 1 47.31 345 ASP A CA 1
ATOM 2688 C C . ASP A 1 345 ? 22.391 32.219 13.25 1 47.31 345 ASP A C 1
ATOM 2690 O O . ASP A 1 345 ? 23.109 31.406 13.836 1 47.31 345 ASP A O 1
ATOM 2694 N N . MET B 1 1 ? 19.891 -36.781 -24.578 1 55.97 1 MET B N 1
ATOM 2695 C CA . MET B 1 1 ? 20.094 -36.219 -23.25 1 55.97 1 MET B CA 1
ATOM 2696 C C . MET B 1 1 ? 19.828 -37.25 -22.156 1 55.97 1 MET B C 1
ATOM 2698 O O . MET B 1 1 ? 18.984 -38.125 -22.344 1 55.97 1 MET B O 1
ATOM 2702 N N . ALA B 1 2 ? 20.703 -37.375 -21.234 1 74.88 2 ALA B N 1
ATOM 2703 C CA . ALA B 1 2 ? 20.578 -38.438 -20.234 1 74.88 2 ALA B CA 1
ATOM 2704 C C . ALA B 1 2 ? 19.25 -38.312 -19.484 1 74.88 2 ALA B C 1
ATOM 2706 O O . ALA B 1 2 ? 18.812 -37.219 -19.156 1 74.88 2 ALA B O 1
ATOM 2707 N N . THR B 1 3 ? 18.5 -39.312 -19.359 1 75 3 THR B N 1
ATOM 2708 C CA . THR B 1 3 ? 17.234 -39.406 -18.641 1 75 3 THR B CA 1
ATOM 2709 C C . THR B 1 3 ? 17.422 -39.938 -17.234 1 75 3 THR B C 1
ATOM 2711 O O . THR B 1 3 ? 18.516 -40.406 -16.891 1 75 3 THR B O 1
ATOM 2714 N N . ILE B 1 4 ? 16.344 -39.75 -16.484 1 79.88 4 ILE B N 1
ATOM 2715 C CA . ILE B 1 4 ? 16.391 -40.281 -15.117 1 79.88 4 ILE B CA 1
ATOM 2716 C C . ILE B 1 4 ? 16.625 -41.781 -15.164 1 79.88 4 ILE B C 1
ATOM 2718 O O . ILE B 1 4 ? 17.281 -42.344 -14.281 1 79.88 4 ILE B O 1
ATOM 2722 N N . LYS B 1 5 ? 16.156 -42.406 -16.234 1 85.31 5 LYS B N 1
ATOM 2723 C CA . LYS B 1 5 ? 16.359 -43.844 -16.391 1 85.31 5 LYS B CA 1
ATOM 2724 C C . LYS B 1 5 ? 17.828 -44.156 -16.656 1 85.31 5 LYS B C 1
ATOM 2726 O O . LYS B 1 5 ? 18.359 -45.156 -16.141 1 85.31 5 LYS B O 1
ATOM 2731 N N . ASP B 1 6 ? 18.469 -43.25 -17.359 1 85.25 6 ASP B N 1
ATOM 2732 C CA . ASP B 1 6 ? 19.891 -43.438 -17.641 1 85.25 6 ASP B CA 1
ATOM 2733 C C . ASP B 1 6 ? 20.719 -43.281 -16.375 1 85.25 6 ASP B C 1
ATOM 2735 O O . ASP B 1 6 ? 21.656 -44.062 -16.156 1 85.25 6 ASP B O 1
ATOM 2739 N N . VAL B 1 7 ? 20.281 -42.312 -15.57 1 86.94 7 VAL B N 1
ATOM 2740 C CA . VAL B 1 7 ? 20.953 -42.094 -14.297 1 86.94 7 VAL B CA 1
ATOM 2741 C C . VAL B 1 7 ? 20.781 -43.312 -13.391 1 86.94 7 VAL B C 1
ATOM 2743 O O . VAL B 1 7 ? 21.734 -43.781 -12.773 1 86.94 7 VAL B O 1
ATOM 2746 N N . ALA B 1 8 ? 19.625 -43.75 -13.391 1 90.12 8 ALA B N 1
ATOM 2747 C CA . ALA B 1 8 ? 19.297 -44.938 -12.578 1 90.12 8 ALA B CA 1
ATOM 2748 C C . ALA B 1 8 ? 20.109 -46.156 -13.023 1 90.12 8 ALA B C 1
ATOM 2750 O O . ALA B 1 8 ? 20.672 -46.875 -12.188 1 90.12 8 ALA B O 1
ATOM 2751 N N . SER B 1 9 ? 20.156 -46.312 -14.242 1 90.88 9 SER B N 1
ATOM 2752 C CA . SER B 1 9 ? 20.891 -47.406 -14.812 1 90.88 9 SER B CA 1
ATOM 2753 C C . SER B 1 9 ? 22.375 -47.344 -14.492 1 90.88 9 SER B C 1
ATOM 2755 O O . SER B 1 9 ? 22.984 -48.312 -14.062 1 90.88 9 SER B O 1
ATOM 2757 N N . LEU B 1 10 ? 22.875 -46.156 -14.617 1 89.88 10 LEU B N 1
ATOM 2758 C CA . LEU B 1 10 ? 24.312 -45.969 -14.391 1 89.88 10 LEU B CA 1
ATOM 2759 C C . LEU B 1 10 ? 24.641 -46.094 -12.906 1 89.88 10 LEU B C 1
ATOM 2761 O O . LEU B 1 10 ? 25.688 -46.625 -12.547 1 89.88 10 LEU B O 1
ATOM 2765 N N . ALA B 1 11 ? 23.766 -45.656 -12.078 1 89.19 11 ALA B N 1
ATOM 2766 C CA . ALA B 1 11 ? 23.984 -45.656 -10.633 1 89.19 11 ALA B CA 1
ATOM 2767 C C . ALA B 1 11 ? 23.609 -47 -10.031 1 89.19 11 ALA B C 1
ATOM 2769 O O . ALA B 1 11 ? 23.938 -47.281 -8.875 1 89.19 11 ALA B O 1
ATOM 2770 N N . GLY B 1 12 ? 22.922 -47.844 -10.867 1 91.25 12 GLY B N 1
ATOM 2771 C CA . GLY B 1 12 ? 22.5 -49.156 -10.406 1 91.25 12 GLY B CA 1
ATOM 2772 C C . GLY B 1 12 ? 21.391 -49.094 -9.383 1 91.25 12 GLY B C 1
ATOM 2773 O O . GLY B 1 12 ? 21.375 -49.875 -8.422 1 91.25 12 GLY B O 1
ATOM 2774 N N . VAL B 1 13 ? 20.609 -48.125 -9.516 1 90.19 13 VAL B N 1
ATOM 2775 C CA . VAL B 1 13 ? 19.484 -47.969 -8.602 1 90.19 13 VAL B CA 1
ATOM 2776 C C . VAL B 1 13 ? 18.188 -47.812 -9.391 1 90.19 13 VAL B C 1
ATOM 2778 O O . VAL B 1 13 ? 18.219 -47.75 -10.625 1 90.19 13 VAL B O 1
ATOM 2781 N N . SER B 1 14 ? 17.109 -47.875 -8.719 1 84.31 14 SER B N 1
ATOM 2782 C CA . SER B 1 14 ? 15.828 -47.656 -9.359 1 84.31 14 SER B CA 1
ATOM 2783 C C . SER B 1 14 ? 15.641 -46.188 -9.711 1 84.31 14 SER B C 1
ATOM 2785 O O . SER B 1 14 ? 16.297 -45.312 -9.133 1 84.31 14 SER B O 1
ATOM 2787 N N . THR B 1 15 ? 14.727 -45.875 -10.633 1 84.69 15 THR B N 1
ATOM 2788 C CA . THR B 1 15 ? 14.406 -44.5 -10.969 1 84.69 15 THR B CA 1
ATOM 2789 C C . THR B 1 15 ? 13.812 -43.75 -9.766 1 84.69 15 THR B C 1
ATOM 2791 O O . THR B 1 15 ? 14.008 -42.562 -9.602 1 84.69 15 THR B O 1
ATOM 2794 N N . ALA B 1 16 ? 13.18 -44.531 -8.844 1 81.19 16 ALA B N 1
ATOM 2795 C CA . ALA B 1 16 ? 12.617 -43.969 -7.613 1 81.19 16 ALA B CA 1
ATOM 2796 C C . ALA B 1 16 ? 13.727 -43.5 -6.668 1 81.19 16 ALA B C 1
ATOM 2798 O O . ALA B 1 16 ? 13.617 -42.438 -6.047 1 81.19 16 ALA B O 1
ATOM 2799 N N . THR B 1 17 ? 14.742 -44.25 -6.672 1 82.44 17 THR B N 1
ATOM 2800 C CA . THR B 1 17 ? 15.883 -43.906 -5.828 1 82.44 17 THR B CA 1
ATOM 2801 C C . THR B 1 17 ? 16.594 -42.656 -6.363 1 82.44 17 THR B C 1
ATOM 2803 O O . THR B 1 17 ? 16.984 -41.781 -5.59 1 82.44 17 THR B O 1
ATOM 2806 N N . VAL B 1 18 ? 16.719 -42.594 -7.73 1 80.81 18 VAL B N 1
ATOM 2807 C CA . VAL B 1 18 ? 17.312 -41.406 -8.336 1 80.81 18 VAL B CA 1
ATOM 2808 C C . VAL B 1 18 ? 16.453 -40.156 -8.031 1 80.81 18 VAL B C 1
ATOM 2810 O O . VAL B 1 18 ? 16.969 -39.125 -7.652 1 80.81 18 VAL B O 1
ATOM 2813 N N . SER B 1 19 ? 15.203 -40.375 -8.055 1 74.75 19 SER B N 1
ATOM 2814 C CA . SER B 1 19 ? 14.266 -39.281 -7.754 1 74.75 19 SER B CA 1
ATOM 2815 C C . SER B 1 19 ? 14.391 -38.844 -6.301 1 74.75 19 SER B C 1
ATOM 2817 O O . SER B 1 19 ? 14.414 -37.656 -6.012 1 74.75 19 SER B O 1
ATOM 2819 N N . ARG B 1 20 ? 14.609 -39.781 -5.449 1 76.38 20 ARG B N 1
ATOM 2820 C CA . ARG B 1 20 ? 14.766 -39.469 -4.027 1 76.38 20 ARG B CA 1
ATOM 2821 C C . ARG B 1 20 ? 16.047 -38.719 -3.77 1 76.38 20 ARG B C 1
ATOM 2823 O O . ARG B 1 20 ? 16.078 -37.781 -2.959 1 76.38 20 ARG B O 1
ATOM 2830 N N . VAL B 1 21 ? 17.016 -39.062 -4.469 1 76.31 21 VAL B N 1
ATOM 2831 C CA . VAL B 1 21 ? 18.312 -38.438 -4.293 1 76.31 21 VAL B CA 1
ATOM 2832 C C . VAL B 1 21 ? 18.266 -37 -4.863 1 76.31 21 VAL B C 1
ATOM 2834 O O . VAL B 1 21 ? 18.734 -36.062 -4.227 1 76.31 21 VAL B O 1
ATOM 2837 N N . ILE B 1 22 ? 17.625 -36.906 -5.977 1 71.88 22 ILE B N 1
ATOM 2838 C CA . ILE B 1 22 ? 17.594 -35.656 -6.688 1 71.88 22 ILE B CA 1
ATOM 2839 C C . ILE B 1 22 ? 16.688 -34.656 -5.953 1 71.88 22 ILE B C 1
ATOM 2841 O O . ILE B 1 22 ? 17.031 -33.5 -5.793 1 71.88 22 ILE B O 1
ATOM 2845 N N . ASN B 1 23 ? 15.594 -35.25 -5.371 1 64 23 ASN B N 1
ATOM 2846 C CA . ASN B 1 23 ? 14.57 -34.406 -4.762 1 64 23 ASN B CA 1
ATOM 2847 C C . ASN B 1 23 ? 14.719 -34.344 -3.242 1 64 23 ASN B C 1
ATOM 2849 O O . ASN B 1 23 ? 13.969 -33.656 -2.564 1 64 23 ASN B O 1
ATOM 2853 N N . GLN B 1 24 ? 15.602 -35.031 -2.748 1 61.91 24 GLN B N 1
ATOM 2854 C CA . GLN B 1 24 ? 15.906 -35.125 -1.325 1 61.91 24 GLN B CA 1
ATOM 2855 C C . GLN B 1 24 ? 14.641 -35.375 -0.508 1 61.91 24 GLN B C 1
ATOM 2857 O O . GLN B 1 24 ? 14.43 -34.719 0.519 1 61.91 24 GLN B O 1
ATOM 2862 N N . THR B 1 25 ? 13.758 -36.188 -0.967 1 56.62 25 THR B N 1
ATOM 2863 C CA . THR B 1 25 ? 12.438 -36.375 -0.378 1 56.62 25 THR B CA 1
ATOM 2864 C C . THR B 1 25 ? 12.492 -37.5 0.673 1 56.62 25 THR B C 1
ATOM 2866 O O . THR B 1 25 ? 11.586 -37.594 1.507 1 56.62 25 THR B O 1
ATOM 2869 N N . ALA B 1 26 ? 13.453 -38.438 0.56 1 64.56 26 ALA B N 1
ATOM 2870 C CA . ALA B 1 26 ? 13.594 -39.531 1.518 1 64.56 26 ALA B CA 1
ATOM 2871 C C . ALA B 1 26 ? 15.062 -39.844 1.769 1 64.56 26 ALA B C 1
ATOM 2873 O O . ALA B 1 26 ? 15.93 -39.5 0.96 1 64.56 26 ALA B O 1
ATOM 2874 N N . TRP B 1 27 ? 15.359 -40.375 2.92 1 72.5 27 TRP B N 1
ATOM 2875 C CA . TRP B 1 27 ? 16.719 -40.781 3.242 1 72.5 27 TRP B CA 1
ATOM 2876 C C . TRP B 1 27 ? 17.203 -41.844 2.275 1 72.5 27 TRP B C 1
ATOM 2878 O O . TRP B 1 27 ? 16.5 -42.812 1.995 1 72.5 27 TRP B O 1
ATOM 2888 N N . VAL B 1 28 ? 18.359 -41.594 1.73 1 77.62 28 VAL B N 1
ATOM 2889 C CA . VAL B 1 28 ? 19.078 -42.562 0.906 1 77.62 28 VAL B CA 1
ATOM 2890 C C . VAL B 1 28 ? 20.484 -42.75 1.455 1 77.62 28 VAL B C 1
ATOM 2892 O O . VAL B 1 28 ? 21.125 -41.781 1.918 1 77.62 28 VAL B O 1
ATOM 2895 N N . GLU B 1 29 ? 20.969 -44 1.63 1 77.69 29 GLU B N 1
ATOM 2896 C CA . GLU B 1 29 ? 22.297 -44.281 2.148 1 77.69 29 GLU B CA 1
ATOM 2897 C C . GLU B 1 29 ? 23.375 -43.469 1.438 1 77.69 29 GLU B C 1
ATOM 2899 O O . GLU B 1 29 ? 23.312 -43.281 0.219 1 77.69 29 GLU B O 1
ATOM 2904 N N . PRO B 1 30 ? 24.266 -43 2.195 1 81.5 30 PRO B N 1
ATOM 2905 C CA . PRO B 1 30 ? 25.297 -42.094 1.641 1 81.5 30 PRO B CA 1
ATOM 2906 C C . PRO B 1 30 ? 26.016 -42.719 0.445 1 81.5 30 PRO B C 1
ATOM 2908 O O . PRO B 1 30 ? 26.344 -42 -0.509 1 81.5 30 PRO B O 1
ATOM 2911 N N . VAL B 1 31 ? 26.297 -44 0.479 1 81.75 31 VAL B N 1
ATOM 2912 C CA . VAL B 1 31 ? 27.016 -44.656 -0.599 1 81.75 31 VAL B CA 1
ATOM 2913 C C . VAL B 1 31 ? 26.172 -44.625 -1.871 1 81.75 31 VAL B C 1
ATOM 2915 O O . VAL B 1 31 ? 26.688 -44.375 -2.959 1 81.75 31 VAL B O 1
ATOM 2918 N N . THR B 1 32 ? 24.875 -44.781 -1.715 1 85.19 32 THR B N 1
ATOM 2919 C CA . THR B 1 32 ? 23.938 -44.781 -2.838 1 85.19 32 THR B CA 1
ATOM 2920 C C . THR B 1 32 ? 23.766 -43.344 -3.393 1 85.19 32 THR B C 1
ATOM 2922 O O . THR B 1 32 ? 23.75 -43.156 -4.609 1 85.19 32 THR B O 1
ATOM 2925 N N . ARG B 1 33 ? 23.609 -42.406 -2.572 1 83.38 33 ARG B N 1
ATOM 2926 C CA . ARG B 1 33 ? 23.516 -41 -2.969 1 83.38 33 ARG B CA 1
ATOM 2927 C C . ARG B 1 33 ? 24.75 -40.594 -3.783 1 83.38 33 ARG B C 1
ATOM 2929 O O . ARG B 1 33 ? 24.609 -39.938 -4.816 1 83.38 33 ARG B O 1
ATOM 2936 N N . GLY B 1 34 ? 25.844 -41 -3.295 1 84.44 34 GLY B N 1
ATOM 2937 C CA . GLY B 1 34 ? 27.078 -40.719 -4.012 1 84.44 34 GLY B CA 1
ATOM 2938 C C . GLY B 1 34 ? 27.094 -41.281 -5.414 1 84.44 34 GLY B C 1
ATOM 2939 O O . GLY B 1 34 ? 27.531 -40.625 -6.359 1 84.44 34 GLY B O 1
ATOM 2940 N N . ARG B 1 35 ? 26.672 -42.531 -5.609 1 85.06 35 ARG B N 1
ATOM 2941 C CA . ARG B 1 35 ? 26.625 -43.188 -6.914 1 85.06 35 ARG B CA 1
ATOM 2942 C C . ARG B 1 35 ? 25.688 -42.438 -7.863 1 85.06 35 ARG B C 1
ATOM 2944 O O . ARG B 1 35 ? 26 -42.281 -9.047 1 85.06 35 ARG B O 1
ATOM 2951 N N . VAL B 1 36 ? 24.562 -42 -7.25 1 86.88 36 VAL B N 1
ATOM 2952 C CA . VAL B 1 36 ? 23.578 -41.312 -8.062 1 86.88 36 VAL B CA 1
ATOM 2953 C C . VAL B 1 36 ? 24.156 -39.938 -8.5 1 86.88 36 VAL B C 1
ATOM 2955 O O . VAL B 1 36 ? 24.062 -39.594 -9.68 1 86.88 36 VAL B O 1
ATOM 2958 N N . GLU B 1 37 ? 24.719 -39.25 -7.605 1 82.62 37 GLU B N 1
ATOM 2959 C CA . GLU B 1 37 ? 25.297 -37.938 -7.91 1 82.62 37 GLU B CA 1
ATOM 2960 C C . GLU B 1 37 ? 26.422 -38.062 -8.922 1 82.62 37 GLU B C 1
ATOM 2962 O O . GLU B 1 37 ? 26.562 -37.25 -9.828 1 82.62 37 GLU B O 1
ATOM 2967 N N . LYS B 1 38 ? 27.312 -39.062 -8.758 1 81.25 38 LYS B N 1
ATOM 2968 C CA . LYS B 1 38 ? 28.375 -39.344 -9.719 1 81.25 38 LYS B CA 1
ATOM 2969 C C . LYS B 1 38 ? 27.812 -39.656 -11.094 1 81.25 38 LYS B C 1
ATOM 2971 O O . LYS B 1 38 ? 28.312 -39.156 -12.109 1 81.25 38 LYS B O 1
ATOM 2976 N N . ALA B 1 39 ? 26.766 -40.5 -11.18 1 86.56 39 ALA B N 1
ATOM 2977 C CA . ALA B 1 39 ? 26.125 -40.844 -12.438 1 86.56 39 ALA B CA 1
ATOM 2978 C C . ALA B 1 39 ? 25.531 -39.625 -13.125 1 86.56 39 ALA B C 1
ATOM 2980 O O . ALA B 1 39 ? 25.625 -39.469 -14.344 1 86.56 39 ALA B O 1
ATOM 2981 N N . MET B 1 40 ? 24.938 -38.781 -12.297 1 79.69 40 MET B N 1
ATOM 2982 C CA . MET B 1 40 ? 24.391 -37.531 -12.836 1 79.69 40 MET B CA 1
ATOM 2983 C C . MET B 1 40 ? 25.484 -36.688 -13.469 1 79.69 40 MET B C 1
ATOM 2985 O O . MET B 1 40 ? 25.297 -36.125 -14.555 1 79.69 40 MET B O 1
ATOM 2989 N N . ARG B 1 41 ? 26.547 -36.562 -12.828 1 77.75 41 ARG B N 1
ATOM 2990 C CA . ARG B 1 41 ? 27.703 -35.812 -13.32 1 77.75 41 ARG B CA 1
ATOM 2991 C C . ARG B 1 41 ? 28.266 -36.469 -14.578 1 77.75 41 ARG B C 1
ATOM 2993 O O . ARG B 1 41 ? 28.562 -35.781 -15.562 1 77.75 41 ARG B O 1
ATOM 3000 N N . ASP B 1 42 ? 28.453 -37.75 -14.555 1 81.31 42 ASP B N 1
ATOM 3001 C CA . ASP B 1 42 ? 29.062 -38.5 -15.664 1 81.31 42 ASP B 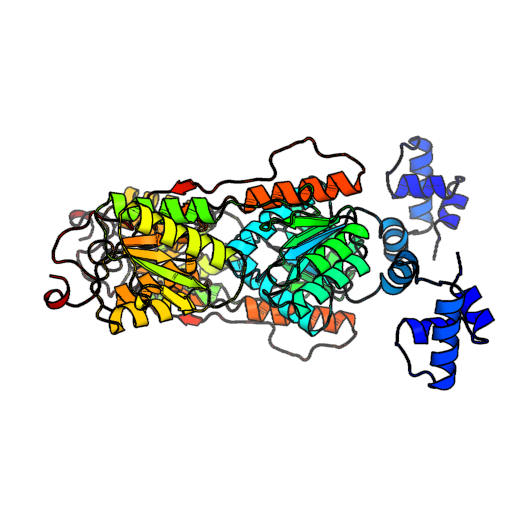CA 1
ATOM 3002 C C . ASP B 1 42 ? 28.188 -38.406 -16.922 1 81.31 42 ASP B C 1
ATOM 3004 O O . ASP B 1 42 ? 28.719 -38.344 -18.031 1 81.31 42 ASP B O 1
ATOM 3008 N N . LEU B 1 43 ? 26.891 -38.344 -16.609 1 81.5 43 LEU B N 1
ATOM 3009 C CA . LEU B 1 43 ? 25.969 -38.312 -17.75 1 81.5 43 LEU B CA 1
ATOM 3010 C C . LEU B 1 43 ? 25.562 -36.875 -18.078 1 81.5 43 LEU B C 1
ATOM 3012 O O . LEU B 1 43 ? 24.766 -36.656 -19 1 81.5 43 LEU B O 1
ATOM 3016 N N . ASN B 1 44 ? 26.203 -36 -17.391 1 73.44 44 ASN B N 1
ATOM 3017 C CA . ASN B 1 44 ? 25.797 -34.594 -17.5 1 73.44 44 ASN B CA 1
ATOM 3018 C C . ASN B 1 44 ? 24.281 -34.438 -17.406 1 73.44 44 ASN B C 1
ATOM 3020 O O . ASN B 1 44 ? 23.672 -33.75 -18.234 1 73.44 44 ASN B O 1
ATOM 3024 N N . TYR B 1 45 ? 23.859 -35.375 -16.625 1 64.94 45 TYR B N 1
ATOM 3025 C CA . TYR B 1 45 ? 22.422 -35.344 -16.391 1 64.94 45 TYR B CA 1
ATOM 3026 C C . TYR B 1 45 ? 22.016 -34.094 -15.602 1 64.94 45 TYR B C 1
ATOM 3028 O O . TYR B 1 45 ? 22.547 -33.875 -14.516 1 64.94 45 TYR B O 1
ATOM 3036 N N . ARG B 1 46 ? 21.453 -33.25 -16.328 1 53.12 46 ARG B N 1
ATOM 3037 C CA . ARG B 1 46 ? 20.844 -32.094 -15.672 1 53.12 46 ARG B CA 1
ATOM 3038 C C . ARG B 1 46 ? 19.328 -32.25 -15.562 1 53.12 46 ARG B C 1
ATOM 3040 O O . ARG B 1 46 ? 18.672 -32.688 -16.516 1 53.12 46 ARG B O 1
ATOM 3047 N N . ARG B 1 47 ? 18.922 -32.375 -14.406 1 47.69 47 ARG B N 1
ATOM 3048 C CA . ARG B 1 47 ? 17.469 -32.406 -14.273 1 47.69 47 ARG B CA 1
ATOM 3049 C C . ARG B 1 47 ? 16.828 -31.453 -15.273 1 47.69 47 ARG B C 1
ATOM 3051 O O . ARG B 1 47 ? 17.188 -30.281 -15.359 1 47.69 47 ARG B O 1
ATOM 3058 N N . ASN B 1 48 ? 16.438 -32.094 -16.344 1 41.59 48 ASN B N 1
ATOM 3059 C CA . ASN B 1 48 ? 15.688 -31.156 -17.188 1 41.59 48 ASN B CA 1
ATOM 3060 C C . ASN B 1 48 ? 14.781 -30.266 -16.359 1 41.59 48 ASN B C 1
ATOM 3062 O O . ASN B 1 48 ? 14.031 -30.75 -15.5 1 41.59 48 ASN B O 1
ATOM 3066 N N . ALA B 1 49 ? 15.133 -29.125 -16.141 1 41.41 49 ALA B N 1
ATOM 3067 C CA . ALA B 1 49 ? 14.32 -28.141 -15.406 1 41.41 49 ALA B CA 1
ATOM 3068 C C . ALA B 1 49 ? 12.836 -28.359 -15.672 1 41.41 49 ALA B C 1
ATOM 3070 O O . ALA B 1 49 ? 12.008 -28.219 -14.766 1 41.41 49 ALA B O 1
ATOM 3071 N N . ALA B 1 50 ? 12.562 -28.875 -16.844 1 40.59 50 ALA B N 1
ATOM 3072 C CA . ALA B 1 50 ? 11.18 -29.109 -17.234 1 40.59 50 ALA B CA 1
ATOM 3073 C C . ALA B 1 50 ? 10.609 -30.344 -16.531 1 40.59 50 ALA B C 1
ATOM 3075 O O . ALA B 1 50 ? 9.461 -30.328 -16.078 1 40.59 50 ALA B O 1
ATOM 3076 N N . ALA B 1 51 ? 11.367 -31.453 -16.5 1 42.22 51 ALA B N 1
ATOM 3077 C CA . ALA B 1 51 ? 10.914 -32.688 -15.836 1 42.22 51 ALA B CA 1
ATOM 3078 C C . ALA B 1 51 ? 10.859 -32.469 -14.328 1 42.22 51 ALA B C 1
ATOM 3080 O O . ALA B 1 51 ? 9.93 -32.969 -13.672 1 42.22 51 ALA B O 1
ATOM 3081 N N . ILE B 1 52 ? 11.836 -31.891 -13.789 1 40.28 52 ILE B N 1
ATOM 3082 C CA . ILE B 1 52 ? 11.75 -31.469 -12.398 1 40.28 52 ILE B CA 1
ATOM 3083 C C . ILE B 1 52 ? 10.586 -30.5 -12.219 1 40.28 52 ILE B C 1
ATOM 3085 O O . ILE B 1 52 ? 9.836 -30.609 -11.242 1 40.28 52 ILE B O 1
ATOM 3089 N N . ALA B 1 53 ? 10.453 -29.656 -13.117 1 40.34 53 ALA B N 1
ATOM 3090 C CA . ALA B 1 53 ? 9.289 -28.766 -13.133 1 40.34 53 ALA B CA 1
ATOM 3091 C C . ALA B 1 53 ? 7.992 -29.562 -13.227 1 40.34 53 ALA B C 1
ATOM 3093 O O . ALA B 1 53 ? 7.012 -29.25 -12.555 1 40.34 53 ALA B O 1
ATOM 3094 N N . LEU B 1 54 ? 7.977 -30.578 -14.133 1 39.97 54 LEU B N 1
ATOM 3095 C CA . LEU B 1 54 ? 6.809 -31.438 -14.281 1 39.97 54 LEU B CA 1
ATOM 3096 C C . LEU B 1 54 ? 6.566 -32.25 -13 1 39.97 54 LEU B C 1
ATOM 3098 O O . LEU B 1 54 ? 5.422 -32.375 -12.562 1 39.97 54 LEU B O 1
ATOM 3102 N N . ALA B 1 55 ? 7.523 -32.938 -12.672 1 39.28 55 ALA B N 1
ATOM 3103 C CA . ALA B 1 55 ? 7.41 -33.719 -11.438 1 39.28 55 ALA B CA 1
ATOM 3104 C C . ALA B 1 55 ? 7.191 -32.812 -10.234 1 39.28 55 ALA B C 1
ATOM 3106 O O . ALA B 1 55 ? 6.453 -33.188 -9.312 1 39.28 55 ALA B O 1
ATOM 3107 N N . LYS B 1 56 ? 8.031 -31.719 -10.141 1 40.22 56 LYS B N 1
ATOM 3108 C CA . LYS B 1 56 ? 7.957 -30.703 -9.086 1 40.22 56 LYS B CA 1
ATOM 3109 C C . LYS B 1 56 ? 6.867 -29.688 -9.383 1 40.22 56 LYS B C 1
ATOM 3111 O O . LYS B 1 56 ? 6.727 -28.688 -8.664 1 40.22 56 LYS B O 1
ATOM 3116 N N . ARG B 1 57 ? 6.629 -29.391 -10.531 1 43.16 57 ARG B N 1
ATOM 3117 C CA . ARG B 1 57 ? 5.457 -28.594 -10.891 1 43.16 57 ARG B CA 1
ATOM 3118 C C . ARG B 1 57 ? 4.383 -28.688 -9.812 1 43.16 57 ARG B C 1
ATOM 3120 O O . ARG B 1 57 ? 3.314 -28.094 -9.938 1 43.16 57 ARG B O 1
ATOM 3127 N N . SER B 1 58 ? 4.516 -29.734 -9.297 1 44.31 58 SER B N 1
ATOM 3128 C CA . SER B 1 58 ? 3.459 -30.047 -8.344 1 44.31 58 SER B CA 1
ATOM 3129 C C . SER B 1 58 ? 3.203 -28.875 -7.395 1 44.31 58 SER B C 1
ATOM 3131 O O . SER B 1 58 ? 3.453 -27.719 -7.742 1 44.31 58 SER B O 1
ATOM 3133 N N . GLY B 1 59 ? 2.926 -29.078 -5.949 1 56.19 59 GLY B N 1
ATOM 3134 C CA . GLY B 1 59 ? 2.174 -29.062 -4.707 1 56.19 59 GLY B CA 1
ATOM 3135 C C . GLY B 1 59 ? 2.547 -27.906 -3.805 1 56.19 59 GLY B C 1
ATOM 3136 O O . GLY B 1 59 ? 3.43 -27.109 -4.141 1 56.19 59 GLY B O 1
ATOM 3137 N N . ASP B 1 60 ? 1.975 -27.156 -3.625 1 79.06 60 ASP B N 1
ATOM 3138 C CA . ASP B 1 60 ? 1.941 -26.219 -2.504 1 79.06 60 ASP B CA 1
ATOM 3139 C C . ASP B 1 60 ? 1.728 -24.781 -2.99 1 79.06 60 ASP B C 1
ATOM 3141 O O . ASP B 1 60 ? 2.488 -23.891 -2.633 1 79.06 60 ASP B O 1
ATOM 3145 N N . MET B 1 61 ? 0.933 -24.672 -3.986 1 82.44 61 MET B N 1
ATOM 3146 C CA . MET B 1 61 ? 0.54 -23.359 -4.492 1 82.44 61 MET B CA 1
ATOM 3147 C C . MET B 1 61 ? -0.663 -22.812 -3.727 1 82.44 61 MET B C 1
ATOM 3149 O O . MET B 1 61 ? -1.683 -23.5 -3.604 1 82.44 61 MET B O 1
ATOM 3153 N N . LEU B 1 62 ? -0.388 -21.703 -3.213 1 93.06 62 LEU B N 1
ATOM 3154 C CA . LEU B 1 62 ? -1.452 -20.969 -2.545 1 93.06 62 LEU B CA 1
ATOM 3155 C C . LEU B 1 62 ? -1.938 -19.812 -3.416 1 93.06 62 LEU B C 1
ATOM 3157 O O . LEU B 1 62 ? -1.139 -18.984 -3.859 1 93.06 62 LEU B O 1
ATOM 3161 N N . GLY B 1 63 ? -3.229 -19.844 -3.801 1 93.5 63 GLY B N 1
ATOM 3162 C CA . GLY B 1 63 ? -3.822 -18.766 -4.566 1 93.5 63 GLY B CA 1
ATOM 3163 C C . GLY B 1 63 ? -4.441 -17.688 -3.693 1 93.5 63 GLY B C 1
ATOM 3164 O O . GLY B 1 63 ? -5.008 -17.984 -2.641 1 93.5 63 GLY B O 1
ATOM 3165 N N . LEU B 1 64 ? -4.344 -16.469 -4.184 1 95.19 64 LEU B N 1
ATOM 3166 C CA . LEU B 1 64 ? -5 -15.328 -3.543 1 95.19 64 LEU B CA 1
ATOM 3167 C C . LEU B 1 64 ? -5.785 -14.508 -4.562 1 95.19 64 LEU B C 1
ATOM 3169 O O . LEU B 1 64 ? -5.211 -13.984 -5.516 1 95.19 64 LEU B O 1
ATOM 3173 N N . LEU B 1 65 ? -7.074 -14.484 -4.422 1 94.38 65 LEU B N 1
ATOM 3174 C CA . LEU B 1 65 ? -7.914 -13.5 -5.098 1 94.38 65 LEU B CA 1
ATOM 3175 C C . LEU B 1 65 ? -8.164 -12.289 -4.203 1 94.38 65 LEU B C 1
ATOM 3177 O O . LEU B 1 65 ? -8.719 -12.422 -3.113 1 94.38 65 LEU B O 1
ATOM 3181 N N . THR B 1 66 ? -7.691 -11.148 -4.676 1 92.56 66 THR B N 1
ATOM 3182 C CA . THR B 1 66 ? -7.777 -9.969 -3.818 1 92.56 66 THR B CA 1
ATOM 3183 C C . THR B 1 66 ? -8.203 -8.75 -4.625 1 92.56 66 THR B C 1
ATOM 3185 O O . THR B 1 66 ? -8.578 -8.867 -5.793 1 92.56 66 THR B O 1
ATOM 3188 N N . GLY B 1 67 ? -8.375 -7.586 -3.922 1 88.94 67 GLY B N 1
ATOM 3189 C CA . GLY B 1 67 ? -8.656 -6.316 -4.57 1 88.94 67 GLY B CA 1
ATOM 3190 C C . GLY B 1 67 ? -7.41 -5.645 -5.121 1 88.94 67 GLY B C 1
ATOM 3191 O O . GLY B 1 67 ? -6.426 -6.312 -5.438 1 88.94 67 GLY B O 1
ATOM 3192 N N . ASN B 1 68 ? -7.539 -4.348 -5.324 1 85 68 ASN B N 1
ATOM 3193 C CA . ASN B 1 68 ? -6.453 -3.535 -5.863 1 85 68 ASN B CA 1
ATOM 3194 C C . ASN B 1 68 ? -5.25 -3.508 -4.922 1 85 68 ASN B C 1
ATOM 3196 O O . ASN B 1 68 ? -5.328 -2.951 -3.828 1 85 68 ASN B O 1
ATOM 3200 N N . LEU B 1 69 ? -4.141 -3.977 -5.473 1 85.31 69 LEU B N 1
ATOM 3201 C CA . LEU B 1 69 ? -2.947 -4.113 -4.645 1 85.31 69 LEU B CA 1
ATOM 3202 C C . LEU B 1 69 ? -2.393 -2.746 -4.258 1 85.31 69 LEU B C 1
ATOM 3204 O O . LEU B 1 69 ? -1.614 -2.635 -3.309 1 85.31 69 LEU B O 1
ATOM 3208 N N . ALA B 1 70 ? -2.764 -1.72 -4.969 1 84.62 70 ALA B N 1
ATOM 3209 C CA . ALA B 1 70 ? -2.26 -0.389 -4.641 1 84.62 70 ALA B CA 1
ATOM 3210 C C . ALA B 1 70 ? -3.039 0.221 -3.479 1 84.62 70 ALA B C 1
ATOM 3212 O O . ALA B 1 70 ? -2.641 1.252 -2.93 1 84.62 70 ALA B O 1
ATOM 3213 N N . ASP B 1 71 ? -4.141 -0.386 -3.139 1 90.56 71 ASP B N 1
ATOM 3214 C CA . ASP B 1 71 ? -4.871 0.012 -1.94 1 90.56 71 ASP B CA 1
ATOM 3215 C C . ASP B 1 71 ? -4.23 -0.574 -0.685 1 90.56 71 ASP B C 1
ATOM 3217 O O . ASP B 1 71 ? -4.016 -1.785 -0.598 1 90.56 71 ASP B O 1
ATOM 3221 N N . PRO B 1 72 ? -3.973 0.343 0.29 1 93.12 72 PRO B N 1
ATOM 3222 C CA . PRO B 1 72 ? -3.225 -0.129 1.456 1 93.12 72 PRO B CA 1
ATOM 3223 C C . PRO B 1 72 ? -3.943 -1.249 2.207 1 93.12 72 PRO B C 1
ATOM 3225 O O . PRO B 1 72 ? -3.297 -2.092 2.834 1 93.12 72 PRO B O 1
ATOM 3228 N N . PHE B 1 73 ? -5.242 -1.28 2.146 1 93.69 73 PHE B N 1
ATOM 3229 C CA . PHE B 1 73 ? -5.992 -2.354 2.795 1 93.69 73 PHE B CA 1
ATOM 3230 C C . PHE B 1 73 ? -5.68 -3.697 2.146 1 93.69 73 PHE B C 1
ATOM 3232 O O . PHE B 1 73 ? -5.387 -4.672 2.838 1 93.69 73 PHE B O 1
ATOM 3239 N N . PHE B 1 74 ? -5.652 -3.727 0.917 1 93.25 74 PHE B N 1
ATOM 3240 C CA . PHE B 1 74 ? -5.453 -4.977 0.193 1 93.25 74 PHE B CA 1
ATOM 3241 C C . PHE B 1 74 ? -3.975 -5.348 0.151 1 93.25 74 PHE B C 1
ATOM 3243 O O . PHE B 1 74 ? -3.627 -6.531 0.113 1 93.25 74 PHE B O 1
ATOM 3250 N N . ALA B 1 75 ? -3.18 -4.332 0.174 1 90.5 75 ALA B N 1
ATOM 3251 C CA . ALA B 1 75 ? -1.753 -4.617 0.3 1 90.5 75 ALA B CA 1
ATOM 3252 C C . ALA B 1 75 ? -1.456 -5.375 1.592 1 90.5 75 ALA B C 1
ATOM 3254 O O . ALA B 1 75 ? -0.667 -6.32 1.596 1 90.5 75 ALA B O 1
ATOM 3255 N N . ARG B 1 76 ? -2.076 -4.957 2.68 1 93.06 76 ARG B N 1
ATOM 3256 C CA . ARG B 1 76 ? -1.896 -5.613 3.969 1 93.06 76 ARG B CA 1
ATOM 3257 C C . ARG B 1 76 ? -2.488 -7.02 3.953 1 93.06 76 ARG B C 1
ATOM 3259 O O . ARG B 1 76 ? -1.932 -7.941 4.555 1 93.06 76 ARG B O 1
ATOM 3266 N N . LEU B 1 77 ? -3.613 -7.125 3.322 1 95.25 77 LEU B N 1
ATOM 3267 C CA . LEU B 1 77 ? -4.211 -8.445 3.15 1 95.25 77 LEU B CA 1
ATOM 3268 C C . LEU B 1 77 ? -3.254 -9.383 2.43 1 95.25 77 LEU B C 1
ATOM 3270 O O . LEU B 1 77 ? -2.98 -10.492 2.908 1 95.25 77 LEU B O 1
ATOM 3274 N N . ALA B 1 78 ? -2.713 -8.906 1.323 1 92.56 78 ALA B N 1
ATOM 3275 C CA . ALA B 1 78 ? -1.783 -9.703 0.528 1 92.56 78 ALA B CA 1
ATOM 3276 C C . ALA B 1 78 ? -0.526 -10.039 1.325 1 92.56 78 ALA B C 1
ATOM 3278 O O . ALA B 1 78 ? 0.012 -11.141 1.213 1 92.56 78 ALA B O 1
ATOM 3279 N N . ARG B 1 79 ? -0.085 -9.102 2.111 1 90.38 79 ARG B N 1
ATOM 3280 C CA . ARG B 1 79 ? 1.092 -9.32 2.943 1 90.38 79 ARG B CA 1
ATOM 3281 C C . ARG B 1 79 ? 0.852 -10.453 3.938 1 90.38 79 ARG B C 1
ATOM 3283 O O . ARG B 1 79 ? 1.735 -11.281 4.168 1 90.38 79 ARG B O 1
ATOM 3290 N N . GLY B 1 80 ? -0.298 -10.461 4.59 1 94.19 80 GLY B N 1
ATOM 3291 C CA . GLY B 1 80 ? -0.636 -11.531 5.512 1 94.19 80 GLY B CA 1
ATOM 3292 C C . GLY B 1 80 ? -0.593 -12.906 4.871 1 94.19 80 GLY B C 1
ATOM 3293 O O . GLY B 1 80 ? -0.047 -13.852 5.445 1 94.19 80 GLY B O 1
ATOM 3294 N N . VAL B 1 81 ? -1.124 -12.984 3.652 1 95.25 81 VAL B N 1
ATOM 3295 C CA . VAL B 1 81 ? -1.136 -14.25 2.926 1 95.25 81 VAL B CA 1
ATOM 3296 C C . VAL B 1 81 ? 0.287 -14.625 2.514 1 95.25 81 VAL B C 1
ATOM 3298 O O . VAL B 1 81 ? 0.689 -15.781 2.627 1 95.25 81 VAL B O 1
ATOM 3301 N N . GLU B 1 82 ? 1.008 -13.648 2.029 1 90.06 82 GLU B N 1
ATOM 3302 C CA . GLU B 1 82 ? 2.385 -13.867 1.598 1 90.06 82 GLU B CA 1
ATOM 3303 C C . GLU B 1 82 ? 3.25 -14.375 2.748 1 90.06 82 GLU B C 1
ATOM 3305 O O . GLU B 1 82 ? 4.098 -15.25 2.555 1 90.06 82 GLU B O 1
ATOM 3310 N N . ASP B 1 83 ? 3.084 -13.828 3.906 1 90.06 83 ASP B N 1
ATOM 3311 C CA . ASP B 1 83 ? 3.838 -14.234 5.086 1 90.06 83 ASP B CA 1
ATOM 3312 C C . ASP B 1 83 ? 3.652 -15.727 5.359 1 90.06 83 ASP B C 1
ATOM 3314 O O . ASP B 1 83 ? 4.625 -16.438 5.609 1 90.06 83 ASP B O 1
ATOM 3318 N N . VAL B 1 84 ? 2.457 -16.141 5.332 1 93.31 84 VAL B N 1
ATOM 3319 C CA . VAL B 1 84 ? 2.148 -17.547 5.586 1 93.31 84 VAL B CA 1
ATOM 3320 C C . VAL B 1 84 ? 2.717 -18.422 4.465 1 93.31 84 VAL B C 1
ATOM 3322 O O . VAL B 1 84 ? 3.307 -19.469 4.719 1 93.31 84 VAL B O 1
ATOM 3325 N N . SER B 1 85 ? 2.459 -17.938 3.221 1 90 85 SER B N 1
ATOM 3326 C CA . SER B 1 85 ? 2.977 -18.672 2.076 1 90 85 SER B CA 1
ATOM 3327 C C . SER B 1 85 ? 4.484 -18.875 2.184 1 90 85 SER B C 1
ATOM 3329 O O . SER B 1 85 ? 4.988 -19.969 1.922 1 90 85 SER B O 1
ATOM 3331 N N . ARG B 1 86 ? 5.137 -17.906 2.547 1 82.62 86 ARG B N 1
ATOM 3332 C CA . ARG B 1 86 ? 6.586 -17.969 2.684 1 82.62 86 ARG B CA 1
ATOM 3333 C C . ARG B 1 86 ? 6.996 -18.906 3.809 1 82.62 86 ARG B C 1
ATOM 3335 O O . ARG B 1 86 ? 7.859 -19.766 3.619 1 82.62 86 ARG B O 1
ATOM 3342 N N . LYS B 1 87 ? 6.441 -18.797 4.918 1 86.19 87 LYS B N 1
ATOM 3343 C CA . LYS B 1 87 ? 6.777 -19.609 6.09 1 86.19 87 LYS B CA 1
ATOM 3344 C C . LYS B 1 87 ? 6.512 -21.094 5.832 1 86.19 87 LYS B C 1
ATOM 3346 O O . LYS B 1 87 ? 7.246 -21.953 6.324 1 86.19 87 LYS B O 1
ATOM 3351 N N . GLN B 1 88 ? 5.5 -21.328 5.078 1 88.69 88 GLN B N 1
ATOM 3352 C CA . GLN B 1 88 ? 5.113 -22.703 4.832 1 88.69 88 GLN B CA 1
ATOM 3353 C C . GLN B 1 88 ? 5.648 -23.203 3.49 1 88.69 88 GLN B C 1
ATOM 3355 O O . GLN B 1 88 ? 5.324 -24.297 3.053 1 88.69 88 GLN B O 1
ATOM 3360 N N . GLN B 1 89 ? 6.371 -22.266 2.846 1 80.56 89 GLN B N 1
ATOM 3361 C CA . GLN B 1 89 ? 7.066 -22.578 1.603 1 80.56 89 GLN B CA 1
ATOM 3362 C C . GLN B 1 89 ? 6.082 -22.906 0.484 1 80.56 89 GLN B C 1
ATOM 3364 O O . GLN B 1 89 ? 6.254 -23.891 -0.238 1 80.56 89 GLN B O 1
ATOM 3369 N N . TYR B 1 90 ? 4.953 -22.266 0.533 1 83.69 90 TYR B N 1
ATOM 3370 C CA . TYR B 1 90 ? 4.016 -22.297 -0.583 1 83.69 90 TYR B CA 1
ATOM 3371 C C . TYR B 1 90 ? 4.328 -21.219 -1.601 1 83.69 90 TYR B C 1
ATOM 3373 O O . TYR B 1 90 ? 4.766 -20.125 -1.233 1 83.69 90 TYR B O 1
ATOM 3381 N N . ARG B 1 91 ? 4.004 -21.562 -2.818 1 76.5 91 ARG B N 1
ATOM 3382 C CA . ARG B 1 91 ? 4.02 -20.547 -3.861 1 76.5 91 ARG B CA 1
ATOM 3383 C C . ARG B 1 91 ? 2.738 -19.719 -3.838 1 76.5 91 ARG B C 1
ATOM 3385 O O . ARG B 1 91 ? 1.639 -20.266 -3.773 1 76.5 91 ARG B O 1
ATOM 3392 N N . LEU B 1 92 ? 3.014 -18.391 -3.918 1 87.81 92 LEU B N 1
ATOM 3393 C CA . LEU B 1 92 ? 1.825 -17.547 -3.861 1 87.81 92 LEU B CA 1
ATOM 3394 C C . LEU B 1 92 ? 1.463 -17.031 -5.25 1 87.81 92 LEU B C 1
ATOM 3396 O O . LEU B 1 92 ? 2.273 -16.375 -5.898 1 87.81 92 LEU B O 1
ATOM 3400 N N . MET B 1 93 ? 0.291 -17.375 -5.699 1 85.5 93 MET B N 1
ATOM 3401 C CA . MET B 1 93 ? -0.286 -16.812 -6.922 1 85.5 93 MET B CA 1
ATOM 3402 C C . MET B 1 93 ? -1.349 -15.773 -6.598 1 85.5 93 MET B C 1
ATOM 3404 O O . MET B 1 93 ? -2.271 -16.047 -5.828 1 85.5 93 MET B O 1
ATOM 3408 N N . VAL B 1 94 ? -1.198 -14.641 -7.25 1 87.81 94 VAL B N 1
ATOM 3409 C CA . VAL B 1 94 ? -2.086 -13.539 -6.879 1 87.81 94 VAL B CA 1
ATOM 3410 C C . VAL B 1 94 ? -2.891 -13.094 -8.102 1 87.81 94 VAL B C 1
ATOM 3412 O O . VAL B 1 94 ? -2.344 -12.953 -9.195 1 87.81 94 VAL B O 1
ATOM 3415 N N . CYS B 1 95 ? -4.184 -12.875 -7.871 1 83.88 95 CYS B N 1
ATOM 3416 C CA . CYS B 1 95 ? -5.094 -12.273 -8.844 1 83.88 95 CYS B CA 1
ATOM 3417 C C . CYS B 1 95 ? -5.914 -11.156 -8.211 1 83.88 95 CYS B C 1
ATOM 3419 O O . CYS B 1 95 ? -6.305 -11.25 -7.043 1 83.88 95 CYS B O 1
ATOM 3421 N N . SER B 1 96 ? -6.094 -10.133 -9.039 1 84.62 96 SER B N 1
ATOM 3422 C CA . SER B 1 96 ? -6.949 -9.047 -8.57 1 84.62 96 SER B CA 1
ATOM 3423 C C . SER B 1 96 ? -8.328 -9.102 -9.219 1 84.62 96 SER B C 1
ATOM 3425 O O . SER B 1 96 ? -8.43 -9.219 -10.445 1 84.62 96 SER B O 1
ATOM 3427 N N . GLY B 1 97 ? -9.375 -9.031 -8.414 1 82.19 97 GLY B N 1
ATOM 3428 C CA . GLY B 1 97 ? -10.742 -9.07 -8.914 1 82.19 97 GLY B CA 1
ATOM 3429 C C . GLY B 1 97 ? -11.375 -7.699 -9.031 1 82.19 97 GLY B C 1
ATOM 3430 O O . GLY B 1 97 ? -12.398 -7.539 -9.703 1 82.19 97 GLY B O 1
ATOM 3431 N N . GLY B 1 98 ? -10.844 -6.688 -8.32 1 79 98 GLY B N 1
ATOM 3432 C CA . GLY B 1 98 ? -11.195 -5.289 -8.484 1 79 98 GLY B CA 1
ATOM 3433 C C . GLY B 1 98 ? -12.625 -4.98 -8.086 1 79 98 GLY B C 1
ATOM 3434 O O . GLY B 1 98 ? -13.273 -4.121 -8.688 1 79 98 GLY B O 1
ATOM 3435 N N . HIS B 1 99 ? -13.289 -5.715 -7.332 1 88.62 99 HIS B N 1
ATOM 3436 C CA . HIS B 1 99 ? -14.672 -5.543 -6.902 1 88.62 99 HIS B CA 1
ATOM 3437 C C . HIS B 1 99 ? -15.633 -5.613 -8.086 1 88.62 99 HIS B C 1
ATOM 3439 O O . HIS B 1 99 ? -16.547 -4.805 -8.195 1 88.62 99 HIS B O 1
ATOM 3445 N N . ASP B 1 100 ? -15.344 -6.406 -8.953 1 90.12 100 ASP B N 1
ATOM 3446 C CA . ASP B 1 100 ? -16.156 -6.684 -10.141 1 90.12 100 ASP B CA 1
ATOM 3447 C C . ASP B 1 100 ? -16.484 -8.164 -10.242 1 90.12 100 ASP B C 1
ATOM 3449 O O . ASP B 1 100 ? -15.594 -9.016 -10.203 1 90.12 100 ASP B O 1
ATOM 3453 N N . GLU B 1 101 ? -17.781 -8.422 -10.391 1 93 101 GLU B N 1
ATOM 3454 C CA . GLU B 1 101 ? -18.25 -9.805 -10.336 1 93 101 GLU B CA 1
ATOM 3455 C C . GLU B 1 101 ? -17.578 -10.656 -11.398 1 93 101 GLU B C 1
ATOM 3457 O O . GLU B 1 101 ? -17.078 -11.75 -11.102 1 93 101 GLU B O 1
ATOM 3462 N N . GLU B 1 102 ? -17.516 -10.164 -12.586 1 89.81 102 GLU B N 1
ATOM 3463 C CA . GLU B 1 102 ? -16.922 -10.922 -13.688 1 89.81 102 GLU B CA 1
ATOM 3464 C C . GLU B 1 102 ? -15.43 -11.117 -13.484 1 89.81 102 GLU B C 1
ATOM 3466 O O . GLU B 1 102 ? -14.891 -12.195 -13.75 1 89.81 102 GLU B O 1
ATOM 3471 N N . MET B 1 103 ? -14.797 -10.148 -13.008 1 86.19 103 MET B N 1
ATOM 3472 C CA . MET B 1 103 ? -13.359 -10.227 -12.781 1 86.19 103 MET B CA 1
ATOM 3473 C C . MET B 1 103 ? -13.039 -11.164 -11.625 1 86.19 103 MET B C 1
ATOM 3475 O O . MET B 1 103 ? -12.055 -11.898 -11.664 1 86.19 103 MET B O 1
ATOM 3479 N N . GLU B 1 104 ? -13.844 -11.094 -10.602 1 92.75 104 GLU B N 1
ATOM 3480 C CA . GLU B 1 104 ? -13.664 -12 -9.469 1 92.75 104 GLU B CA 1
ATOM 3481 C C . GLU B 1 104 ? -13.859 -13.453 -9.891 1 92.75 104 GLU B C 1
ATOM 3483 O O . GLU B 1 104 ? -13.078 -14.328 -9.516 1 92.75 104 GLU B O 1
ATOM 3488 N N . LYS B 1 105 ? -14.883 -13.664 -10.688 1 91.81 105 LYS B N 1
ATOM 3489 C CA . LYS B 1 105 ? -15.141 -15.008 -11.203 1 91.81 105 LYS B CA 1
ATOM 3490 C C . LYS B 1 105 ? -13.977 -15.492 -12.062 1 91.81 105 LYS B C 1
ATOM 3492 O O . LYS B 1 105 ? -13.492 -16.609 -11.883 1 91.81 105 LYS B O 1
ATOM 3497 N N . ALA B 1 106 ? -13.57 -14.664 -12.938 1 83.81 106 ALA B N 1
ATOM 3498 C CA . ALA B 1 106 ? -12.469 -15.008 -13.82 1 83.81 106 ALA B CA 1
ATOM 3499 C C . ALA B 1 106 ? -11.195 -15.297 -13.031 1 83.81 106 ALA B C 1
ATOM 3501 O O . ALA B 1 106 ? -10.445 -16.219 -13.367 1 83.81 106 ALA B O 1
ATOM 3502 N N . GLY B 1 107 ? -10.969 -14.469 -12.023 1 85.19 107 GLY B N 1
ATOM 3503 C CA . GLY B 1 107 ? -9.805 -14.68 -11.18 1 85.19 107 GLY B CA 1
ATOM 3504 C C . GLY B 1 107 ? -9.836 -16 -10.438 1 85.19 107 GLY B C 1
ATOM 3505 O O . GLY B 1 107 ? -8.836 -16.719 -10.383 1 85.19 107 GLY B O 1
ATOM 3506 N N . LEU B 1 108 ? -10.953 -16.297 -9.891 1 90.44 108 LEU B N 1
ATOM 3507 C CA . LEU B 1 108 ? -11.102 -17.547 -9.148 1 90.44 108 LEU B CA 1
ATOM 3508 C C . LEU B 1 108 ? -10.945 -18.75 -10.078 1 90.44 108 LEU B C 1
ATOM 3510 O O . LEU B 1 108 ? -10.234 -19.703 -9.75 1 90.44 108 LEU B O 1
ATOM 3514 N N . ASP B 1 109 ? -11.609 -18.703 -11.203 1 85.56 109 ASP B N 1
ATOM 3515 C CA . ASP B 1 109 ? -11.469 -19.75 -12.203 1 85.56 109 ASP B CA 1
ATOM 3516 C C . ASP B 1 109 ? -10.008 -19.938 -12.609 1 85.56 109 ASP B C 1
ATOM 3518 O O . ASP B 1 109 ? -9.531 -21.062 -12.75 1 85.56 109 ASP B O 1
ATOM 3522 N N . PHE B 1 110 ? -9.445 -18.906 -12.742 1 77.94 110 PHE B N 1
ATOM 3523 C CA . PHE B 1 110 ? -8.047 -18.922 -13.148 1 77.94 110 PHE B CA 1
ATOM 3524 C C . PHE B 1 110 ? -7.184 -19.625 -12.102 1 77.94 110 PHE B C 1
ATOM 3526 O O . PHE B 1 110 ? -6.391 -20.5 -12.438 1 77.94 110 PHE B O 1
ATOM 3533 N N . LEU B 1 111 ? -7.266 -19.188 -10.867 1 84.56 111 LEU B N 1
ATOM 3534 C CA . LEU B 1 111 ? -6.488 -19.797 -9.789 1 84.56 111 LEU B CA 1
ATOM 3535 C C . LEU B 1 111 ? -6.727 -21.297 -9.719 1 84.56 111 LEU B C 1
ATOM 3537 O O . LEU B 1 111 ? -5.781 -22.062 -9.562 1 84.56 111 LEU B O 1
ATOM 3541 N N . ILE B 1 112 ? -7.953 -21.703 -9.844 1 84.31 112 ILE B N 1
ATOM 3542 C CA . ILE B 1 112 ? -8.312 -23.125 -9.789 1 84.31 112 ILE B CA 1
ATOM 3543 C C . ILE B 1 112 ? -7.703 -23.859 -10.977 1 84.31 112 ILE B C 1
ATOM 3545 O O . ILE B 1 112 ? -7.07 -24.906 -10.797 1 84.31 112 ILE B O 1
ATOM 3549 N N . ASN B 1 113 ? -7.855 -23.281 -12.086 1 73.31 113 ASN B N 1
ATOM 3550 C CA . ASN B 1 113 ? -7.383 -23.922 -13.305 1 73.31 113 ASN B CA 1
ATOM 3551 C C . ASN B 1 113 ? -5.859 -24.016 -13.336 1 73.31 113 ASN B C 1
ATOM 3553 O O . ASN B 1 113 ? -5.297 -24.875 -14.016 1 73.31 113 ASN B O 1
ATOM 3557 N N . GLN B 1 114 ? -5.207 -23.125 -12.594 1 71.44 114 GLN B N 1
ATOM 3558 C CA . GLN B 1 114 ? -3.75 -23.109 -12.555 1 71.44 114 GLN B CA 1
ATOM 3559 C C . GLN B 1 114 ? -3.223 -24.141 -11.562 1 71.44 114 GLN B C 1
ATOM 3561 O O . GLN B 1 114 ? -2.01 -24.328 -11.445 1 71.44 114 GLN B O 1
ATOM 3566 N N . GLY B 1 115 ? -4.07 -24.703 -10.852 1 74.5 115 GLY B N 1
ATOM 3567 C CA . GLY B 1 115 ? -3.662 -25.828 -10.016 1 74.5 115 GLY B CA 1
ATOM 3568 C C . GLY B 1 115 ? -3.354 -25.422 -8.586 1 74.5 115 GLY B C 1
ATOM 3569 O O . GLY B 1 115 ? -2.605 -26.109 -7.887 1 74.5 115 GLY B O 1
ATOM 3570 N N . CYS B 1 116 ? -3.814 -24.219 -8.195 1 84.75 116 CYS B N 1
ATOM 3571 C CA . CYS B 1 116 ? -3.678 -23.891 -6.781 1 84.75 116 CYS B CA 1
ATOM 3572 C C . CYS B 1 116 ? -4.355 -24.938 -5.91 1 84.75 116 CYS B C 1
ATOM 3574 O O . CYS B 1 116 ? -5.48 -25.359 -6.195 1 84.75 116 CYS B O 1
ATOM 3576 N N . GLU B 1 117 ? -3.619 -25.375 -4.926 1 89.25 117 GLU B N 1
ATOM 3577 C CA . GLU B 1 117 ? -4.137 -26.422 -4.039 1 89.25 117 GLU B CA 1
ATOM 3578 C C . GLU B 1 117 ? -4.965 -25.812 -2.906 1 89.25 117 GLU B C 1
ATOM 3580 O O . GLU B 1 117 ? -5.832 -26.484 -2.342 1 89.25 117 GLU B O 1
ATOM 3585 N N . ALA B 1 118 ? -4.633 -24.656 -2.545 1 95.62 118 ALA B N 1
ATOM 3586 C CA . ALA B 1 118 ? -5.355 -23.859 -1.56 1 95.62 118 ALA B CA 1
ATOM 3587 C C . ALA B 1 118 ? -5.57 -22.438 -2.062 1 95.62 118 ALA B C 1
ATOM 3589 O O . ALA B 1 118 ? -4.75 -21.906 -2.818 1 95.62 118 ALA B O 1
ATOM 3590 N N . ILE B 1 119 ? -6.766 -21.844 -1.667 1 96.62 119 ILE B N 1
ATOM 3591 C CA . ILE B 1 119 ? -7.062 -20.5 -2.174 1 96.62 119 ILE B CA 1
ATOM 3592 C C . ILE B 1 119 ? -7.688 -19.656 -1.066 1 96.62 119 ILE B C 1
ATOM 3594 O O . ILE B 1 119 ? -8.586 -20.109 -0.36 1 96.62 119 ILE B O 1
ATOM 3598 N N . VAL B 1 120 ? -7.133 -18.516 -0.904 1 98 120 VAL B N 1
ATOM 3599 C CA . VAL B 1 120 ? -7.766 -17.469 -0.11 1 98 120 VAL B CA 1
ATOM 3600 C C . VAL B 1 120 ? -8.516 -16.5 -1.029 1 98 120 VAL B C 1
ATOM 3602 O O . VAL B 1 120 ? -7.945 -15.977 -1.989 1 98 120 VAL B O 1
ATOM 3605 N N . VAL B 1 121 ? -9.797 -16.234 -0.68 1 97.75 121 VAL B N 1
ATOM 3606 C CA . VAL B 1 121 ? -10.641 -15.461 -1.595 1 97.75 121 VAL B CA 1
ATOM 3607 C C . VAL B 1 121 ? -11.195 -14.234 -0.878 1 97.75 121 VAL B C 1
ATOM 3609 O O . VAL B 1 121 ? -11.922 -14.367 0.111 1 97.75 121 VAL B O 1
ATOM 3612 N N . HIS B 1 122 ? -10.805 -13.141 -1.36 1 97.12 122 HIS B N 1
ATOM 3613 C CA . HIS B 1 122 ? -11.57 -11.93 -1.099 1 97.12 122 HIS B CA 1
ATOM 3614 C C . HIS B 1 122 ? -12.43 -11.547 -2.303 1 97.12 122 HIS B C 1
ATOM 3616 O O . HIS B 1 122 ? -11.906 -11.062 -3.312 1 97.12 122 HIS B O 1
ATOM 3622 N N . ALA B 1 123 ? -13.758 -11.695 -2.176 1 95.12 123 ALA B N 1
ATOM 3623 C CA . ALA B 1 123 ? -14.727 -11.383 -3.229 1 95.12 123 ALA B CA 1
ATOM 3624 C C . ALA B 1 123 ? -15.938 -10.656 -2.662 1 95.12 123 ALA B C 1
ATOM 3626 O O . ALA B 1 123 ? -16.688 -11.227 -1.859 1 95.12 123 ALA B O 1
ATOM 3627 N N . SER B 1 124 ? -16.062 -9.469 -3.156 1 92.75 124 SER B N 1
ATOM 3628 C CA . SER B 1 124 ? -17.141 -8.648 -2.613 1 92.75 124 SER B CA 1
ATOM 3629 C C . SER B 1 124 ? -18.375 -8.688 -3.518 1 92.75 124 SER B C 1
ATOM 3631 O O . SER B 1 124 ? -19.484 -8.367 -3.08 1 92.75 124 SER B O 1
ATOM 3633 N N . ARG B 1 125 ? -18.188 -9.125 -4.754 1 94.19 125 ARG B N 1
ATOM 3634 C CA . ARG B 1 125 ? -19.281 -8.938 -5.711 1 94.19 125 ARG B CA 1
ATOM 3635 C C . ARG B 1 125 ? -19.812 -10.289 -6.18 1 94.19 125 ARG B C 1
ATOM 3637 O O . ARG B 1 125 ? -20.938 -10.367 -6.688 1 94.19 125 ARG B O 1
ATOM 3644 N N . LEU B 1 126 ? -19.078 -11.328 -6.051 1 94.75 126 LEU B N 1
ATOM 3645 C CA . LEU B 1 126 ? -19.578 -12.656 -6.383 1 94.75 126 LEU B CA 1
ATOM 3646 C C . LEU B 1 126 ? -20.734 -13.039 -5.465 1 94.75 126 LEU B C 1
ATOM 3648 O O . LEU B 1 126 ? -20.656 -12.883 -4.246 1 94.75 126 LEU B O 1
ATOM 3652 N N . PRO B 1 127 ? -21.781 -13.555 -6.035 1 95.5 127 PRO B N 1
ATOM 3653 C CA . PRO B 1 127 ? -22.891 -13.961 -5.188 1 95.5 127 PRO B CA 1
ATOM 3654 C C . PRO B 1 127 ? -22.531 -15.109 -4.246 1 95.5 127 PRO B C 1
ATOM 3656 O O . PRO B 1 127 ? -21.703 -15.961 -4.59 1 95.5 127 PRO B O 1
ATOM 3659 N N . ASP B 1 128 ? -23.266 -15.18 -3.129 1 96 128 ASP B N 1
ATOM 3660 C CA . ASP B 1 128 ? -23.016 -16.219 -2.129 1 96 128 ASP B CA 1
ATOM 3661 C C . ASP B 1 128 ? -23.141 -17.609 -2.74 1 96 128 ASP B C 1
ATOM 3663 O O . ASP B 1 128 ? -22.312 -18.484 -2.486 1 96 128 ASP B O 1
ATOM 3667 N N . LYS B 1 129 ? -24.141 -17.75 -3.527 1 95.31 129 LYS B N 1
ATOM 3668 C CA . LYS B 1 129 ? -24.422 -19.062 -4.125 1 95.31 129 LYS B CA 1
ATOM 3669 C C . LYS B 1 129 ? -23.266 -19.516 -5.008 1 95.31 129 LYS B C 1
ATOM 3671 O O . LYS B 1 129 ? -22.922 -20.688 -5.039 1 95.31 129 LYS B O 1
ATOM 3676 N N . GLU B 1 130 ? -22.719 -18.578 -5.691 1 94.94 130 GLU B N 1
ATOM 3677 C CA . GLU B 1 130 ? -21.609 -18.906 -6.566 1 94.94 130 GLU B CA 1
ATOM 3678 C C . GLU B 1 130 ? -20.375 -19.297 -5.766 1 94.94 130 GLU B C 1
ATOM 3680 O O . GLU B 1 130 ? -19.672 -20.25 -6.117 1 94.94 130 GLU B O 1
ATOM 3685 N N . LEU B 1 131 ? -20.062 -18.594 -4.707 1 96.38 131 LEU B N 1
ATOM 3686 C CA . LEU B 1 131 ? -18.922 -18.922 -3.85 1 96.38 131 LEU B CA 1
ATOM 3687 C C . LEU B 1 131 ? -19.109 -20.281 -3.191 1 96.38 131 LEU B C 1
ATOM 3689 O O . LEU B 1 131 ? -18.156 -21.047 -3.047 1 96.38 131 LEU B O 1
ATOM 3693 N N . GLN B 1 132 ? -20.344 -20.578 -2.83 1 94.94 132 GLN B N 1
ATOM 3694 C CA . GLN B 1 132 ? -20.641 -21.875 -2.248 1 94.94 132 GLN B CA 1
ATOM 3695 C C . GLN B 1 132 ? -20.422 -23 -3.26 1 94.94 132 GLN B C 1
ATOM 3697 O O . GLN B 1 132 ? -19.953 -24.078 -2.902 1 94.94 132 GLN B O 1
ATOM 3702 N N . ARG B 1 133 ? -20.766 -22.719 -4.488 1 93.06 133 ARG B N 1
ATOM 3703 C CA . ARG B 1 133 ? -20.531 -23.688 -5.547 1 93.06 133 ARG B CA 1
ATOM 3704 C C . ARG B 1 133 ? -19.047 -23.953 -5.719 1 93.06 133 ARG B C 1
ATOM 3706 O O . ARG B 1 133 ? -18.625 -25.109 -5.828 1 93.06 133 ARG B O 1
ATOM 3713 N N . TYR B 1 134 ? -18.266 -22.906 -5.789 1 93.12 134 TYR B N 1
ATOM 3714 C CA . TYR B 1 134 ? -16.812 -23.078 -5.871 1 93.12 134 TYR B CA 1
ATOM 3715 C C . TYR B 1 134 ? -16.297 -23.891 -4.691 1 93.12 134 TYR B C 1
ATOM 3717 O O . TYR B 1 134 ? -15.492 -24.812 -4.867 1 93.12 134 TYR B O 1
ATOM 3725 N N . ALA B 1 135 ? -16.766 -23.547 -3.482 1 92.69 135 ALA B N 1
ATOM 3726 C CA . ALA B 1 135 ? -16.297 -24.172 -2.252 1 92.69 135 ALA B CA 1
ATOM 3727 C C . ALA B 1 135 ? -16.656 -25.656 -2.227 1 92.69 135 ALA B C 1
ATOM 3729 O O . ALA B 1 135 ? -15.914 -26.469 -1.661 1 92.69 135 ALA B O 1
ATOM 3730 N N . ALA B 1 136 ? -17.766 -26 -2.791 1 90.31 136 ALA B N 1
ATOM 3731 C CA . ALA B 1 136 ? -18.188 -27.406 -2.842 1 90.31 136 ALA B CA 1
ATOM 3732 C C . ALA B 1 136 ? -17.234 -28.25 -3.676 1 90.31 136 ALA B C 1
ATOM 3734 O O . ALA B 1 136 ? -17 -29.422 -3.379 1 90.31 136 ALA B O 1
ATOM 3735 N N . HIS B 1 137 ? -16.641 -27.625 -4.621 1 89.69 137 HIS B N 1
ATOM 3736 C CA . HIS B 1 137 ? -15.766 -28.344 -5.543 1 89.69 137 HIS B CA 1
ATOM 3737 C C . HIS B 1 137 ? -14.297 -28.109 -5.219 1 89.69 137 HIS B C 1
ATOM 3739 O O . HIS B 1 137 ? -13.414 -28.766 -5.781 1 89.69 137 HIS B O 1
ATOM 3745 N N . PHE B 1 138 ? -14.047 -27.156 -4.387 1 91.56 138 PHE B N 1
ATOM 3746 C CA . PHE B 1 138 ? -12.695 -26.812 -3.959 1 91.56 138 PHE B CA 1
ATOM 3747 C C . PHE B 1 138 ? -12.625 -26.688 -2.443 1 91.56 138 PHE B C 1
ATOM 3749 O O . PHE B 1 138 ? -12.672 -25.578 -1.908 1 91.56 138 PHE B O 1
ATOM 3756 N N . PRO B 1 139 ? -12.398 -27.766 -1.74 1 88.56 139 PRO B N 1
ATOM 3757 C CA . PRO B 1 139 ? -12.547 -27.797 -0.283 1 88.56 139 PRO B CA 1
ATOM 3758 C C . PRO B 1 139 ? -11.57 -26.875 0.428 1 88.56 139 PRO B C 1
ATOM 3760 O O . PRO B 1 139 ? -11.852 -26.391 1.53 1 88.56 139 PRO B O 1
ATOM 3763 N N . ALA B 1 140 ? -10.438 -26.562 -0.174 1 95.62 140 ALA B N 1
ATOM 3764 C CA . ALA B 1 140 ? -9.422 -25.734 0.468 1 95.62 140 ALA B CA 1
ATOM 3765 C C . ALA B 1 140 ? -9.562 -24.281 0.05 1 95.62 140 ALA B C 1
ATOM 3767 O O . ALA B 1 140 ? -8.57 -23.578 -0.143 1 95.62 140 ALA B O 1
ATOM 3768 N N . LEU B 1 141 ? -10.797 -23.828 -0.141 1 96.62 141 LEU B N 1
ATOM 3769 C CA . LEU B 1 141 ? -11.148 -22.438 -0.423 1 96.62 141 LEU B CA 1
ATOM 3770 C C . LEU B 1 141 ? -11.664 -21.75 0.833 1 96.62 141 LEU B C 1
ATOM 3772 O O . LEU B 1 141 ? -12.609 -22.219 1.468 1 96.62 141 LEU B O 1
ATOM 3776 N N . VAL B 1 142 ? -10.961 -20.703 1.229 1 97.31 142 VAL B N 1
ATOM 3777 C CA . VAL B 1 142 ? -11.344 -19.922 2.408 1 97.31 142 VAL B CA 1
ATOM 3778 C C . VAL B 1 142 ? -11.68 -18.5 2.004 1 97.31 142 VAL B C 1
ATOM 3780 O O . VAL B 1 142 ? -10.906 -17.859 1.283 1 97.31 142 VAL B O 1
ATOM 3783 N N . VAL B 1 143 ? -12.836 -18.031 2.42 1 97.38 143 VAL B N 1
ATOM 3784 C CA . VAL B 1 143 ? -13.289 -16.672 2.129 1 97.38 143 VAL B CA 1
ATOM 3785 C C . VAL B 1 143 ? -12.906 -15.75 3.277 1 97.38 143 VAL B C 1
ATOM 3787 O O . VAL B 1 143 ? -13.172 -16.047 4.445 1 97.38 143 VAL B O 1
ATOM 3790 N N . VAL B 1 144 ? -12.234 -14.664 2.918 1 96.94 144 VAL B N 1
ATOM 3791 C CA . VAL B 1 144 ? -11.836 -13.695 3.934 1 96.94 144 VAL B CA 1
ATOM 3792 C C . VAL B 1 144 ? -12.656 -12.414 3.783 1 96.94 144 VAL B C 1
ATOM 3794 O O . VAL B 1 144 ? -13.008 -12.031 2.668 1 96.94 144 VAL B O 1
ATOM 3797 N N . ASN B 1 145 ? -13.023 -11.797 4.867 1 95.38 145 ASN B N 1
ATOM 3798 C CA . ASN B 1 145 ? -13.734 -10.523 4.961 1 95.38 145 ASN B CA 1
ATOM 3799 C C . ASN B 1 145 ? -15.188 -10.656 4.508 1 95.38 145 ASN B C 1
ATOM 3801 O O . ASN B 1 145 ? -15.727 -9.742 3.875 1 95.38 145 ASN B O 1
ATOM 3805 N N . ARG B 1 146 ? -15.773 -11.805 4.723 1 94.69 146 ARG B N 1
ATOM 3806 C CA . ARG B 1 146 ? -17.172 -12.047 4.379 1 94.69 146 ARG B CA 1
ATOM 3807 C C . ARG B 1 146 ? -17.703 -13.281 5.105 1 94.69 146 ARG B C 1
ATOM 3809 O O . ARG B 1 146 ? -17 -14.281 5.246 1 94.69 146 ARG B O 1
ATOM 3816 N N . TYR B 1 147 ? -18.891 -13.141 5.617 1 94.38 147 TYR B N 1
ATOM 3817 C CA . TYR B 1 147 ? -19.578 -14.266 6.23 1 94.38 147 TYR B CA 1
ATOM 3818 C C . TYR B 1 147 ? -20.641 -14.836 5.285 1 94.38 147 TYR B C 1
ATOM 3820 O O . TYR B 1 147 ? -21.484 -14.102 4.766 1 94.38 147 TYR B O 1
ATOM 3828 N N . ILE B 1 148 ? -20.531 -16.078 5.066 1 94.56 148 ILE B N 1
ATOM 3829 C CA . ILE B 1 148 ? -21.531 -16.812 4.297 1 94.56 148 ILE B CA 1
ATOM 3830 C C . ILE B 1 148 ? -22.047 -17.984 5.129 1 94.56 148 ILE B C 1
ATOM 3832 O O . ILE B 1 148 ? -21.312 -18.922 5.438 1 94.56 148 ILE B O 1
ATOM 3836 N N . ALA B 1 149 ? -23.281 -18.031 5.457 1 91.56 149 ALA B N 1
ATOM 3837 C CA . ALA B 1 149 ? -23.875 -18.984 6.387 1 91.56 149 ALA B CA 1
ATOM 3838 C C . ALA B 1 149 ? -23.625 -20.422 5.918 1 91.56 149 ALA B C 1
ATOM 3840 O O . ALA B 1 149 ? -23.266 -21.297 6.715 1 91.56 149 ALA B O 1
ATOM 3841 N N . GLY B 1 150 ? -23.734 -20.812 4.73 1 90.81 150 GLY B N 1
ATOM 3842 C CA . GLY B 1 150 ? -23.641 -22.172 4.203 1 90.81 150 GLY B CA 1
ATOM 3843 C C . GLY B 1 150 ? -22.203 -22.688 4.168 1 90.81 150 GLY B C 1
ATOM 3844 O O . GLY B 1 150 ? -21.969 -23.859 3.889 1 90.81 150 GLY B O 1
ATOM 3845 N N . MET B 1 151 ? -21.281 -21.859 4.582 1 92.62 151 MET B N 1
ATOM 3846 C CA . MET B 1 151 ? -19.875 -22.25 4.605 1 92.62 151 MET B CA 1
ATOM 3847 C C . MET B 1 151 ? -19.094 -21.438 5.648 1 92.62 151 MET B C 1
ATOM 3849 O O . MET B 1 151 ? -17.969 -21.031 5.402 1 92.62 151 MET B O 1
ATOM 3853 N N . ALA B 1 152 ? -19.719 -21.25 6.762 1 91.62 152 ALA B N 1
ATOM 3854 C CA . ALA B 1 152 ? -19.203 -20.391 7.816 1 91.62 152 ALA B CA 1
ATOM 3855 C C . ALA B 1 152 ? -17.844 -20.891 8.32 1 91.62 152 ALA B C 1
ATOM 3857 O O . ALA B 1 152 ? -16.984 -20.094 8.688 1 91.62 152 ALA B O 1
ATOM 3858 N N . ASN B 1 153 ? -17.672 -22.156 8.32 1 91.38 153 ASN B N 1
ATOM 3859 C CA . ASN B 1 153 ? -16.453 -22.766 8.828 1 91.38 153 ASN B CA 1
ATOM 3860 C C . ASN B 1 153 ? -15.258 -22.438 7.934 1 91.38 153 ASN B C 1
ATOM 3862 O O . ASN B 1 153 ? -14.109 -22.656 8.32 1 91.38 153 ASN B O 1
ATOM 3866 N N . ARG B 1 154 ? -15.516 -21.844 6.789 1 94.44 154 ARG B N 1
ATOM 3867 C CA . ARG B 1 154 ? -14.461 -21.484 5.844 1 94.44 154 ARG B CA 1
ATOM 3868 C C . ARG B 1 154 ? -14.477 -19.984 5.559 1 94.44 154 ARG B C 1
ATOM 3870 O O . ARG B 1 154 ? -13.969 -19.547 4.527 1 94.44 154 ARG B O 1
ATOM 3877 N N . CYS B 1 155 ? -15.125 -19.297 6.426 1 95.75 155 CYS B N 1
ATOM 3878 C CA . CYS B 1 155 ? -15.148 -17.844 6.344 1 95.75 155 CYS B CA 1
ATOM 3879 C C . CYS B 1 155 ? -14.398 -17.219 7.512 1 95.75 155 CYS B C 1
ATOM 3881 O O . CYS B 1 155 ? -14.484 -17.703 8.641 1 95.75 155 CYS B O 1
ATOM 3883 N N . ILE B 1 156 ? -13.57 -16.297 7.238 1 96.81 156 ILE B N 1
ATOM 3884 C CA . ILE B 1 156 ? -12.977 -15.398 8.219 1 96.81 156 ILE B CA 1
ATOM 3885 C C . ILE B 1 156 ? -13.531 -13.984 8.016 1 96.81 156 ILE B C 1
ATOM 3887 O O . ILE B 1 156 ? -13.43 -13.422 6.926 1 96.81 156 ILE B O 1
ATOM 3891 N N . TRP B 1 157 ? -14.188 -13.414 9.047 1 95.62 157 TRP B N 1
ATOM 3892 C CA . TRP B 1 157 ? -14.859 -12.148 8.781 1 95.62 157 TRP B CA 1
ATOM 3893 C C . TRP B 1 157 ? -14.789 -11.227 10 1 95.62 157 TRP B C 1
ATOM 3895 O O . TRP B 1 157 ? -14.305 -11.633 11.062 1 95.62 157 TRP B O 1
ATOM 3905 N N . LEU B 1 158 ? -15.094 -9.961 9.766 1 96.62 158 LEU B N 1
ATOM 3906 C CA . LEU B 1 158 ? -15.141 -8.93 10.789 1 96.62 158 LEU B CA 1
ATOM 3907 C C . LEU B 1 158 ? -16.578 -8.461 11.016 1 96.62 158 LEU B C 1
ATOM 3909 O O . LEU B 1 158 ? -17.375 -8.438 10.086 1 96.62 158 LEU B O 1
ATOM 3913 N N . GLU B 1 159 ? -16.906 -8.039 12.234 1 95.06 159 GLU B N 1
ATOM 3914 C CA . GLU B 1 159 ? -18.203 -7.477 12.562 1 95.06 159 GLU B CA 1
ATOM 3915 C C . GLU B 1 159 ? -18.281 -5.988 12.219 1 95.06 159 GLU B C 1
ATOM 3917 O O . GLU B 1 159 ? -18.141 -5.137 13.102 1 95.06 159 GLU B O 1
ATOM 3922 N N . ASN B 1 160 ? -18.641 -5.711 11.078 1 97.25 160 ASN B N 1
ATOM 3923 C CA . ASN B 1 160 ? -18.641 -4.348 10.555 1 97.25 160 ASN B CA 1
ATOM 3924 C C . ASN B 1 160 ? -19.656 -3.469 11.273 1 97.25 160 ASN B C 1
ATOM 3926 O O . ASN B 1 160 ? -19.375 -2.314 11.594 1 97.25 160 ASN B O 1
ATOM 3930 N N . ARG B 1 161 ? -20.828 -4.004 11.484 1 97.81 161 ARG B N 1
ATOM 3931 C CA . ARG B 1 161 ? -21.906 -3.221 12.086 1 97.81 161 ARG B CA 1
ATOM 3932 C C . ARG B 1 161 ? -21.516 -2.727 13.469 1 97.81 161 ARG B C 1
ATOM 3934 O O . ARG B 1 161 ? -21.625 -1.535 13.766 1 97.81 161 ARG B O 1
ATOM 3941 N N . SER B 1 162 ? -21.047 -3.645 14.234 1 98 162 SER B N 1
ATOM 3942 C CA . SER B 1 162 ? -20.625 -3.297 15.594 1 98 162 SER B CA 1
ATOM 3943 C C . SER B 1 162 ? -19.484 -2.291 15.586 1 98 162 SER B C 1
ATOM 3945 O O . SER B 1 162 ? -19.453 -1.376 16.406 1 98 162 SER B O 1
ATOM 3947 N N . ALA B 1 163 ? -18.578 -2.482 14.711 1 98.5 163 ALA B N 1
ATOM 3948 C CA . ALA B 1 163 ? -17.438 -1.583 14.609 1 98.5 163 ALA B CA 1
ATOM 3949 C C . ALA B 1 163 ? -17.875 -0.174 14.219 1 98.5 163 ALA B C 1
ATOM 3951 O O . ALA B 1 163 ? -17.422 0.808 14.812 1 98.5 163 ALA B O 1
ATOM 3952 N N . ALA B 1 164 ? -18.75 -0.097 13.258 1 98.75 164 ALA B N 1
ATOM 3953 C CA . ALA B 1 164 ? -19.234 1.204 12.805 1 98.75 164 ALA B CA 1
ATOM 3954 C C . ALA B 1 164 ? -20.062 1.886 13.883 1 98.75 164 ALA B C 1
ATOM 3956 O O . ALA B 1 164 ? -20.016 3.109 14.031 1 98.75 164 ALA B O 1
ATOM 3957 N N . ARG B 1 165 ? -20.828 1.096 14.586 1 98.81 165 ARG B N 1
ATOM 3958 C CA . ARG B 1 165 ? -21.594 1.614 15.719 1 98.81 165 ARG B CA 1
ATOM 3959 C C . ARG B 1 165 ? -20.672 2.227 16.766 1 98.81 165 ARG B C 1
ATOM 3961 O O . ARG B 1 165 ? -20.938 3.318 17.266 1 98.81 165 ARG B O 1
ATOM 3968 N N . GLN B 1 166 ? -19.625 1.575 17.031 1 98.81 166 GLN B N 1
ATOM 3969 C CA . GLN B 1 166 ? -18.656 2.053 18.016 1 98.81 166 GLN B CA 1
ATOM 3970 C C . GLN B 1 166 ? -18 3.348 17.547 1 98.81 166 GLN B C 1
ATOM 3972 O O . GLN B 1 166 ? -17.812 4.273 18.344 1 98.81 166 GLN B O 1
ATOM 3977 N N . ALA B 1 167 ? -17.609 3.375 16.312 1 98.88 167 ALA B N 1
ATOM 3978 C CA . ALA B 1 167 ? -17 4.574 15.742 1 98.88 167 ALA B CA 1
ATOM 3979 C C . ALA B 1 167 ? -17.922 5.781 15.883 1 98.88 167 ALA B C 1
ATOM 3981 O O . ALA B 1 167 ? -17.5 6.852 16.328 1 98.88 167 ALA B O 1
ATOM 3982 N N . THR B 1 168 ? -19.141 5.582 15.547 1 98.88 168 THR B N 1
ATOM 3983 C CA . THR B 1 168 ? -20.141 6.648 15.609 1 98.88 168 THR B CA 1
ATOM 3984 C C . THR B 1 168 ? -20.438 7.031 17.062 1 98.88 168 THR B C 1
ATOM 3986 O O . THR B 1 168 ? -20.531 8.219 17.375 1 98.88 168 THR B O 1
ATOM 3989 N N . ARG B 1 169 ? -20.562 6.09 17.906 1 98.81 169 ARG B N 1
ATOM 3990 C CA . ARG B 1 169 ? -20.828 6.32 19.312 1 98.81 169 ARG B CA 1
ATOM 3991 C C . ARG B 1 169 ? -19.734 7.172 19.938 1 98.81 169 ARG B C 1
ATOM 3993 O O . ARG B 1 169 ? -20 8.023 20.797 1 98.81 169 ARG B O 1
ATOM 4000 N N . TYR B 1 170 ? -18.516 6.918 19.547 1 98.88 170 TYR B N 1
ATOM 4001 C CA . TYR B 1 170 ? -17.391 7.691 20.078 1 98.88 170 TYR B CA 1
ATOM 4002 C C . TYR B 1 170 ? -17.578 9.18 19.797 1 98.88 170 TYR B C 1
ATOM 4004 O O . TYR B 1 170 ? -17.312 10.016 20.656 1 98.88 170 TYR B O 1
ATOM 4012 N N . LEU B 1 171 ? -18.016 9.492 18.578 1 98.75 171 LEU B N 1
ATOM 4013 C CA . LEU B 1 171 ? -18.281 10.875 18.234 1 98.75 171 LEU B CA 1
ATOM 4014 C C . LEU B 1 171 ? -19.453 11.43 19.047 1 98.75 171 LEU B C 1
ATOM 4016 O O . LEU B 1 171 ? -19.406 12.57 19.516 1 98.75 171 LEU B O 1
ATOM 4020 N N . LEU B 1 172 ? -20.5 10.609 19.266 1 98.56 172 LEU B N 1
ATOM 4021 C CA . LEU B 1 172 ? -21.656 11 20.062 1 98.56 172 LEU B CA 1
ATOM 4022 C C . LEU B 1 172 ? -21.25 11.266 21.516 1 98.56 172 LEU B C 1
ATOM 4024 O O . LEU B 1 172 ? -21.703 12.242 22.125 1 98.56 172 LEU B O 1
ATOM 4028 N N . GLU B 1 173 ? -20.375 10.422 22 1 98.31 173 GLU B N 1
ATOM 4029 C CA . GLU B 1 173 ? -19.891 10.555 23.359 1 98.31 173 GLU B CA 1
ATOM 4030 C C . GLU B 1 173 ? -19.047 11.82 23.531 1 98.31 173 GLU B C 1
ATOM 4032 O O . GLU B 1 173 ? -18.922 12.352 24.641 1 98.31 173 GLU B O 1
ATOM 4037 N N . ASN B 1 174 ? -18.516 12.312 22.453 1 98 174 ASN B N 1
ATOM 4038 C CA . ASN B 1 174 ? -17.734 13.555 22.469 1 98 174 ASN B CA 1
ATOM 4039 C C . ASN B 1 174 ? -18.625 14.766 22.188 1 98 174 ASN B C 1
ATOM 4041 O O . ASN B 1 174 ? -18.109 15.867 21.953 1 98 174 ASN B O 1
ATOM 4045 N N . GLY B 1 175 ? -19.906 14.562 22.141 1 97.31 175 GLY B N 1
ATOM 4046 C CA . GLY B 1 175 ? -20.859 15.672 22.125 1 97.31 175 GLY B CA 1
ATOM 4047 C C . GLY B 1 175 ? -21.406 15.984 20.75 1 97.31 175 GLY B C 1
ATOM 4048 O O . GLY B 1 175 ? -22.312 16.812 20.609 1 97.31 175 GLY B O 1
ATOM 4049 N N . HIS B 1 176 ? -20.953 15.32 19.719 1 97.69 176 HIS B N 1
ATOM 4050 C CA . HIS B 1 176 ? -21.438 15.578 18.375 1 97.69 176 HIS B CA 1
ATOM 4051 C C . HIS B 1 176 ? -22.844 14.992 18.172 1 97.69 176 HIS B C 1
ATOM 4053 O O . HIS B 1 176 ? -23.141 13.906 18.688 1 97.69 176 HIS B O 1
ATOM 4059 N N . ARG B 1 177 ? -23.672 15.711 17.438 1 97.06 177 ARG B N 1
ATOM 4060 C CA . ARG B 1 177 ? -25.031 15.242 17.188 1 97.06 177 ARG B CA 1
ATOM 4061 C C . ARG B 1 177 ? -25.344 15.25 15.688 1 97.06 177 ARG B C 1
ATOM 4063 O O . ARG B 1 177 ? -26.297 14.602 15.242 1 97.06 177 ARG B O 1
ATOM 4070 N N . ARG B 1 178 ? -24.656 16.062 14.961 1 96.62 178 ARG B N 1
ATOM 4071 C CA . ARG B 1 178 ? -24.766 16.141 13.508 1 96.62 178 ARG B CA 1
ATOM 4072 C C . ARG B 1 178 ? -23.531 15.539 12.836 1 96.62 178 ARG B C 1
ATOM 4074 O O . ARG B 1 178 ? -22.547 16.25 12.578 1 96.62 178 ARG B O 1
ATOM 4081 N N . ILE B 1 179 ? -23.641 14.258 12.516 1 98.06 179 ILE B N 1
ATOM 4082 C CA . ILE B 1 179 ? -22.484 13.453 12.094 1 98.06 179 ILE B CA 1
ATOM 4083 C C . ILE B 1 179 ? -22.719 12.914 10.688 1 98.06 179 ILE B C 1
ATOM 4085 O O . ILE B 1 179 ? -23.688 12.188 10.453 1 98.06 179 ILE B O 1
ATOM 4089 N N . ALA B 1 180 ? -21.891 13.273 9.789 1 98.5 180 ALA B N 1
ATOM 4090 C CA . ALA B 1 180 ? -21.969 12.734 8.43 1 98.5 180 ALA B CA 1
ATOM 4091 C C . ALA B 1 180 ? -21.422 11.312 8.375 1 98.5 180 ALA B C 1
ATOM 4093 O O . ALA B 1 180 ? -20.578 10.93 9.172 1 98.5 180 ALA B O 1
ATOM 4094 N N . CYS B 1 181 ? -21.969 10.547 7.473 1 98.81 181 CYS B N 1
ATOM 4095 C CA . CYS B 1 181 ? -21.422 9.242 7.102 1 98.81 181 CYS B CA 1
ATOM 4096 C C . CYS B 1 181 ? -20.953 9.242 5.652 1 98.81 181 CYS B C 1
ATOM 4098 O O . CYS B 1 181 ? -21.781 9.281 4.73 1 98.81 181 CYS B O 1
ATOM 4100 N N . VAL B 1 182 ? -19.672 9.227 5.469 1 98.81 182 VAL B N 1
ATOM 4101 C CA . VAL B 1 182 ? -19.109 9.117 4.133 1 98.81 182 VAL B CA 1
ATOM 4102 C C . VAL B 1 182 ? -18.844 7.648 3.807 1 98.81 182 VAL B C 1
ATOM 4104 O O . VAL B 1 182 ? -17.984 7.008 4.434 1 98.81 182 VAL B O 1
ATOM 4107 N N . THR B 1 183 ? -19.531 7.105 2.826 1 98.56 183 THR B N 1
ATOM 4108 C CA . THR B 1 183 ? -19.516 5.668 2.58 1 98.56 183 THR B CA 1
ATOM 4109 C C . THR B 1 183 ? -19.281 5.375 1.102 1 98.56 183 THR B C 1
ATOM 4111 O O . THR B 1 183 ? -19.109 6.293 0.301 1 98.56 183 THR B O 1
ATOM 4114 N N . SER B 1 184 ? -19.125 4.086 0.799 1 97.56 184 SER B N 1
ATOM 4115 C CA . SER B 1 184 ? -18.875 3.619 -0.559 1 97.56 184 SER B CA 1
ATOM 4116 C C . SER B 1 184 ? -20.125 3.73 -1.429 1 97.56 184 SER B C 1
ATOM 4118 O O . SER B 1 184 ? -21.234 3.559 -0.942 1 97.56 184 SER B O 1
ATOM 4120 N N . ASP B 1 185 ? -19.906 3.969 -2.717 1 97.12 185 ASP B N 1
ATOM 4121 C CA . ASP B 1 185 ? -21.016 3.975 -3.654 1 97.12 185 ASP B CA 1
ATOM 4122 C C . ASP B 1 185 ? -21.234 2.592 -4.27 1 97.12 185 ASP B C 1
ATOM 4124 O O . ASP B 1 185 ? -22.188 2.381 -5.023 1 97.12 185 ASP B O 1
ATOM 4128 N N . LEU B 1 186 ? -20.391 1.625 -3.945 1 93.69 186 LEU B N 1
ATOM 4129 C CA . LEU B 1 186 ? -20.562 0.25 -4.398 1 93.69 186 LEU B CA 1
ATOM 4130 C C . LEU B 1 186 ? -21.5 -0.513 -3.465 1 93.69 186 LEU B C 1
ATOM 4132 O O . LEU B 1 186 ? -21.438 -0.338 -2.246 1 93.69 186 LEU B O 1
ATOM 4136 N N . PRO B 1 187 ? -22.328 -1.312 -4.051 1 92.81 187 PRO B N 1
ATOM 4137 C CA . PRO B 1 187 ? -23.25 -2.109 -3.234 1 92.81 187 PRO B CA 1
ATOM 4138 C C . PRO B 1 187 ? -22.578 -3.35 -2.641 1 92.81 187 PRO B C 1
ATOM 4140 O O . PRO B 1 187 ? -22.906 -4.473 -3.035 1 92.81 187 PRO B O 1
ATOM 4143 N N . ILE B 1 188 ? -21.781 -3.209 -1.668 1 93.12 188 ILE B N 1
ATOM 4144 C CA . ILE B 1 188 ? -21.078 -4.309 -1.016 1 93.12 188 ILE B CA 1
ATOM 4145 C C . ILE B 1 188 ? -21.578 -4.457 0.421 1 93.12 188 ILE B C 1
ATOM 4147 O O . ILE B 1 188 ? -22.109 -3.51 1.001 1 93.12 188 ILE B O 1
ATOM 4151 N N . ILE B 1 189 ? -21.406 -5.547 0.946 1 93.12 189 ILE B N 1
ATOM 4152 C CA . ILE B 1 189 ? -21.969 -5.887 2.246 1 93.12 189 ILE B CA 1
ATOM 4153 C C . ILE B 1 189 ? -21.328 -5.016 3.33 1 93.12 189 ILE B C 1
ATOM 4155 O O . ILE B 1 189 ? -22 -4.641 4.301 1 93.12 189 ILE B O 1
ATOM 4159 N N . ASP B 1 190 ? -20.062 -4.703 3.229 1 95.31 190 ASP B N 1
ATOM 4160 C CA . ASP B 1 190 ? -19.391 -3.838 4.188 1 95.31 190 ASP B CA 1
ATOM 4161 C C . ASP B 1 190 ? -20.094 -2.49 4.312 1 95.31 190 ASP B C 1
ATOM 4163 O O . ASP B 1 190 ? -20.25 -1.969 5.418 1 95.31 190 ASP B O 1
ATOM 4167 N N . ARG B 1 191 ? -20.438 -1.957 3.191 1 96.81 191 ARG B N 1
ATOM 4168 C CA . ARG B 1 191 ? -21.156 -0.685 3.186 1 96.81 191 ARG B CA 1
ATOM 4169 C C . ARG B 1 191 ? -22.453 -0.779 3.988 1 96.81 191 ARG B C 1
ATOM 4171 O O . ARG B 1 191 ? -22.703 0.055 4.859 1 96.81 191 ARG B O 1
ATOM 4178 N N . GLN B 1 192 ? -23.234 -1.771 3.686 1 96.81 192 GLN B N 1
ATOM 4179 C CA . GLN B 1 192 ? -24.531 -1.936 4.332 1 96.81 192 GLN B CA 1
ATOM 4180 C C . GLN B 1 192 ? -24.375 -2.092 5.84 1 96.81 192 GLN B C 1
ATOM 4182 O O . GLN B 1 192 ? -25.062 -1.424 6.613 1 96.81 192 GLN B O 1
ATOM 4187 N N . GLU B 1 193 ? -23.5 -2.9 6.211 1 97.56 193 GLU B N 1
ATOM 4188 C CA . GLU B 1 193 ? -23.297 -3.186 7.629 1 97.56 193 GLU B CA 1
ATOM 4189 C C . GLU B 1 193 ? -22.797 -1.954 8.375 1 97.56 193 GLU B C 1
ATOM 4191 O O . GLU B 1 193 ? -23.234 -1.664 9.484 1 97.56 193 GLU B O 1
ATOM 4196 N N . ARG B 1 194 ? -21.844 -1.229 7.797 1 98.38 194 ARG B N 1
ATOM 4197 C CA . ARG B 1 194 ? -21.297 -0.042 8.453 1 98.38 194 ARG B CA 1
ATOM 4198 C C . ARG B 1 194 ? -22.344 1.065 8.523 1 98.38 194 ARG B C 1
ATOM 4200 O O . ARG B 1 194 ? -22.438 1.771 9.531 1 98.38 194 ARG B O 1
ATOM 4207 N N . LEU B 1 195 ? -23.156 1.202 7.48 1 98.31 195 LEU B N 1
ATOM 4208 C CA . LEU B 1 195 ? -24.25 2.164 7.508 1 98.31 195 LEU B CA 1
ATOM 4209 C C . LEU B 1 195 ? -25.25 1.81 8.602 1 98.31 195 LEU B C 1
ATOM 4211 O O . LEU B 1 195 ? -25.75 2.691 9.305 1 98.31 195 LEU B O 1
ATOM 4215 N N . ASP B 1 196 ? -25.578 0.523 8.695 1 98.38 196 ASP B N 1
ATOM 4216 C CA . ASP B 1 196 ? -26.484 0.066 9.734 1 98.38 196 ASP B CA 1
ATOM 4217 C C . ASP B 1 196 ? -25.953 0.397 11.125 1 98.38 196 ASP B C 1
ATOM 4219 O O . ASP B 1 196 ? -26.703 0.816 12.008 1 98.38 196 ASP B O 1
ATOM 4223 N N . GLY B 1 197 ? -24.656 0.176 11.281 1 98.75 197 GLY B N 1
ATOM 4224 C CA . GLY B 1 197 ? -24.031 0.513 12.547 1 98.75 197 GLY B CA 1
ATOM 4225 C C . GLY B 1 197 ? -24.094 1.995 12.867 1 98.75 197 GLY B C 1
ATOM 4226 O O . GLY B 1 197 ? -24.375 2.379 14.008 1 98.75 197 GLY B O 1
ATOM 4227 N N . TYR B 1 198 ? -23.859 2.803 11.859 1 98.81 198 TYR B N 1
ATOM 4228 C CA . TYR B 1 198 ? -23.969 4.254 11.961 1 98.81 198 TYR B CA 1
ATOM 4229 C C . TYR B 1 198 ? -25.359 4.676 12.391 1 98.81 198 TYR B C 1
ATOM 4231 O O . TYR B 1 198 ? -25.531 5.426 13.352 1 98.81 198 TYR B O 1
ATOM 4239 N N . ARG B 1 199 ? -26.344 4.164 11.781 1 98.75 199 ARG B N 1
ATOM 4240 C CA . ARG B 1 199 ? -27.734 4.508 12.062 1 98.75 199 ARG B CA 1
ATOM 4241 C C . ARG B 1 199 ? -28.156 4.035 13.453 1 98.75 199 ARG B C 1
ATOM 4243 O O . ARG B 1 199 ? -28.859 4.746 14.164 1 98.75 199 ARG B O 1
ATOM 4250 N N . GLN B 1 200 ? -27.719 2.865 13.773 1 98.62 200 GLN B N 1
ATOM 4251 C CA . GLN B 1 200 ? -28.031 2.307 15.086 1 98.62 200 GLN B CA 1
ATOM 4252 C C . GLN B 1 200 ? -27.5 3.188 16.203 1 98.62 200 GLN B C 1
ATOM 4254 O O . GLN B 1 200 ? -28.188 3.434 17.203 1 98.62 200 GLN B O 1
ATOM 4259 N N . ALA B 1 201 ? -26.266 3.625 16.062 1 98.81 201 ALA B N 1
ATOM 4260 C CA . ALA B 1 201 ? -25.672 4.492 17.062 1 98.81 201 ALA B CA 1
ATOM 4261 C C . ALA B 1 201 ? -26.469 5.785 17.234 1 98.81 201 ALA B C 1
ATOM 4263 O O . ALA B 1 201 ? -26.719 6.23 18.344 1 98.81 201 ALA B O 1
ATOM 4264 N N . LEU B 1 202 ? -26.844 6.395 16.125 1 98.75 202 LEU B N 1
ATOM 4265 C CA . LEU B 1 202 ? -27.641 7.617 16.172 1 98.75 202 LEU B CA 1
ATOM 4266 C C . LEU B 1 202 ? -28.984 7.371 16.844 1 98.75 202 LEU B C 1
ATOM 4268 O O . LEU B 1 202 ? -29.422 8.164 17.688 1 98.75 202 LEU B O 1
ATOM 4272 N N . GLU B 1 203 ? -29.578 6.258 16.5 1 98.38 203 GLU B N 1
ATOM 4273 C CA . GLU B 1 203 ? -30.875 5.895 17.062 1 98.38 203 GLU B CA 1
ATOM 4274 C C . GLU B 1 203 ? -30.797 5.754 18.578 1 98.38 203 GLU B C 1
ATOM 4276 O O . GLU B 1 203 ? -31.719 6.16 19.297 1 98.38 203 GLU B O 1
ATOM 4281 N N . GLU B 1 204 ? -29.766 5.203 19.031 1 98.12 204 GLU B N 1
ATOM 4282 C CA . GLU B 1 204 ? -29.547 5.012 20.469 1 98.12 204 GLU B CA 1
ATOM 4283 C C . GLU B 1 204 ? -29.5 6.348 21.203 1 98.12 204 GLU B C 1
ATOM 4285 O O . GLU B 1 204 ? -29.734 6.41 22.406 1 98.12 204 GLU B O 1
ATOM 4290 N N . TYR B 1 205 ? -29.203 7.352 20.531 1 97.88 205 TYR B N 1
ATOM 4291 C CA . TYR B 1 205 ? -29.141 8.688 21.109 1 97.88 205 TYR B CA 1
ATOM 4292 C C . TYR B 1 205 ? -30.359 9.508 20.719 1 97.88 205 TYR B C 1
ATOM 4294 O O . TYR B 1 205 ? -30.391 10.727 20.922 1 97.88 205 TYR B O 1
ATOM 4302 N N . GLY B 1 206 ? -31.281 8.867 20.047 1 97.94 206 GLY B N 1
ATOM 4303 C CA . GLY B 1 206 ? -32.531 9.516 19.688 1 97.94 206 GLY B CA 1
ATOM 4304 C C . GLY B 1 206 ? -32.406 10.453 18.5 1 97.94 206 GLY B C 1
ATOM 4305 O O . GLY B 1 206 ? -33.156 11.414 18.375 1 97.94 206 GLY B O 1
ATOM 4306 N N . ILE B 1 207 ? -31.422 10.266 17.672 1 97.81 207 ILE B N 1
ATOM 4307 C CA . ILE B 1 207 ? -31.172 11.148 16.531 1 97.81 207 ILE B CA 1
ATOM 4308 C C . ILE B 1 207 ? -31.656 10.477 15.25 1 97.81 207 ILE B C 1
ATOM 4310 O O . ILE B 1 207 ? -31.312 9.32 14.984 1 97.81 207 ILE B O 1
ATOM 4314 N N . SER B 1 208 ? -32.5 11.172 14.469 1 95.5 208 SER B N 1
ATOM 4315 C CA . SER B 1 208 ? -32.844 10.766 13.117 1 95.5 208 SER B CA 1
ATOM 4316 C C . SER B 1 208 ? -32.031 11.516 12.07 1 95.5 208 SER B C 1
ATOM 4318 O O . SER B 1 208 ? -32.219 12.711 11.867 1 95.5 208 SER B O 1
ATOM 4320 N N . PRO B 1 209 ? -31.266 10.805 11.438 1 93.06 209 PRO B N 1
ATOM 4321 C CA . PRO B 1 209 ? -30.359 11.523 10.539 1 93.06 209 PRO B CA 1
ATOM 4322 C C . PRO B 1 209 ? -31.062 12.062 9.297 1 93.06 209 PRO B C 1
ATOM 4324 O O . PRO B 1 209 ? -31.969 11.398 8.758 1 93.06 209 PRO B O 1
ATOM 4327 N N . ASP B 1 210 ? -30.656 13.289 8.906 1 93.62 210 ASP B N 1
ATOM 4328 C CA . ASP B 1 210 ? -31 13.797 7.578 1 93.62 210 ASP B CA 1
ATOM 4329 C C . ASP B 1 210 ? -30.406 12.898 6.488 1 93.62 210 ASP B C 1
ATOM 4331 O O . ASP B 1 210 ? -29.25 12.484 6.578 1 93.62 210 ASP B O 1
ATOM 4335 N N . PRO B 1 211 ? -31.219 12.523 5.512 1 94.56 211 PRO B N 1
ATOM 4336 C CA . PRO B 1 211 ? -30.688 11.672 4.445 1 94.56 211 PRO B CA 1
ATOM 4337 C C . PRO B 1 211 ? -29.438 12.273 3.785 1 94.56 211 PRO B C 1
ATOM 4339 O O . PRO B 1 211 ? -28.594 11.539 3.264 1 94.56 211 PRO B O 1
ATOM 4342 N N . ARG B 1 212 ? -29.328 13.609 3.9 1 94.12 212 ARG B N 1
ATOM 4343 C CA . ARG B 1 212 ? -28.219 14.305 3.27 1 94.12 212 ARG B CA 1
ATOM 4344 C C . ARG B 1 212 ? -26.922 14.102 4.062 1 94.12 212 ARG B C 1
ATOM 4346 O O . ARG B 1 212 ? -25.844 14.414 3.574 1 94.12 212 ARG B O 1
ATOM 4353 N N . TRP B 1 213 ? -27.016 13.469 5.199 1 97.44 213 TRP B N 1
ATOM 4354 C CA . TRP B 1 213 ? -25.828 13.211 6.012 1 97.44 213 TRP B CA 1
ATOM 4355 C C . TRP B 1 213 ? -25.016 12.047 5.441 1 97.44 213 TRP B C 1
ATOM 4357 O O . TRP B 1 213 ? -23.844 11.867 5.785 1 97.44 213 TRP B O 1
ATOM 4367 N N . VAL B 1 214 ? -25.688 11.266 4.582 1 98.31 214 VAL B N 1
ATOM 4368 C CA . VAL B 1 214 ? -25 10.117 3.984 1 98.31 214 VAL B CA 1
ATOM 4369 C C . VAL B 1 214 ? -24.469 10.492 2.609 1 98.31 214 VAL B C 1
ATOM 4371 O O . VAL B 1 214 ? -25.234 10.844 1.708 1 98.31 214 VAL B O 1
ATOM 4374 N N . ILE B 1 215 ? -23.156 10.484 2.486 1 98.44 215 ILE B N 1
ATOM 4375 C CA . ILE B 1 215 ? -22.469 10.82 1.242 1 98.44 215 ILE B CA 1
ATOM 4376 C C . ILE B 1 215 ? -21.859 9.562 0.635 1 98.44 215 ILE B C 1
ATOM 4378 O O . ILE B 1 215 ? -21.016 8.906 1.265 1 98.44 215 ILE B O 1
ATOM 4382 N N . SER B 1 216 ? -22.281 9.156 -0.581 1 98.5 216 SER B N 1
ATOM 4383 C CA . SER B 1 216 ? -21.797 7.957 -1.271 1 98.5 216 SER B CA 1
ATOM 4384 C C . SER B 1 216 ? -20.844 8.312 -2.402 1 98.5 216 SER B C 1
ATOM 4386 O O . SER B 1 216 ? -21.234 9 -3.355 1 98.5 216 SER B O 1
ATOM 4388 N N . VAL B 1 217 ? -19.625 7.879 -2.262 1 98.5 217 VAL B N 1
ATOM 4389 C CA . VAL B 1 217 ? -18.562 8.188 -3.219 1 98.5 217 VAL B CA 1
ATOM 4390 C C . VAL B 1 217 ? -17.656 6.973 -3.379 1 98.5 217 VAL B C 1
ATOM 4392 O O . VAL B 1 217 ? -17.734 6.016 -2.609 1 98.5 217 VAL B O 1
ATOM 4395 N N . PRO B 1 218 ? -16.766 6.906 -4.414 1 96.94 218 PRO B N 1
ATOM 4396 C CA . PRO B 1 218 ? -15.773 5.832 -4.48 1 96.94 218 PRO B CA 1
ATOM 4397 C C . PRO B 1 218 ? -14.906 5.75 -3.227 1 96.94 218 PRO B C 1
ATOM 4399 O O . PRO B 1 218 ? -14.531 6.781 -2.666 1 96.94 218 PRO B O 1
ATOM 4402 N N . PHE B 1 219 ? -14.617 4.562 -2.738 1 96.12 219 PHE B N 1
ATOM 4403 C CA . PHE B 1 219 ? -14 4.41 -1.428 1 96.12 219 PHE B CA 1
ATOM 4404 C C . PHE B 1 219 ? -12.477 4.504 -1.532 1 96.12 219 PHE B C 1
ATOM 4406 O O . PHE B 1 219 ? -11.766 3.635 -1.03 1 96.12 219 PHE B O 1
ATOM 4413 N N . ASN B 1 220 ? -11.969 5.457 -2.236 1 96.5 220 ASN B N 1
ATOM 4414 C CA . ASN B 1 220 ? -10.555 5.809 -2.352 1 96.5 220 ASN B CA 1
ATOM 4415 C C . ASN B 1 220 ? -10.312 7.277 -2 1 96.5 220 ASN B C 1
ATOM 4417 O O . ASN B 1 220 ? -11.234 7.977 -1.573 1 96.5 220 ASN B O 1
ATOM 4421 N N . GLU B 1 221 ? -9.102 7.734 -2.098 1 97.62 221 GLU B N 1
ATOM 4422 C CA . GLU B 1 221 ? -8.727 9.094 -1.721 1 97.62 221 GLU B CA 1
ATOM 4423 C C . GLU B 1 221 ? -9.5 10.125 -2.543 1 97.62 221 GLU B C 1
ATOM 4425 O O . GLU B 1 221 ? -10.023 11.102 -1.996 1 97.62 221 GLU B O 1
ATOM 4430 N N . GLU B 1 222 ? -9.609 9.898 -3.812 1 97.69 222 GLU B N 1
ATOM 4431 C CA . GLU B 1 222 ? -10.328 10.82 -4.688 1 97.69 222 GLU B CA 1
ATOM 4432 C C . GLU B 1 222 ? -11.805 10.914 -4.305 1 97.69 222 GLU B C 1
ATOM 4434 O O . GLU B 1 222 ? -12.398 11.984 -4.371 1 97.69 222 GLU B O 1
ATOM 4439 N N . GLY B 1 223 ? -12.344 9.789 -4.016 1 98.5 223 GLY B N 1
ATOM 4440 C CA . GLY B 1 223 ? -13.695 9.812 -3.486 1 98.5 223 GLY B CA 1
ATOM 4441 C C . GLY B 1 223 ? -13.82 10.625 -2.209 1 98.5 223 GLY B C 1
ATOM 4442 O O . GLY B 1 223 ? -14.805 11.344 -2.02 1 98.5 223 GLY B O 1
ATOM 4443 N N . GLY B 1 224 ? -12.852 10.5 -1.323 1 98.69 224 GLY B N 1
ATOM 4444 C CA . GLY B 1 224 ? -12.812 11.336 -0.133 1 98.69 224 GLY B CA 1
ATOM 4445 C C . GLY B 1 224 ? -12.766 12.812 -0.444 1 98.69 224 GLY B C 1
ATOM 4446 O O . GLY B 1 224 ? -13.43 13.617 0.218 1 98.69 224 GLY B O 1
ATOM 4447 N N . GLU B 1 225 ? -11.984 13.141 -1.453 1 98.62 225 GLU B N 1
ATOM 4448 C CA . GLU B 1 225 ? -11.914 14.539 -1.879 1 98.62 225 GLU B CA 1
ATOM 4449 C C . GLU B 1 225 ? -13.273 15.039 -2.354 1 98.62 225 GLU B C 1
ATOM 4451 O O . GLU B 1 225 ? -13.68 16.156 -2.018 1 98.62 225 GLU B O 1
ATOM 4456 N N . ARG B 1 226 ? -13.93 14.242 -3.107 1 98.56 226 ARG B N 1
ATOM 4457 C CA . ARG B 1 226 ? -15.273 14.586 -3.574 1 98.56 226 ARG B CA 1
ATOM 4458 C C . ARG B 1 226 ? -16.234 14.766 -2.404 1 98.56 226 ARG B C 1
ATOM 4460 O O . ARG B 1 226 ? -17.047 15.688 -2.402 1 98.56 226 ARG B O 1
ATOM 4467 N N . ALA B 1 227 ? -16.125 13.898 -1.477 1 98.62 227 ALA B N 1
ATOM 4468 C CA . ALA B 1 227 ? -16.984 13.977 -0.294 1 98.62 227 ALA B CA 1
ATOM 4469 C C . ALA B 1 227 ? -16.75 15.289 0.455 1 98.62 227 ALA B C 1
ATOM 4471 O O . ALA B 1 227 ? -17.703 15.891 0.958 1 98.62 227 ALA B O 1
ATOM 4472 N N . ALA B 1 228 ? -15.531 15.719 0.58 1 98.31 228 ALA B N 1
ATOM 4473 C CA . ALA B 1 228 ? -15.211 16.984 1.245 1 98.31 228 ALA B CA 1
ATOM 4474 C C . ALA B 1 228 ? -15.922 18.156 0.574 1 98.31 228 ALA B C 1
ATOM 4476 O O . ALA B 1 228 ? -16.484 19.016 1.251 1 98.31 228 ALA B O 1
ATOM 4477 N N . HIS B 1 229 ? -15.875 18.125 -0.722 1 97.5 229 HIS B N 1
ATOM 4478 C CA . HIS B 1 229 ? -16.562 19.172 -1.465 1 97.5 229 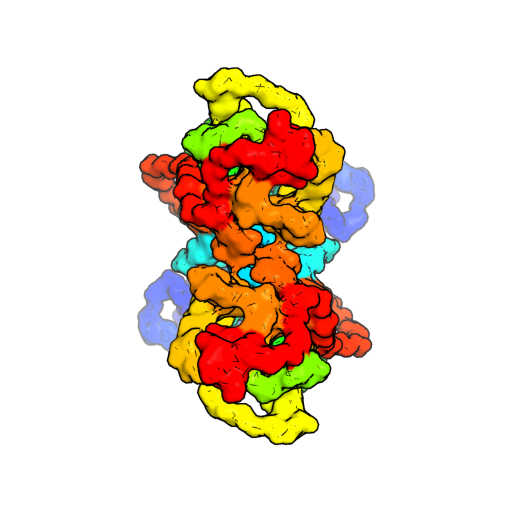HIS B CA 1
ATOM 4479 C C . HIS B 1 229 ? -18.062 19.141 -1.19 1 97.5 229 HIS B C 1
ATOM 4481 O O . HIS B 1 229 ? -18.688 20.203 -1.04 1 97.5 229 HIS B O 1
ATOM 4487 N N . GLN B 1 230 ? -18.578 18 -1.121 1 96.75 230 GLN B N 1
ATOM 4488 C CA . GLN B 1 230 ? -20 17.875 -0.826 1 96.75 230 GLN B CA 1
ATOM 4489 C C . GLN B 1 230 ? -20.328 18.359 0.586 1 96.75 230 GLN B C 1
ATOM 4491 O O . GLN B 1 230 ? -21.344 19.016 0.808 1 96.75 230 GLN B O 1
ATOM 4496 N N . LEU B 1 231 ? -19.484 18.016 1.534 1 95.25 231 LEU B N 1
ATOM 4497 C CA . LEU B 1 231 ? -19.656 18.453 2.912 1 95.25 231 LEU B CA 1
ATOM 4498 C C . LEU B 1 231 ? -19.672 19.984 2.99 1 95.25 231 LEU B C 1
ATOM 4500 O O . LEU B 1 231 ? -20.547 20.562 3.637 1 95.25 231 LEU B O 1
ATOM 4504 N N . ILE B 1 232 ? -18.766 20.609 2.281 1 93.25 232 ILE B N 1
ATOM 4505 C CA . ILE B 1 232 ? -18.625 22.062 2.291 1 93.25 232 ILE B CA 1
ATOM 4506 C C . ILE B 1 232 ? -19.828 22.688 1.598 1 93.25 232 ILE B C 1
ATOM 4508 O O . ILE B 1 232 ? -20.422 23.641 2.117 1 93.25 232 ILE B O 1
ATOM 4512 N N . ASN B 1 233 ? -20.25 22.078 0.473 1 91.44 233 ASN B N 1
ATOM 4513 C CA . ASN B 1 233 ? -21.281 22.672 -0.375 1 91.44 233 ASN B CA 1
ATOM 4514 C C . ASN B 1 233 ? -22.672 22.438 0.205 1 91.44 233 ASN B C 1
ATOM 4516 O O . ASN B 1 233 ? -23.609 23.156 -0.129 1 91.44 233 ASN B O 1
ATOM 4520 N N . SER B 1 234 ? -22.797 21.422 1.01 1 88.88 234 SER B N 1
ATOM 4521 C CA . SER B 1 234 ? -24.109 21.094 1.568 1 88.88 234 SER B CA 1
ATOM 4522 C C . SER B 1 234 ? -24.594 22.203 2.5 1 88.88 234 SER B C 1
ATOM 4524 O O . SER B 1 234 ? -25.797 22.344 2.74 1 88.88 234 SER B O 1
ATOM 4526 N N . ARG B 1 235 ? -23.766 22.953 3.125 1 86.69 235 ARG B N 1
ATOM 4527 C CA . ARG B 1 235 ? -24.031 24.016 4.078 1 86.69 235 ARG B CA 1
ATOM 4528 C C . ARG B 1 235 ? -24.734 23.484 5.316 1 86.69 235 ARG B C 1
ATOM 4530 O O . ARG B 1 235 ? -25.422 24.219 6.016 1 86.69 235 ARG B O 1
ATOM 4537 N N . LEU B 1 236 ? -24.641 22.172 5.477 1 89.81 236 LEU B N 1
ATOM 4538 C CA . LEU B 1 236 ? -25.172 21.562 6.695 1 89.81 236 LEU B CA 1
ATOM 4539 C C . LEU B 1 236 ? -24.219 21.781 7.863 1 89.81 236 LEU B C 1
ATOM 4541 O O . LEU B 1 236 ? -23 21.766 7.688 1 89.81 236 LEU B O 1
ATOM 4545 N N . PRO B 1 237 ? -24.75 22 9.039 1 91.06 237 PRO B N 1
ATOM 4546 C CA . PRO B 1 237 ? -23.906 22.25 10.203 1 91.06 237 PRO B CA 1
ATOM 4547 C C . PRO B 1 237 ? -23.328 20.969 10.797 1 91.06 237 PRO B C 1
ATOM 4549 O O . PRO B 1 237 ? -23.406 20.75 12.008 1 91.06 237 PRO B O 1
ATOM 4552 N N . LEU B 1 238 ? -22.688 20.25 10.047 1 94.62 238 LEU B N 1
ATOM 4553 C CA . LEU B 1 238 ? -22.062 19 10.469 1 94.62 238 LEU B CA 1
ATOM 4554 C C . LEU B 1 238 ? -20.781 19.281 11.258 1 94.62 238 LEU B C 1
ATOM 4556 O O . LEU B 1 238 ? -20.016 20.188 10.898 1 94.62 238 LEU B O 1
ATOM 4560 N N . THR B 1 239 ? -20.656 18.562 12.328 1 96.38 239 THR B N 1
ATOM 4561 C CA . THR B 1 239 ? -19.516 18.812 13.188 1 96.38 239 THR B CA 1
ATOM 4562 C C . THR B 1 239 ? -18.609 17.594 13.258 1 96.38 239 THR B C 1
ATOM 4564 O O . THR B 1 239 ? -17.531 17.641 13.852 1 96.38 239 THR B O 1
ATOM 4567 N N . ALA B 1 240 ? -19.047 16.453 12.648 1 98.12 240 ALA B N 1
ATOM 4568 C CA . ALA B 1 240 ? -18.234 15.234 12.648 1 98.12 240 ALA B CA 1
ATOM 4569 C C . ALA B 1 240 ? -18.578 14.359 11.445 1 98.12 240 ALA B C 1
ATOM 4571 O O . ALA B 1 240 ? -19.594 14.562 10.789 1 98.12 240 ALA B O 1
ATOM 4572 N N . ALA B 1 241 ? -17.672 13.477 11.156 1 98.69 241 ALA B N 1
ATOM 4573 C CA . ALA B 1 241 ? -17.891 12.508 10.086 1 98.69 241 ALA B CA 1
ATOM 4574 C C . ALA B 1 241 ? -17.266 11.164 10.43 1 98.69 241 ALA B C 1
ATOM 4576 O O . ALA B 1 241 ? -16.172 11.102 11 1 98.69 241 ALA B O 1
ATOM 4577 N N . VAL B 1 242 ? -17.969 10.117 10.156 1 98.88 242 VAL B N 1
ATOM 4578 C CA . VAL B 1 242 ? -17.391 8.789 10.055 1 98.88 242 VAL B CA 1
ATOM 4579 C C . VAL B 1 242 ? -17.188 8.422 8.586 1 98.88 242 VAL B C 1
ATOM 4581 O O . VAL B 1 242 ? -18.016 8.75 7.738 1 98.88 242 VAL B O 1
ATOM 4584 N N . THR B 1 243 ? -16.062 7.875 8.289 1 98.88 243 THR B N 1
ATOM 4585 C CA . THR B 1 243 ? -15.773 7.527 6.906 1 98.88 243 THR B CA 1
ATOM 4586 C C . THR B 1 243 ? -15.68 6.016 6.734 1 98.88 243 THR B C 1
ATOM 4588 O O . THR B 1 243 ? -15.344 5.297 7.68 1 98.88 243 THR B O 1
ATOM 4591 N N . PHE B 1 244 ? -15.953 5.559 5.547 1 98.69 244 PHE B N 1
ATOM 4592 C CA . PHE B 1 244 ? -15.945 4.145 5.184 1 98.69 244 PHE B CA 1
ATOM 4593 C C . PHE B 1 244 ? -14.57 3.533 5.414 1 98.69 244 PHE B C 1
ATOM 4595 O O . PHE B 1 244 ? -14.461 2.375 5.828 1 98.69 244 PHE B O 1
ATOM 4602 N N . ASN B 1 245 ? -13.516 4.277 5.113 1 98.38 245 ASN B N 1
ATOM 4603 C CA . ASN B 1 245 ? -12.141 3.836 5.328 1 98.38 245 ASN B CA 1
ATOM 4604 C C . ASN B 1 245 ? -11.195 5.02 5.488 1 98.38 245 ASN B C 1
ATOM 4606 O O . ASN B 1 245 ? -11.586 6.168 5.293 1 98.38 245 ASN B O 1
ATOM 4610 N N . ASP B 1 246 ? -9.992 4.762 5.875 1 98.69 246 ASP B N 1
ATOM 4611 C CA . ASP B 1 246 ? -8.992 5.77 6.211 1 98.69 246 ASP B CA 1
ATOM 4612 C C . ASP B 1 246 ? -8.633 6.609 4.988 1 98.69 246 ASP B C 1
ATOM 4614 O O . ASP B 1 246 ? -8.391 7.812 5.109 1 98.69 246 ASP B O 1
ATOM 4618 N N . VAL B 1 247 ? -8.562 6.043 3.812 1 98.12 247 VAL B N 1
ATOM 4619 C CA . VAL B 1 247 ? -8.094 6.766 2.639 1 98.12 247 VAL B CA 1
ATOM 4620 C C . VAL B 1 247 ? -9.117 7.828 2.238 1 98.12 247 VAL B C 1
ATOM 4622 O O . VAL B 1 247 ? -8.75 8.898 1.742 1 98.12 247 VAL B O 1
ATOM 4625 N N . MET B 1 248 ? -10.398 7.562 2.471 1 98.56 248 MET B N 1
ATOM 4626 C CA . MET B 1 248 ? -11.414 8.594 2.25 1 98.56 248 MET B CA 1
ATOM 4627 C C . MET B 1 248 ? -11.234 9.75 3.229 1 98.56 248 MET B C 1
ATOM 4629 O O . MET B 1 248 ? -11.398 10.914 2.859 1 98.56 248 MET B O 1
ATOM 4633 N N . ALA B 1 249 ? -10.938 9.391 4.473 1 98.88 249 ALA B N 1
ATOM 4634 C CA . ALA B 1 249 ? -10.648 10.422 5.461 1 98.88 249 ALA B CA 1
ATOM 4635 C C . ALA B 1 249 ? -9.477 11.297 5.008 1 98.88 249 ALA B C 1
ATOM 4637 O O . ALA B 1 249 ? -9.523 12.523 5.152 1 98.88 249 ALA B O 1
ATOM 4638 N N . ALA B 1 250 ? -8.477 10.672 4.469 1 98.69 250 ALA B N 1
ATOM 4639 C CA . ALA B 1 250 ? -7.324 11.406 3.961 1 98.69 250 ALA B CA 1
ATOM 4640 C C . ALA B 1 250 ? -7.734 12.406 2.891 1 98.69 250 ALA B C 1
ATOM 4642 O O . ALA B 1 250 ? -7.285 13.555 2.9 1 98.69 250 ALA B O 1
ATOM 4643 N N . GLY B 1 251 ? -8.578 11.961 1.955 1 98.75 251 GLY B N 1
ATOM 4644 C CA . GLY B 1 251 ? -9.078 12.852 0.923 1 98.75 251 GLY B CA 1
ATOM 4645 C C . GLY B 1 251 ? -9.859 14.023 1.479 1 98.75 251 GLY B C 1
ATOM 4646 O O . GLY B 1 251 ? -9.68 15.164 1.035 1 98.75 251 GLY B O 1
ATOM 4647 N N . ILE B 1 252 ? -10.672 13.766 2.457 1 98.75 252 ILE B N 1
ATOM 4648 C CA . ILE B 1 252 ? -11.461 14.805 3.104 1 98.75 252 ILE B CA 1
ATOM 4649 C C . ILE B 1 252 ? -10.531 15.828 3.758 1 98.75 252 ILE B C 1
ATOM 4651 O O . ILE B 1 252 ? -10.672 17.031 3.547 1 98.75 252 ILE B O 1
ATOM 4655 N N . MET B 1 253 ? -9.57 15.352 4.52 1 98.5 253 MET B N 1
ATOM 4656 C CA . MET B 1 253 ? -8.664 16.219 5.266 1 98.5 253 MET B CA 1
ATOM 4657 C C . MET B 1 253 ? -7.871 17.125 4.32 1 98.5 253 MET B C 1
ATOM 4659 O O . MET B 1 253 ? -7.672 18.297 4.602 1 98.5 253 MET B O 1
ATOM 4663 N N . ARG B 1 254 ? -7.418 16.531 3.205 1 98.06 254 ARG B N 1
ATOM 4664 C CA . ARG B 1 254 ? -6.637 17.297 2.25 1 98.06 254 ARG B CA 1
ATOM 4665 C C . ARG B 1 254 ? -7.418 18.516 1.758 1 98.06 254 ARG B C 1
ATOM 4667 O O . ARG B 1 254 ? -6.918 19.641 1.801 1 98.06 254 ARG B O 1
ATOM 4674 N N . ILE B 1 255 ? -8.648 18.281 1.303 1 97.94 255 ILE B N 1
ATOM 4675 C CA . ILE B 1 255 ? -9.469 19.344 0.737 1 97.94 255 ILE B CA 1
ATOM 4676 C C . ILE B 1 255 ? -9.82 20.359 1.824 1 97.94 255 ILE B C 1
ATOM 4678 O O . ILE B 1 255 ? -9.781 21.578 1.59 1 97.94 255 ILE B O 1
ATOM 4682 N N . LEU B 1 256 ? -10.125 19.922 3.037 1 97.12 256 LEU B N 1
ATOM 4683 C CA . LEU B 1 256 ? -10.477 20.828 4.125 1 97.12 256 LEU B CA 1
ATOM 4684 C C . LEU B 1 256 ? -9.281 21.703 4.512 1 97.12 256 LEU B C 1
ATOM 4686 O O . LEU B 1 256 ? -9.438 22.891 4.77 1 97.12 256 LEU B O 1
ATOM 4690 N N . HIS B 1 257 ? -8.102 21.109 4.516 1 96.25 257 HIS B N 1
ATOM 4691 C CA . HIS B 1 257 ? -6.891 21.891 4.742 1 96.25 257 HIS B CA 1
ATOM 4692 C C . HIS B 1 257 ? -6.723 22.969 3.684 1 96.25 257 HIS B C 1
ATOM 4694 O O . HIS B 1 257 ? -6.395 24.109 4.004 1 96.25 257 HIS B O 1
ATOM 4700 N N . GLN B 1 258 ? -6.961 22.578 2.498 1 94.75 258 GLN B N 1
ATOM 4701 C CA . GLN B 1 258 ? -6.816 23.516 1.387 1 94.75 258 GLN B CA 1
ATOM 4702 C C . GLN B 1 258 ? -7.797 24.672 1.515 1 94.75 258 GLN B C 1
ATOM 4704 O O . GLN B 1 258 ? -7.523 25.781 1.039 1 94.75 258 GLN B O 1
ATOM 4709 N N . ARG B 1 259 ? -8.844 24.422 2.211 1 94.06 259 ARG B N 1
ATOM 4710 C CA . ARG B 1 259 ? -9.883 25.438 2.357 1 94.06 259 ARG B CA 1
ATOM 4711 C C . ARG B 1 259 ? -9.727 26.188 3.67 1 94.06 259 ARG B C 1
ATOM 4713 O O . ARG B 1 259 ? -10.586 27 4.039 1 94.06 259 ARG B O 1
ATOM 4720 N N . GLY B 1 260 ? -8.703 25.906 4.387 1 92.69 260 GLY B N 1
ATOM 4721 C CA . GLY B 1 260 ? -8.406 26.625 5.613 1 92.69 260 GLY B CA 1
ATOM 4722 C C . GLY B 1 260 ? -9.242 26.172 6.793 1 92.69 260 GLY B C 1
ATOM 4723 O O . GLY B 1 260 ? -9.367 26.891 7.785 1 92.69 260 GLY B O 1
ATOM 4724 N N . VAL B 1 261 ? -9.867 25 6.672 1 93.31 261 VAL B N 1
ATOM 4725 C CA . VAL B 1 261 ? -10.656 24.438 7.766 1 93.31 261 VAL B CA 1
ATOM 4726 C C . VAL B 1 261 ? -9.734 23.859 8.828 1 93.31 261 VAL B C 1
ATOM 4728 O O . VAL B 1 261 ? -8.812 23.094 8.508 1 93.31 261 VAL B O 1
ATOM 4731 N N . HIS B 1 262 ? -9.984 24.219 10.07 1 93.38 262 HIS B N 1
ATOM 4732 C CA . HIS B 1 262 ? -9.156 23.719 11.164 1 93.38 262 HIS B CA 1
ATOM 4733 C C . HIS B 1 262 ? -9.688 22.375 11.68 1 93.38 262 HIS B C 1
ATOM 4735 O O . HIS B 1 262 ? -10.82 22.297 12.156 1 93.38 262 HIS B O 1
ATOM 4741 N N . LEU B 1 263 ? -8.883 21.422 11.609 1 95.94 263 LEU B N 1
ATOM 4742 C CA . LEU B 1 263 ? -9.219 20.094 12.109 1 95.94 263 LEU B CA 1
ATOM 4743 C C . LEU B 1 263 ? -8.461 19.797 13.398 1 95.94 263 LEU B C 1
ATOM 4745 O O . LEU B 1 263 ? -7.289 20.141 13.531 1 95.94 263 LEU B O 1
ATOM 4749 N N . PRO B 1 264 ? -9.141 19.141 14.328 1 96.25 264 PRO B N 1
ATOM 4750 C CA . PRO B 1 264 ? -10.508 18.609 14.328 1 96.25 264 PRO B CA 1
ATOM 4751 C C . PRO B 1 264 ? -11.523 19.641 14.836 1 96.25 264 PRO B C 1
ATOM 4753 O O . PRO B 1 264 ? -12.703 19.312 15.008 1 96.25 264 PRO B O 1
ATOM 4756 N N . GLN B 1 265 ? -11.156 20.859 15.086 1 94.62 265 GLN B N 1
ATOM 4757 C CA . GLN B 1 265 ? -11.984 21.844 15.773 1 94.62 265 GLN B CA 1
ATOM 4758 C C . GLN B 1 265 ? -13.273 22.094 15.016 1 94.62 265 GLN B C 1
ATOM 4760 O O . GLN B 1 265 ? -14.328 22.312 15.617 1 94.62 265 GLN B O 1
ATOM 4765 N N . GLN B 1 266 ? -13.203 22.047 13.695 1 94.62 266 GLN B N 1
ATOM 4766 C CA . GLN B 1 266 ? -14.383 22.391 12.898 1 94.62 266 GLN B CA 1
ATOM 4767 C C . GLN B 1 266 ? -15.047 21.141 12.344 1 94.62 266 GLN B C 1
ATOM 4769 O O . GLN B 1 266 ? -16.203 21.188 11.922 1 94.62 266 GLN B O 1
ATOM 4774 N N . LEU B 1 267 ? -14.289 20.062 12.344 1 97.06 267 LEU B N 1
ATOM 4775 C CA . LEU B 1 267 ? -14.844 18.766 11.93 1 97.06 267 LEU B CA 1
ATOM 4776 C C . LEU B 1 267 ? -14.031 17.625 12.508 1 97.06 267 LEU B C 1
ATOM 4778 O O . LEU B 1 267 ? -12.875 17.422 12.117 1 97.06 267 LEU B O 1
ATOM 4782 N N . SER B 1 268 ? -14.633 16.875 13.391 1 98.44 268 SER B N 1
ATOM 4783 C CA . SER B 1 268 ? -14.023 15.648 13.875 1 98.44 268 SER B CA 1
ATOM 4784 C C . SER B 1 268 ? -14.219 14.508 12.883 1 98.44 268 SER B C 1
ATOM 4786 O O . SER B 1 268 ? -15.281 14.391 12.266 1 98.44 268 SER B O 1
ATOM 4788 N N . ILE B 1 269 ? -13.195 13.695 12.703 1 98.81 269 ILE B N 1
ATOM 4789 C CA . ILE B 1 269 ? -13.273 12.633 11.711 1 98.81 269 ILE B CA 1
ATOM 4790 C C . ILE B 1 269 ? -12.82 11.312 12.328 1 98.81 269 ILE B C 1
ATOM 4792 O O . ILE B 1 269 ? -11.805 11.266 13.031 1 98.81 269 ILE B O 1
ATOM 4796 N N . VAL B 1 270 ? -13.547 10.234 12.148 1 98.94 270 VAL B N 1
ATOM 4797 C CA . VAL B 1 270 ? -13.164 8.867 12.492 1 98.94 270 VAL B CA 1
ATOM 4798 C C . VAL B 1 270 ? -13.086 8.023 11.227 1 98.94 270 VAL B C 1
ATOM 4800 O O . VAL B 1 270 ? -14.016 8.023 10.414 1 98.94 270 VAL B O 1
ATOM 4803 N N . GLY B 1 271 ? -11.961 7.371 11.102 1 98.81 271 GLY B N 1
ATOM 4804 C CA . GLY B 1 271 ? -11.773 6.516 9.945 1 98.81 271 GLY B CA 1
ATOM 4805 C C . GLY B 1 271 ? -12.047 5.051 10.234 1 98.81 271 GLY B C 1
ATOM 4806 O O . GLY B 1 271 ? -12.734 4.723 11.203 1 98.81 271 GLY B O 1
ATOM 4807 N N . PHE B 1 272 ? -11.625 4.18 9.352 1 98.69 272 PHE B N 1
ATOM 4808 C CA . PHE B 1 272 ? -11.781 2.732 9.43 1 98.69 272 PHE B CA 1
ATOM 4809 C C . PHE B 1 272 ? -10.648 2.025 8.703 1 98.69 272 PHE B C 1
ATOM 4811 O O . PHE B 1 272 ? -10.203 2.473 7.641 1 98.69 272 PHE B O 1
ATOM 4818 N N . ASP B 1 273 ? -10.148 0.898 9.242 1 97.88 273 ASP B N 1
ATOM 4819 C CA . ASP B 1 273 ? -9.125 0.003 8.711 1 97.88 273 ASP B CA 1
ATOM 4820 C C . ASP B 1 273 ? -7.84 0.102 9.523 1 97.88 273 ASP B C 1
ATOM 4822 O O . ASP B 1 273 ? -7.195 -0.912 9.805 1 97.88 273 ASP B O 1
ATOM 4826 N N . ASP B 1 274 ? -7.48 1.391 9.852 1 98.19 274 ASP B N 1
ATOM 4827 C CA . ASP B 1 274 ? -6.223 1.669 10.539 1 98.19 274 ASP B CA 1
ATOM 4828 C C . ASP B 1 274 ? -5.027 1.277 9.672 1 98.19 274 ASP B C 1
ATOM 4830 O O . ASP B 1 274 ? -4.148 0.536 10.109 1 98.19 274 ASP B O 1
ATOM 4834 N N . VAL B 1 275 ? -5.07 1.688 8.414 1 96.5 275 VAL B N 1
ATOM 4835 C CA . VAL B 1 275 ? -3.9 1.524 7.559 1 96.5 275 VAL B CA 1
ATOM 4836 C C . VAL B 1 275 ? -2.795 2.477 8.008 1 96.5 275 VAL B C 1
ATOM 4838 O O . VAL B 1 275 ? -3.039 3.393 8.797 1 96.5 275 VAL B O 1
ATOM 4841 N N . VAL B 1 276 ? -1.622 2.312 7.508 1 94.19 276 VAL B N 1
ATOM 4842 C CA . VAL B 1 276 ? -0.452 3.035 7.992 1 94.19 276 VAL B CA 1
ATOM 4843 C C . VAL B 1 276 ? -0.662 4.539 7.812 1 94.19 276 VAL B C 1
ATOM 4845 O O . VAL B 1 276 ? -0.262 5.332 8.664 1 94.19 276 VAL B O 1
ATOM 4848 N N . LEU B 1 277 ? -1.297 4.895 6.781 1 95.38 277 LEU B N 1
ATOM 4849 C CA . LEU B 1 277 ? -1.579 6.285 6.434 1 95.38 277 LEU B CA 1
ATOM 4850 C C . LEU B 1 277 ? -2.26 7.008 7.59 1 95.38 277 LEU B C 1
ATOM 4852 O O . LEU B 1 277 ? -2.012 8.195 7.816 1 95.38 277 LEU B O 1
ATOM 4856 N N . ALA B 1 278 ? -3.055 6.348 8.32 1 98 278 ALA B N 1
ATOM 4857 C CA . ALA B 1 278 ? -3.879 6.934 9.375 1 98 278 ALA B CA 1
ATOM 4858 C C . ALA B 1 278 ? -3.014 7.59 10.445 1 98 278 ALA B C 1
ATOM 4860 O O . ALA B 1 278 ? -3.395 8.617 11.016 1 98 278 ALA B O 1
ATOM 4861 N N . ARG B 1 279 ? -1.845 7.055 10.664 1 97.25 279 ARG B N 1
ATOM 4862 C CA . ARG B 1 279 ? -0.935 7.527 11.695 1 97.25 279 ARG B CA 1
ATOM 4863 C C . ARG B 1 279 ? -0.214 8.797 11.258 1 97.25 279 ARG B C 1
ATOM 4865 O O . ARG B 1 279 ? 0.241 9.586 12.094 1 97.25 279 ARG B O 1
ATOM 4872 N N . TYR B 1 280 ? -0.194 9.008 9.977 1 97.75 280 TYR B N 1
ATOM 4873 C CA . TYR B 1 280 ? 0.711 10.039 9.484 1 97.75 280 TYR B CA 1
ATOM 4874 C C . TYR B 1 280 ? -0.067 11.211 8.898 1 97.75 280 TYR B C 1
ATOM 4876 O O . TYR B 1 280 ? 0.526 12.188 8.43 1 97.75 280 TYR B O 1
ATOM 4884 N N . LEU B 1 281 ? -1.363 11.117 8.961 1 98.12 281 LEU B N 1
ATOM 4885 C CA . LEU B 1 281 ? -2.195 12.266 8.625 1 98.12 281 LEU B CA 1
ATOM 4886 C C . LEU B 1 281 ? -2.066 13.359 9.688 1 98.12 281 LEU B C 1
ATOM 4888 O O . LEU B 1 281 ? -1.487 13.125 10.75 1 98.12 281 LEU B O 1
ATOM 4892 N N . TYR B 1 282 ? -2.535 14.578 9.297 1 97.31 282 TYR B N 1
ATOM 4893 C CA . TYR B 1 282 ? -2.57 15.68 10.258 1 97.31 282 TYR B CA 1
ATOM 4894 C C . TYR B 1 282 ? -3.951 16.328 10.297 1 97.31 282 TYR B C 1
ATOM 4896 O O . TYR B 1 282 ? -4.387 16.922 9.32 1 97.31 282 TYR B O 1
ATOM 4904 N N . PRO B 1 283 ? -4.625 16.281 11.422 1 97.44 283 PRO B N 1
ATOM 4905 C CA . PRO B 1 283 ? -4.266 15.516 12.617 1 97.44 283 PRO B CA 1
ATOM 4906 C C . PRO B 1 283 ? -4.25 14.008 12.375 1 97.44 283 PRO B C 1
ATOM 4908 O O . PRO B 1 283 ? -4.895 13.523 11.438 1 97.44 283 PRO B O 1
ATOM 4911 N N . ALA B 1 284 ? -3.438 13.258 13.219 1 98.38 284 ALA B N 1
ATOM 4912 C CA . ALA B 1 284 ? -3.443 11.797 13.133 1 98.38 284 ALA B CA 1
ATOM 4913 C C . ALA B 1 284 ? -4.855 11.25 13.297 1 98.38 284 ALA B C 1
ATOM 4915 O O . ALA B 1 284 ? -5.602 11.688 14.18 1 98.38 284 ALA B O 1
ATOM 4916 N N . LEU B 1 285 ? -5.16 10.289 12.539 1 98.75 285 LEU B N 1
ATOM 4917 C CA . LEU B 1 285 ? -6.555 9.906 12.352 1 98.75 285 LEU B CA 1
ATOM 4918 C C . LEU B 1 285 ? -6.988 8.898 13.406 1 98.75 285 LEU B C 1
ATOM 4920 O O . LEU B 1 285 ? -6.398 7.82 13.523 1 98.75 285 LEU B O 1
ATOM 4924 N N . THR B 1 286 ? -7.992 9.273 14.219 1 98.88 286 THR B N 1
ATOM 4925 C CA . THR B 1 286 ? -8.742 8.281 14.977 1 98.88 286 THR B CA 1
ATOM 4926 C C . THR B 1 286 ? -9.477 7.324 14.047 1 98.88 286 THR B C 1
ATOM 4928 O O . THR B 1 286 ? -10.078 7.75 13.062 1 98.88 286 THR B O 1
ATOM 4931 N N . THR B 1 287 ? -9.367 6.012 14.312 1 98.88 287 THR B N 1
ATOM 4932 C CA . THR B 1 287 ? -9.898 5.047 13.359 1 98.88 287 THR B CA 1
ATOM 4933 C C . THR B 1 287 ? -10.258 3.736 14.055 1 98.88 287 THR B C 1
ATOM 4935 O O . THR B 1 287 ? -9.992 3.568 15.242 1 98.88 287 THR B O 1
ATOM 4938 N N . MET B 1 288 ? -11.023 2.898 13.391 1 98.88 288 MET B N 1
ATOM 4939 C CA . MET B 1 288 ? -11.25 1.521 13.82 1 98.88 288 MET B CA 1
ATOM 4940 C C . MET B 1 288 ? -10.188 0.591 13.258 1 98.88 288 MET B C 1
ATOM 4942 O O . MET B 1 288 ? -10.023 0.486 12.039 1 98.88 288 MET B O 1
ATOM 4946 N N . HIS B 1 289 ? -9.492 -0.046 14.117 1 98.69 289 HIS B N 1
ATOM 4947 C CA . HIS B 1 289 ? -8.461 -0.979 13.68 1 98.69 289 HIS B CA 1
ATOM 4948 C C . HIS B 1 289 ? -9.07 -2.271 13.156 1 98.69 289 HIS B C 1
ATOM 4950 O O . HIS B 1 289 ? -9.664 -3.039 13.922 1 98.69 289 HIS B O 1
ATOM 4956 N N . TYR B 1 290 ? -9 -2.457 11.875 1 97.81 290 TYR B N 1
ATOM 4957 C CA . TYR B 1 290 ? -9.375 -3.67 11.156 1 97.81 290 TYR B CA 1
ATOM 4958 C C . TYR B 1 290 ? -8.195 -4.629 11.047 1 97.81 290 TYR B C 1
ATOM 4960 O O . TYR B 1 290 ? -7.254 -4.379 10.297 1 97.81 290 TYR B O 1
ATOM 4968 N N . PRO B 1 291 ? -8.164 -5.719 11.805 1 97.38 291 PRO B N 1
ATOM 4969 C CA . PRO B 1 291 ? -6.996 -6.598 11.805 1 97.38 291 PRO B CA 1
ATOM 4970 C C . PRO B 1 291 ? -6.922 -7.484 10.562 1 97.38 291 PRO B C 1
ATOM 4972 O O . PRO B 1 291 ? -6.801 -8.711 10.68 1 97.38 291 PRO B O 1
ATOM 4975 N N . VAL B 1 292 ? -6.816 -6.91 9.406 1 96.62 292 VAL B N 1
ATOM 4976 C CA . VAL B 1 292 ? -6.957 -7.602 8.133 1 96.62 292 VAL B CA 1
ATOM 4977 C C . VAL B 1 292 ? -5.742 -8.492 7.891 1 96.62 292 VAL B C 1
ATOM 4979 O O . VAL B 1 292 ? -5.863 -9.578 7.305 1 96.62 292 VAL B O 1
ATOM 4982 N N . GLU B 1 293 ? -4.562 -8.062 8.25 1 95.44 293 GLU B N 1
ATOM 4983 C CA . GLU B 1 293 ? -3.369 -8.883 8.07 1 95.44 293 GLU B CA 1
ATOM 4984 C C . GLU B 1 293 ? -3.473 -10.188 8.859 1 95.44 293 GLU B C 1
ATOM 4986 O O . GLU B 1 293 ? -3.135 -11.258 8.352 1 95.44 293 GLU B O 1
ATOM 4991 N N . GLN B 1 294 ? -3.898 -10.047 10.086 1 96.62 294 GLN B N 1
ATOM 4992 C CA . GLN B 1 294 ? -4.113 -11.234 10.914 1 96.62 294 GLN B CA 1
ATOM 4993 C C . GLN B 1 294 ? -5.195 -12.133 10.32 1 96.62 294 GLN B C 1
ATOM 4995 O O . GLN B 1 294 ? -5.055 -13.352 10.305 1 96.62 294 GLN B O 1
ATOM 5000 N N . MET B 1 295 ? -6.25 -11.555 9.93 1 97 295 MET B N 1
ATOM 5001 C CA . MET B 1 295 ? -7.332 -12.297 9.289 1 97 295 MET B CA 1
ATOM 5002 C C . MET B 1 295 ? -6.824 -13.055 8.07 1 97 295 MET B C 1
ATOM 5004 O O . MET B 1 295 ? -7.164 -14.219 7.871 1 97 295 MET B O 1
ATOM 5008 N N . ALA B 1 296 ? -6.004 -12.367 7.285 1 97.25 296 ALA B N 1
ATOM 5009 C CA . ALA B 1 296 ? -5.453 -12.961 6.07 1 97.25 296 ALA B CA 1
ATOM 5010 C C . ALA B 1 296 ? -4.523 -14.125 6.402 1 97.25 296 ALA B C 1
ATOM 5012 O O . ALA B 1 296 ? -4.535 -15.148 5.723 1 97.25 296 ALA B O 1
ATOM 5013 N N . ARG B 1 297 ? -3.695 -13.969 7.422 1 96.94 297 ARG B N 1
ATOM 5014 C CA . ARG B 1 297 ? -2.844 -15.062 7.879 1 96.94 297 ARG B CA 1
ATOM 5015 C C . ARG B 1 297 ? -3.676 -16.266 8.289 1 96.94 297 ARG B C 1
ATOM 5017 O O . ARG B 1 297 ? -3.361 -17.406 7.914 1 96.94 297 ARG B O 1
ATOM 5024 N N . CYS B 1 298 ? -4.715 -15.977 9.039 1 96.25 298 CYS B N 1
ATOM 5025 C CA . CYS B 1 298 ? -5.605 -17.047 9.477 1 96.25 298 CYS B CA 1
ATOM 5026 C C . CYS B 1 298 ? -6.238 -17.75 8.289 1 96.25 298 CYS B C 1
ATOM 5028 O O . CYS B 1 298 ? -6.312 -18.984 8.258 1 96.25 298 CYS B O 1
ATOM 5030 N N . ALA B 1 299 ? -6.664 -16.969 7.328 1 97.06 299 ALA B N 1
ATOM 5031 C CA . ALA B 1 299 ? -7.297 -17.531 6.145 1 97.06 299 ALA B CA 1
ATOM 5032 C C . ALA B 1 299 ? -6.324 -18.422 5.367 1 97.06 299 ALA B C 1
ATOM 5034 O O . ALA B 1 299 ? -6.684 -19.516 4.93 1 97.06 299 ALA B O 1
ATOM 5035 N N . ALA B 1 300 ? -5.137 -17.922 5.188 1 96.94 300 ALA B N 1
ATOM 5036 C CA . ALA B 1 300 ? -4.109 -18.672 4.465 1 96.94 300 ALA B CA 1
ATOM 5037 C C . ALA B 1 300 ? -3.771 -19.984 5.188 1 96.94 300 ALA B C 1
ATOM 5039 O O . ALA B 1 300 ? -3.688 -21.031 4.562 1 96.94 300 ALA B O 1
ATOM 5040 N N . GLN B 1 301 ? -3.59 -19.891 6.5 1 95.88 301 GLN B N 1
ATOM 5041 C CA . GLN B 1 301 ? -3.303 -21.062 7.305 1 95.88 301 GLN B CA 1
ATOM 5042 C C . GLN B 1 301 ? -4.43 -22.094 7.199 1 95.88 301 GLN B C 1
ATOM 5044 O O . GLN B 1 301 ? -4.18 -23.281 7.004 1 95.88 301 GLN B O 1
ATOM 5049 N N . MET B 1 302 ? -5.602 -21.625 7.332 1 95.62 302 MET B N 1
ATOM 5050 C CA . MET B 1 302 ? -6.766 -22.5 7.25 1 95.62 302 MET B CA 1
ATOM 5051 C C . MET B 1 302 ? -6.848 -23.172 5.887 1 95.62 302 MET B C 1
ATOM 5053 O O . MET B 1 302 ? -7.102 -24.375 5.801 1 95.62 302 MET B O 1
ATOM 5057 N N . ALA B 1 303 ? -6.664 -22.406 4.812 1 96.44 303 ALA B N 1
ATOM 5058 C CA . ALA B 1 303 ? -6.73 -22.953 3.463 1 96.44 303 ALA B CA 1
ATOM 5059 C C . ALA B 1 303 ? -5.711 -24.078 3.279 1 96.44 303 ALA B C 1
ATOM 5061 O O . ALA B 1 303 ? -6.039 -25.141 2.752 1 96.44 303 ALA B O 1
ATOM 5062 N N . ILE B 1 304 ? -4.539 -23.844 3.744 1 94.94 304 ILE B N 1
ATOM 5063 C CA . ILE B 1 304 ? -3.471 -24.828 3.607 1 94.94 304 ILE B CA 1
ATOM 5064 C C . ILE B 1 304 ? -3.789 -26.062 4.453 1 94.94 304 ILE B C 1
ATOM 5066 O O . ILE B 1 304 ? -3.598 -27.188 4.008 1 94.94 304 ILE B O 1
ATOM 5070 N N . GLN B 1 305 ? -4.266 -25.812 5.664 1 94.12 305 GLN B N 1
ATOM 5071 C CA . GLN B 1 305 ? -4.637 -26.922 6.539 1 94.12 305 GLN B CA 1
ATOM 5072 C C . GLN B 1 305 ? -5.73 -27.781 5.906 1 94.12 305 GLN B C 1
ATOM 5074 O O . GLN B 1 305 ? -5.66 -29.016 5.953 1 94.12 305 GLN B O 1
ATOM 5079 N N . LEU B 1 306 ? -6.715 -27.141 5.367 1 93.25 306 LEU B N 1
ATOM 5080 C CA . LEU B 1 306 ? -7.793 -27.859 4.699 1 93.25 306 LEU B CA 1
ATOM 5081 C C . LEU B 1 306 ? -7.258 -28.703 3.551 1 93.25 306 LEU B C 1
ATOM 5083 O O . LEU B 1 306 ? -7.68 -29.859 3.365 1 93.25 306 LEU B O 1
ATOM 5087 N N . TYR B 1 307 ? -6.383 -28.109 2.844 1 92.62 307 TYR B N 1
ATOM 5088 C CA . TYR B 1 307 ? -5.754 -28.859 1.75 1 92.62 307 TYR B CA 1
ATOM 5089 C C . TYR B 1 307 ? -5.02 -30.078 2.271 1 92.62 307 TYR B C 1
ATOM 5091 O O . TYR B 1 307 ? -5.051 -31.141 1.645 1 92.62 307 TYR B O 1
ATOM 5099 N N . GLN B 1 308 ? -4.379 -29.891 3.402 1 91.81 308 GLN B N 1
ATOM 5100 C CA . GLN B 1 308 ? -3.584 -30.969 3.99 1 91.81 308 GLN B CA 1
ATOM 5101 C C . GLN B 1 308 ? -4.477 -31.984 4.703 1 91.81 308 GLN B C 1
ATOM 5103 O O . GLN B 1 308 ? -3.984 -32.969 5.238 1 91.81 308 GLN B O 1
ATOM 5108 N N . GLY B 1 309 ? -5.723 -31.734 4.781 1 90.19 309 GLY B N 1
ATOM 5109 C CA . GLY B 1 309 ? -6.656 -32.656 5.406 1 90.19 309 GLY B CA 1
ATOM 5110 C C . GLY B 1 309 ? -6.738 -32.5 6.91 1 90.19 309 GLY B C 1
ATOM 5111 O O . GLY B 1 309 ? -7.168 -33.406 7.617 1 90.19 309 GLY B O 1
ATOM 5112 N N . VAL B 1 310 ? -6.234 -31.422 7.375 1 85.56 310 VAL B N 1
ATOM 5113 C CA . VAL B 1 310 ? -6.289 -31.125 8.805 1 85.56 310 VAL B CA 1
ATOM 5114 C C . VAL B 1 310 ? -7.523 -30.281 9.102 1 85.56 310 VAL B C 1
ATOM 5116 O O . VAL B 1 310 ? -7.805 -29.297 8.406 1 85.56 310 VAL B O 1
ATOM 5119 N N . THR B 1 311 ? -8.375 -30.781 9.969 1 77.38 311 THR B N 1
ATOM 5120 C CA . THR B 1 311 ? -9.523 -29.984 10.383 1 77.38 311 THR B CA 1
ATOM 5121 C C . THR B 1 311 ? -9.086 -28.875 11.336 1 77.38 311 THR B C 1
ATOM 5123 O O . THR B 1 311 ? -8.531 -29.156 12.406 1 77.38 311 THR B O 1
ATOM 5126 N N . PRO B 1 312 ? -9.289 -27.703 10.898 1 73.5 312 PRO B N 1
ATOM 5127 C CA . PRO B 1 312 ? -8.898 -26.641 11.812 1 73.5 312 PRO B CA 1
ATOM 5128 C C . PRO B 1 312 ? -9.703 -26.656 13.117 1 73.5 312 PRO B C 1
ATOM 5130 O O . PRO B 1 312 ? -10.867 -27.062 13.117 1 73.5 312 PRO B O 1
ATOM 5133 N N . PRO B 1 313 ? -8.953 -26.438 14.219 1 65.44 313 PRO B N 1
ATOM 5134 C CA . PRO B 1 313 ? -9.703 -26.375 15.469 1 65.44 313 PRO B CA 1
ATOM 5135 C C . PRO B 1 313 ? -10.812 -25.328 15.445 1 65.44 313 PRO B C 1
ATOM 5137 O O . PRO B 1 313 ? -10.719 -24.344 14.703 1 65.44 313 PRO B O 1
ATOM 5140 N N . PRO B 1 314 ? -11.852 -25.719 16.203 1 63.25 314 PRO B N 1
ATOM 5141 C CA . PRO B 1 314 ? -12.914 -24.719 16.297 1 63.25 314 PRO B CA 1
ATOM 5142 C C . PRO B 1 314 ? -12.414 -23.375 16.812 1 63.25 314 PRO B C 1
ATOM 5144 O O . PRO B 1 314 ? -11.766 -23.312 17.859 1 63.25 314 PRO B O 1
ATOM 5147 N N . SER B 1 315 ? -11.93 -22.547 16.031 1 65.19 315 SER B N 1
ATOM 5148 C CA . SER B 1 315 ? -11.586 -21.188 16.438 1 65.19 315 SER B CA 1
ATOM 5149 C C . SER B 1 315 ? -12.57 -20.172 15.859 1 65.19 315 SER B C 1
ATOM 5151 O O . SER B 1 315 ? -13.297 -20.469 14.906 1 65.19 315 SER B O 1
ATOM 5153 N N . SER B 1 316 ? -12.695 -19.203 16.688 1 76.69 316 SER B N 1
ATOM 5154 C CA . SER B 1 316 ? -13.578 -18.141 16.188 1 76.69 316 SER B CA 1
ATOM 5155 C C . SER B 1 316 ? -12.992 -17.484 14.953 1 76.69 316 SER B C 1
ATOM 5157 O O . SER B 1 316 ? -11.867 -16.969 14.977 1 76.69 316 SER B O 1
ATOM 5159 N N . ASN B 1 317 ? -13.641 -17.719 13.875 1 91 317 ASN B N 1
ATOM 5160 C CA . ASN B 1 317 ? -13.312 -17.094 12.602 1 91 317 ASN B CA 1
ATOM 5161 C C . ASN B 1 317 ? -13.789 -15.656 12.539 1 91 317 ASN B C 1
ATOM 5163 O O . ASN B 1 317 ? -13.594 -14.969 11.531 1 91 317 ASN B O 1
ATOM 5167 N N . ARG B 1 318 ? -14.352 -15.32 13.672 1 93.56 318 ARG B N 1
ATOM 5168 C CA . ARG B 1 318 ? -14.922 -13.984 13.773 1 93.56 318 ARG B CA 1
ATOM 5169 C C . ARG B 1 318 ? -13.938 -13.016 14.43 1 93.56 318 ARG B C 1
ATOM 5171 O O . ARG B 1 318 ? -13.391 -13.312 15.492 1 93.56 318 ARG B O 1
ATOM 5178 N N . PHE B 1 319 ? -13.727 -11.875 13.812 1 96.44 319 PHE B N 1
ATOM 5179 C CA . PHE B 1 319 ? -12.82 -10.852 14.336 1 96.44 319 PHE B CA 1
ATOM 5180 C C . PHE B 1 319 ? -13.578 -9.578 14.68 1 96.44 319 PHE B C 1
ATOM 5182 O O . PHE B 1 319 ? -14.727 -9.398 14.25 1 96.44 319 PHE B O 1
ATOM 5189 N N . LYS B 1 320 ? -12.992 -8.82 15.5 1 96.81 320 LYS B N 1
ATOM 5190 C CA . LYS B 1 320 ? -13.555 -7.531 15.906 1 96.81 320 LYS B CA 1
ATOM 5191 C C . LYS B 1 320 ? -12.57 -6.395 15.648 1 96.81 320 LYS B C 1
ATOM 5193 O O . LYS B 1 320 ? -11.359 -6.586 15.727 1 96.81 320 LYS B O 1
ATOM 5198 N N . ALA B 1 321 ? -13.156 -5.289 15.273 1 97.75 321 ALA B N 1
ATOM 5199 C CA . ALA B 1 321 ? -12.336 -4.082 15.156 1 97.75 321 ALA B CA 1
ATOM 5200 C C . ALA B 1 321 ? -12.234 -3.361 16.5 1 97.75 321 ALA B C 1
ATOM 5202 O O . ALA B 1 321 ? -13.07 -3.555 17.375 1 97.75 321 ALA B O 1
ATOM 5203 N N . GLU B 1 322 ? -11.18 -2.602 16.656 1 98.38 322 GLU B N 1
ATOM 5204 C CA . GLU B 1 322 ? -10.953 -1.843 17.875 1 98.38 322 GLU B CA 1
ATOM 5205 C C . GLU B 1 322 ? -10.742 -0.363 17.578 1 98.38 322 GLU B C 1
ATOM 5207 O O . GLU B 1 322 ? -10.078 -0.012 16.594 1 98.38 322 GLU B O 1
ATOM 5212 N N . LEU B 1 323 ? -11.297 0.425 18.469 1 98.81 323 LEU B N 1
ATOM 5213 C CA . LEU B 1 323 ? -11.133 1.867 18.328 1 98.81 323 LEU B CA 1
ATOM 5214 C C . LEU B 1 323 ? -9.719 2.295 18.688 1 98.81 323 LEU B C 1
ATOM 5216 O O . LEU B 1 323 ? -9.219 1.947 19.766 1 98.81 323 LEU B O 1
ATOM 5220 N N . VAL B 1 324 ? -9.023 2.924 17.828 1 98.88 324 VAL B N 1
ATOM 5221 C CA . VAL B 1 324 ? -7.719 3.533 18.062 1 98.88 324 VAL B CA 1
ATOM 5222 C C . VAL B 1 324 ? -7.855 5.055 18.078 1 98.88 324 VAL B C 1
ATOM 5224 O O . VAL B 1 324 ? -8.086 5.676 17.047 1 98.88 324 VAL B O 1
ATOM 5227 N N . ILE B 1 325 ? -7.684 5.598 19.219 1 98.75 325 ILE B N 1
ATOM 5228 C CA . ILE B 1 325 ? -7.887 7.031 19.406 1 98.75 325 ILE B CA 1
ATOM 5229 C C . ILE B 1 325 ? -6.586 7.777 19.109 1 98.75 325 ILE B C 1
ATOM 5231 O O . ILE B 1 325 ? -5.531 7.438 19.641 1 98.75 325 ILE B O 1
ATOM 5235 N N . ARG B 1 326 ? -6.711 8.758 18.141 1 98.12 326 ARG B N 1
ATOM 5236 C CA . ARG B 1 326 ? -5.605 9.664 17.859 1 98.12 326 ARG B CA 1
ATOM 5237 C C . ARG B 1 326 ? -6.059 11.117 17.953 1 98.12 326 ARG B C 1
ATOM 5239 O O . ARG B 1 326 ? -6.73 11.516 18.906 1 98.12 326 ARG B O 1
ATOM 5246 N N . ASP B 1 327 ? -5.734 11.961 16.938 1 97.69 327 ASP B N 1
ATOM 5247 C CA . ASP B 1 327 ? -5.855 13.398 17.188 1 97.69 327 ASP B CA 1
ATOM 5248 C C . ASP B 1 327 ? -6.98 14 16.344 1 97.69 327 ASP B C 1
ATOM 5250 O O . ASP B 1 327 ? -7.223 15.203 16.391 1 97.69 327 ASP B O 1
ATOM 5254 N N . SER B 1 328 ? -7.762 13.18 15.664 1 98.5 328 SER B N 1
ATOM 5255 C CA . SER B 1 328 ? -8.672 13.742 14.672 1 98.5 328 SER B CA 1
ATOM 5256 C C . SER B 1 328 ? -10.07 13.938 15.25 1 98.5 328 SER B C 1
ATOM 5258 O O . SER B 1 328 ? -11.023 14.172 14.508 1 98.5 328 SER B O 1
ATOM 5260 N N . VAL B 1 329 ? -10.281 13.797 16.562 1 98.5 329 VAL B N 1
ATOM 5261 C CA . VAL B 1 329 ? -11.578 14.023 17.203 1 98.5 329 VAL B CA 1
ATOM 5262 C C . VAL B 1 329 ? -11.414 15.016 18.359 1 98.5 329 VAL B C 1
ATOM 5264 O O . VAL B 1 329 ? -10.531 14.859 19.203 1 98.5 329 VAL B O 1
ATOM 5267 N N . ALA B 1 330 ? -12.18 16.094 18.312 1 96.88 330 ALA B N 1
ATOM 5268 C CA . ALA B 1 330 ? -12.266 17.062 19.391 1 96.88 330 ALA B CA 1
ATOM 5269 C C . ALA B 1 330 ? -13.68 17.109 19.984 1 96.88 330 ALA B C 1
ATOM 5271 O O . ALA B 1 330 ? -14.656 16.797 19.297 1 96.88 330 ALA B O 1
ATOM 5272 N N . PRO B 1 331 ? -13.781 17.391 21.297 1 94.81 331 PRO B N 1
ATOM 5273 C CA . PRO B 1 331 ? -15.117 17.594 21.859 1 94.81 331 PRO B CA 1
ATOM 5274 C C . PRO B 1 331 ? -15.898 18.688 21.125 1 94.81 331 PRO B C 1
ATOM 5276 O O . PRO B 1 331 ? -15.312 19.672 20.672 1 94.81 331 PRO B O 1
ATOM 5279 N N . PHE B 1 332 ? -17.156 18.422 21.016 1 91 332 PHE B N 1
ATOM 5280 C CA . PHE B 1 332 ? -18 19.422 20.375 1 91 332 PHE B CA 1
ATOM 5281 C C . PHE B 1 332 ? -18 20.719 21.172 1 91 332 PHE B C 1
ATOM 5283 O O . PHE B 1 332 ? -18.109 20.703 22.391 1 91 332 PHE B O 1
ATOM 5290 N N . PHE B 1 333 ? -17.578 21.719 20.516 1 78.31 333 PHE B N 1
ATOM 5291 C CA . PHE B 1 333 ? -17.734 23.062 21.062 1 78.31 333 PHE B CA 1
ATOM 5292 C C . PHE B 1 333 ? -18.641 23.922 20.172 1 78.31 333 PHE B C 1
ATOM 5294 O O . PHE B 1 333 ? -18.5 23.906 18.953 1 78.31 333 PH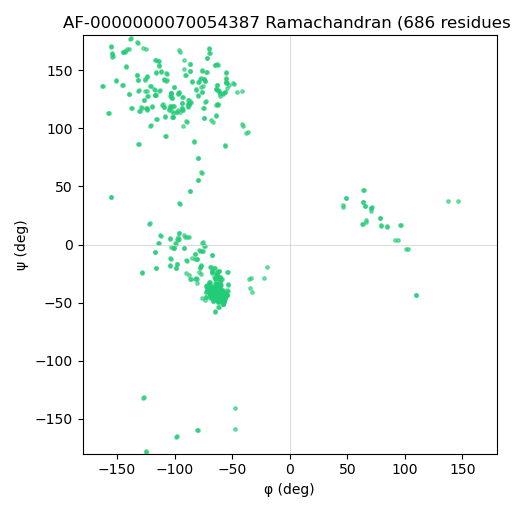E B O 1
ATOM 5301 N N . LEU B 1 334 ? -19.547 24.578 20.75 1 69.75 334 LEU B N 1
ATOM 5302 C CA . LEU B 1 334 ? -20.516 25.391 20.047 1 69.75 334 LEU B CA 1
ATOM 5303 C C . LEU B 1 334 ? -19.812 26.375 19.109 1 69.75 334 LEU B C 1
ATOM 5305 O O . LEU B 1 334 ? -18.797 26.969 19.484 1 69.75 334 LEU B O 1
ATOM 5309 N N . GLY B 1 335 ? -20.25 26.594 17.891 1 64.44 335 GLY B N 1
ATOM 5310 C CA . GLY B 1 335 ? -19.797 27.594 16.938 1 64.44 335 GLY B CA 1
ATOM 5311 C C . GLY B 1 335 ? -18.703 27.078 16.031 1 64.44 335 GLY B C 1
ATOM 5312 O O . GLY B 1 335 ? -18.219 27.812 15.164 1 64.44 335 GLY B O 1
ATOM 5313 N N . LYS B 1 336 ? -18.359 25.859 16.125 1 71.62 336 LYS B N 1
ATOM 5314 C CA . LYS B 1 336 ? -17.266 25.391 15.289 1 71.62 336 LYS B CA 1
ATOM 5315 C C . LYS B 1 336 ? -17.719 24.25 14.383 1 71.62 336 LYS B C 1
ATOM 5317 O O . LYS B 1 336 ? -18.047 23.156 14.859 1 71.62 336 LYS B O 1
ATOM 5322 N N . CYS B 1 337 ? -18 24.531 13.016 1 78.88 337 CYS B N 1
ATOM 5323 C CA . CYS B 1 337 ? -18.375 23.516 12.031 1 78.88 337 CYS B CA 1
ATOM 5324 C C . CYS B 1 337 ? -17.688 23.797 10.695 1 78.88 337 CYS B C 1
ATOM 5326 O O . CYS B 1 337 ? -16.906 24.719 10.57 1 78.88 337 CYS B O 1
ATOM 5328 N N . VAL B 1 338 ? -17.766 22.828 9.844 1 77 338 VAL B N 1
ATOM 5329 C CA . VAL B 1 338 ? -17.062 22.875 8.562 1 77 338 VAL B CA 1
ATOM 5330 C C . VAL B 1 338 ? -17.578 24.062 7.738 1 77 338 VAL B C 1
ATOM 5332 O O . VAL B 1 338 ? -16.859 24.594 6.891 1 77 338 VAL B O 1
ATOM 5335 N N . VAL B 1 339 ? -18.812 24.375 7.988 1 69 339 VAL B N 1
ATOM 5336 C CA . VAL B 1 339 ? -19.391 25.484 7.238 1 69 339 VAL B CA 1
ATOM 5337 C C . VAL B 1 339 ? -19.203 26.797 8.016 1 69 339 VAL B C 1
ATOM 5339 O O . VAL B 1 339 ? -18.906 26.766 9.219 1 69 339 VAL B O 1
ATOM 5342 N N . ASN B 1 340 ? -19.109 27.922 7.344 1 55.31 340 ASN B N 1
ATOM 5343 C CA . ASN B 1 340 ? -18.938 29.234 7.945 1 55.31 340 ASN B CA 1
ATOM 5344 C C . ASN B 1 340 ? -19.812 29.406 9.188 1 55.31 340 ASN B C 1
ATOM 5346 O O . ASN B 1 340 ? -20.891 28.828 9.273 1 55.31 340 ASN B O 1
ATOM 5350 N N . SER B 1 341 ? -19.125 29.938 10.312 1 53.47 341 SER B N 1
ATOM 5351 C CA . SER B 1 341 ? -19.562 30.188 11.688 1 53.47 341 SER B CA 1
ATOM 5352 C C . SER B 1 341 ? -21.031 30.578 11.734 1 53.47 341 SER B C 1
ATOM 5354 O O . SER B 1 341 ? -21.766 30.188 12.648 1 53.47 341 SER B O 1
ATOM 5356 N N . LYS B 1 342 ? -21.484 31.406 10.797 1 52.78 342 LYS B N 1
ATOM 5357 C CA . LYS B 1 342 ? -22.844 31.938 10.938 1 52.78 342 LYS B CA 1
ATOM 5358 C C . LYS B 1 342 ? -23.875 30.812 10.828 1 52.78 342 LYS B C 1
ATOM 5360 O O . LYS B 1 342 ? -24.984 30.953 11.336 1 52.78 342 LYS B O 1
ATOM 5365 N N . ASP B 1 343 ? -23.547 29.703 10.266 1 49.5 343 ASP B N 1
ATOM 5366 C CA . ASP B 1 343 ? -24.516 28.641 10.031 1 49.5 343 ASP B CA 1
ATOM 5367 C C . ASP B 1 343 ? -24.359 27.516 11.055 1 49.5 343 ASP B C 1
ATOM 5369 O O . ASP B 1 343 ? -25.109 26.547 11.039 1 49.5 343 ASP B O 1
ATOM 5373 N N . CYS B 1 344 ? -23.453 27.609 11.891 1 54.5 344 CYS B N 1
ATOM 5374 C CA . CYS B 1 344 ? -23.141 26.516 12.805 1 54.5 344 CYS B CA 1
ATOM 5375 C C . CYS B 1 344 ? -23.953 26.625 14.086 1 54.5 344 CYS B C 1
ATOM 5377 O O . CYS B 1 344 ? -23.875 25.75 14.945 1 54.5 344 CYS B O 1
ATOM 5379 N N . ASP B 1 345 ? -24.625 27.828 14.375 1 46.84 345 ASP B N 1
ATOM 5380 C CA . ASP B 1 345 ? -25.422 28.016 15.586 1 46.84 345 ASP B CA 1
ATOM 5381 C C . ASP B 1 345 ? -26.703 27.188 15.539 1 46.84 345 ASP B C 1
ATOM 5383 O O . ASP B 1 345 ? -27.344 27.094 14.492 1 46.84 345 ASP B O 1
#

Foldseek 3Di:
DQDLCQLCVQLVHDSVLLVCLVVVVDDDDPVSSVSSVVSCVVVVPDPPPVVCCVVVVDDAAEEEEFADCVDLLGVLLVVLLVVLCVVVVHHYHYAYQHQPQVSLVVRLVVCVVSPHLAYEYEHFNHDLVVVVVSCVVRVLYAYEQDARPSPRLRYQHEQLLQLLLVLLLVQVVLPFLAEAEEFEQDDGPSRVSSVNSNCVNNVVVPHDYDPLSYHHFHQALVRLLVVLVSQAVVLDLGLEYEYSAQRSVLNNLVNLVVVVADFNQAYFYEGECPRVVQCVDVQRHWYWHDPSSVLSNVSSVSSSCVSVVHRDPPDPSYDYTDTDDTRRHHRDDQQHHSYHSVSND/DQDLVQLCVQLVHDSVLLCCLVVVPDDDDPSSSVSSVVSCVVVVPDPPPVVCCVVVVDDAAEEEEFADCVDLLGVLLVVLLVVLCVVVVHHYHYAYQHQPQVSLVVRLVVCVVSHHLAYEYEHFNHDLVVVVVVCVVRVLYAYEQDARPVPRLRYQHEQLLQLLLVLLLVQVVLPFLAEAEEAEQDPGPSRVSSVNSNCVNNVVVPHDYDPLSYHHFHQALVRLLVVLVSQAVVLDLGLEYEYSAQRSVLNNLVNLVVVVADFPQAYFYEGECPRVVQCVDVQRHWYWHDPSSVLSNVSSVSSSCSSVVHRDPPDPSYDYTDTDDTRRHHRDDQQHHSYHSVSND

Nearest PDB structures (foldseek):
  2rgy-assembly1_A-2  TM=9.283E-01  e=3.183E-22  Paraburkholderia phymatum STM815
  3dbi-assembly2_B  TM=8.769E-01  e=1.507E-22  Escherichia coli K-12
  5ysz-assembly1_A-2  TM=7.293E-01  e=1.429E-24  Thermobifida fusca YX
  3d8u-assembly1_B  TM=8.760E-01  e=1.245E-13  Vibrio parahaemolyticus
  3d8u-assembly1_A  TM=8.657E-01  e=2.089E-13  Vibrio parahaemolyticus

pLDDT: mean 88.78, std 13.61, range [39.25, 98.94]

Radius of gyration: 28.77 Å; Cα contacts (8 Å, |Δi|>4): 1473; chains: 2; bounding box: 64×83×61 Å

Solvent-accessible surface area (backbone atoms only — not comparable to full-atom values): 34196 Å² total; per-residue (Å²): 128,57,44,65,61,51,30,8,59,68,38,72,44,52,52,66,53,44,47,24,58,76,62,65,76,51,93,63,59,67,73,56,43,49,37,37,56,49,26,24,59,77,50,64,40,55,76,47,63,60,55,50,18,60,70,53,53,57,85,43,29,33,24,34,36,29,45,52,44,69,39,66,68,35,12,33,28,51,40,20,32,47,52,46,24,56,76,69,66,27,46,40,33,53,36,62,20,64,73,31,41,67,40,34,50,51,35,51,52,45,40,52,51,64,55,38,56,16,28,31,36,43,68,68,50,55,52,69,70,57,55,50,54,51,35,73,76,34,76,15,45,17,36,43,76,40,82,44,84,97,49,46,92,37,20,30,26,62,48,44,28,64,39,29,18,50,59,42,38,53,46,43,76,36,60,44,84,42,59,29,40,41,34,45,62,61,95,34,68,65,44,54,34,28,51,51,11,37,50,49,36,35,46,76,70,72,46,78,79,59,75,82,35,55,42,69,29,56,81,36,40,69,24,12,34,52,47,34,53,48,54,51,70,63,61,48,56,34,36,29,34,41,30,64,29,35,49,23,43,38,18,24,48,43,50,36,50,74,69,70,51,55,67,19,68,15,38,15,42,34,28,22,43,54,46,77,64,30,68,42,31,71,48,25,41,15,20,28,33,45,62,46,33,61,48,26,30,51,32,38,51,48,9,48,33,40,54,72,69,42,80,75,70,96,58,82,43,68,45,71,51,42,82,42,87,55,52,13,62,49,68,61,51,92,52,39,21,67,26,66,52,87,58,33,111,128,56,43,64,61,52,31,8,58,67,37,72,46,50,55,66,53,42,48,24,56,74,62,65,76,52,95,63,59,67,73,57,41,48,37,36,54,50,26,25,59,77,49,64,40,54,76,48,64,62,55,48,18,60,70,56,46,59,86,44,29,34,24,35,37,30,44,51,45,67,40,66,70,36,11,34,28,50,39,19,34,48,52,46,24,54,77,69,66,26,46,40,34,54,36,61,18,64,74,33,43,66,40,35,50,51,34,52,52,46,39,53,51,66,54,38,57,16,30,32,35,44,67,68,50,55,51,68,68,56,53,50,53,51,36,73,77,35,76,14,45,18,34,42,75,41,82,44,84,95,48,45,93,37,20,30,25,62,47,44,28,64,38,28,19,48,58,43,37,53,44,42,74,35,60,44,83,42,61,29,39,39,35,46,63,60,95,34,66,64,44,53,32,28,50,50,12,38,51,50,34,35,46,75,71,71,45,79,78,59,76,82,36,54,44,68,30,56,82,36,40,67,25,12,33,52,47,33,52,48,55,51,70,63,62,48,57,34,36,28,33,42,30,66,28,37,50,22,43,40,18,24,48,42,49,35,49,74,68,69,51,55,66,20,68,16,37,16,41,35,27,22,43,54,47,75,65,29,66,42,29,72,49,25,42,15,20,29,34,44,61,47,32,60,49,25,29,50,30,38,50,48,9,46,33,40,53,70,68,43,78,74,71,95,60,81,43,66,43,71,50,42,82,42,86,57,50,12,60,49,68,60,52,91,50,40,21,68,27,65,54,87,59,34,111

Organism: Salmonella arizonae (strain ATCC BAA-731 / CDC346-86 / RSK2980) (NCBI:txid41514)